Protein AF-A0AA38VWZ4-F1 (afdb_monomer_lite)

Structure (mmCIF, N/CA/C/O backbone):
data_AF-A0AA38VWZ4-F1
#
_entry.id   AF-A0AA38VWZ4-F1
#
loop_
_atom_site.group_PDB
_atom_site.id
_atom_site.type_symbol
_atom_site.label_atom_id
_atom_site.label_alt_id
_atom_site.label_comp_id
_atom_site.label_asym_id
_atom_site.label_entity_id
_atom_site.label_seq_id
_atom_site.pdbx_PDB_ins_code
_atom_site.Cartn_x
_atom_site.Cartn_y
_atom_site.Cartn_z
_atom_site.occupancy
_atom_site.B_iso_or_equiv
_atom_site.auth_seq_id
_atom_site.auth_comp_id
_atom_site.auth_asym_id
_atom_site.auth_atom_id
_atom_site.pdbx_PDB_model_num
ATOM 1 N N . MET A 1 1 ? -31.261 -14.146 57.151 1.00 41.12 1 MET A N 1
ATOM 2 C CA . MET A 1 1 ? -30.616 -15.426 57.526 1.00 41.12 1 MET A CA 1
ATOM 3 C C . MET A 1 1 ? -29.591 -15.887 56.468 1.00 41.12 1 MET A C 1
ATOM 5 O O . MET A 1 1 ? -29.572 -17.056 56.125 1.00 41.12 1 MET A O 1
ATOM 9 N N . ALA A 1 2 ? -28.719 -15.005 55.950 1.00 41.34 2 ALA A N 1
ATOM 10 C CA . ALA A 1 2 ? -27.753 -15.354 54.885 1.00 41.34 2 ALA A CA 1
ATOM 11 C C . ALA A 1 2 ? -26.279 -15.391 55.348 1.00 41.34 2 ALA A C 1
ATOM 13 O O . ALA A 1 2 ? -25.405 -15.815 54.605 1.00 41.34 2 ALA A O 1
ATOM 14 N N . THR A 1 3 ? -25.984 -14.986 56.586 1.00 48.69 3 THR A N 1
ATOM 15 C CA . THR A 1 3 ? -24.608 -14.765 57.061 1.00 48.69 3 THR A CA 1
ATOM 16 C C . THR A 1 3 ? -23.896 -16.017 57.585 1.00 48.69 3 THR A C 1
ATOM 18 O O . THR A 1 3 ? -22.676 -16.008 57.690 1.00 48.69 3 THR A O 1
ATOM 21 N N . ALA A 1 4 ? -24.612 -17.106 57.890 1.00 45.97 4 ALA A N 1
ATOM 22 C CA . ALA A 1 4 ? -24.009 -18.308 58.486 1.00 45.97 4 ALA A CA 1
ATOM 23 C C . ALA A 1 4 ? -23.491 -19.343 57.465 1.00 45.97 4 ALA A C 1
ATOM 25 O O . ALA A 1 4 ? -22.650 -20.161 57.819 1.00 45.97 4 ALA A O 1
ATOM 26 N N . LEU A 1 5 ? -23.966 -19.314 56.212 1.00 49.66 5 LEU A N 1
ATOM 27 C CA . LEU A 1 5 ? -23.454 -20.172 55.125 1.00 49.66 5 LEU A CA 1
ATOM 28 C C . LEU A 1 5 ? -22.306 -19.509 54.347 1.00 49.66 5 LEU A C 1
ATOM 30 O O . LEU A 1 5 ? -21.505 -20.193 53.714 1.00 49.66 5 LEU A O 1
ATOM 34 N N . GLN A 1 6 ? -22.199 -18.181 54.429 1.00 53.59 6 GLN A N 1
ATOM 35 C CA . GLN A 1 6 ? -21.204 -17.383 53.710 1.00 53.59 6 GLN A CA 1
ATOM 36 C C . GLN A 1 6 ? -19.803 -17.449 54.341 1.00 53.59 6 GLN A C 1
ATOM 38 O O . GLN A 1 6 ? -18.827 -17.040 53.726 1.00 53.59 6 GLN A O 1
ATOM 43 N N . THR A 1 7 ? -19.675 -17.993 55.553 1.00 61.09 7 THR A N 1
ATOM 44 C CA . THR A 1 7 ? -18.386 -18.137 56.244 1.00 61.09 7 THR A CA 1
ATOM 45 C C . THR A 1 7 ? -17.532 -19.293 55.726 1.00 61.09 7 THR A C 1
ATOM 47 O O . THR A 1 7 ? -16.345 -19.328 56.038 1.00 61.09 7 THR A O 1
ATOM 50 N N . TYR A 1 8 ? -18.093 -20.243 54.966 1.00 76.00 8 TYR A N 1
ATOM 51 C CA . TYR A 1 8 ? -17.354 -21.448 54.568 1.00 76.00 8 TYR A CA 1
ATOM 52 C C . TYR A 1 8 ? -16.780 -21.401 53.143 1.00 76.00 8 TYR A C 1
ATOM 54 O O . TYR A 1 8 ? -15.722 -21.972 52.876 1.00 76.00 8 TYR A O 1
ATOM 62 N N . TRP A 1 9 ? -17.457 -20.710 52.226 1.00 92.81 9 TRP A N 1
ATOM 63 C CA . TRP A 1 9 ? -17.052 -20.600 50.827 1.00 92.81 9 TRP A CA 1
ATOM 64 C C . TRP A 1 9 ? -16.824 -19.138 50.452 1.00 92.81 9 TRP A C 1
ATOM 66 O O . TRP A 1 9 ? -17.763 -18.396 50.177 1.00 92.81 9 TRP A O 1
ATOM 76 N N . ASP A 1 10 ? -15.554 -18.747 50.449 1.00 93.69 10 ASP A N 1
ATOM 77 C CA . ASP A 1 10 ? -15.092 -17.437 50.006 1.00 93.69 10 ASP A CA 1
ATOM 78 C C . ASP A 1 10 ? -13.887 -17.630 49.069 1.00 93.69 10 ASP A C 1
ATOM 80 O O . ASP A 1 10 ? -12.756 -17.802 49.541 1.00 93.69 10 ASP A O 1
ATOM 84 N N . PRO A 1 11 ? -14.111 -17.667 47.742 1.00 94.94 11 PRO A N 1
ATOM 85 C CA . PRO A 1 11 ? -13.053 -17.900 46.765 1.00 94.94 11 PRO A CA 1
ATOM 86 C C . PRO A 1 11 ? -11.948 -16.840 46.809 1.00 94.94 11 PRO A C 1
ATOM 88 O O . PRO A 1 11 ? -10.798 -17.162 46.512 1.00 94.94 11 PRO A O 1
ATOM 91 N N . GLU A 1 12 ? -12.257 -15.597 47.193 1.00 94.75 12 GLU A N 1
ATOM 92 C CA . GLU A 1 12 ? -11.257 -14.529 47.277 1.00 94.75 12 GLU A CA 1
ATOM 93 C C . GLU A 1 12 ? -10.210 -14.862 48.341 1.00 94.75 12 GLU A C 1
ATOM 95 O O . GLU A 1 12 ? -9.007 -14.910 48.054 1.00 94.75 12 GLU A O 1
ATOM 100 N N . ASN A 1 13 ? -10.685 -15.161 49.551 1.00 93.44 13 ASN A N 1
ATOM 101 C CA . ASN A 1 13 ? -9.836 -15.514 50.681 1.00 93.44 13 ASN A CA 1
ATOM 102 C C . ASN A 1 13 ? -9.185 -16.891 50.499 1.00 93.44 13 ASN A C 1
ATOM 104 O O . ASN A 1 13 ? -7.993 -17.054 50.775 1.00 93.44 13 ASN A O 1
ATOM 108 N N . LEU A 1 14 ? -9.924 -17.876 49.978 1.00 95.12 14 LEU A N 1
ATOM 109 C CA . LEU A 1 14 ? -9.421 -19.235 49.771 1.00 95.12 14 LEU A CA 1
ATOM 110 C C . LEU A 1 14 ? -8.258 -19.265 48.770 1.00 95.12 14 LEU A C 1
ATOM 112 O O . LEU A 1 14 ? -7.248 -19.930 49.009 1.00 95.12 14 LEU A O 1
ATOM 116 N N . PHE A 1 15 ? -8.372 -18.526 47.665 1.00 95.94 15 PHE A N 1
ATOM 117 C CA . PHE A 1 15 ? -7.317 -18.424 46.653 1.00 95.94 15 PHE A CA 1
ATOM 118 C C . PHE A 1 15 ? -6.269 -17.354 46.976 1.00 95.94 15 PHE A C 1
ATOM 120 O O . PHE A 1 15 ? -5.274 -17.242 46.254 1.00 95.94 15 PHE A O 1
ATOM 127 N N . GLN A 1 16 ? -6.460 -16.622 48.080 1.00 94.62 16 GLN A N 1
ATOM 128 C CA . GLN A 1 16 ? -5.616 -15.525 48.546 1.00 94.62 16 GLN A CA 1
ATOM 129 C C . GLN A 1 16 ? -5.468 -14.414 47.498 1.00 94.62 16 GLN A C 1
ATOM 131 O O . GLN A 1 16 ? -4.386 -13.856 47.357 1.00 94.62 16 GLN A O 1
ATOM 136 N N . ILE A 1 17 ? -6.497 -14.140 46.698 1.00 94.38 17 ILE A N 1
ATOM 137 C CA . ILE A 1 17 ? -6.406 -13.234 45.540 1.00 94.38 17 ILE A CA 1
ATOM 138 C C . ILE A 1 17 ? -6.199 -11.782 45.990 1.00 94.38 17 ILE A C 1
ATOM 140 O O . ILE A 1 17 ? -5.367 -11.085 45.404 1.00 94.38 17 ILE A O 1
ATOM 144 N N . GLY A 1 18 ? -6.891 -11.361 47.049 1.00 89.00 18 GLY A N 1
ATOM 145 C CA . GLY A 1 18 ? -6.703 -10.053 47.669 1.00 89.00 18 GLY A CA 1
ATOM 146 C C . GLY A 1 18 ? -5.419 -9.971 48.498 1.00 89.00 18 GLY A C 1
ATOM 147 O O . GLY A 1 18 ? -5.014 -10.934 49.156 1.00 89.00 18 GLY A O 1
ATOM 148 N N . ASP A 1 19 ? -4.768 -8.809 48.467 1.00 80.06 19 ASP A N 1
ATOM 149 C CA . ASP A 1 19 ? -3.806 -8.434 49.501 1.00 80.06 19 ASP A CA 1
ATOM 150 C C . ASP A 1 19 ? -4.558 -8.169 50.817 1.00 80.06 19 ASP A C 1
ATOM 152 O O . ASP A 1 19 ? -5.599 -7.515 50.827 1.00 80.06 19 ASP A O 1
ATOM 156 N N . TYR A 1 20 ? -4.018 -8.639 51.943 1.00 71.94 20 TYR A N 1
ATOM 157 C CA . TYR A 1 20 ? -4.536 -8.296 53.275 1.00 71.94 20 TYR A CA 1
ATOM 158 C C . TYR A 1 20 ? -4.316 -6.807 53.610 1.00 71.94 20 TYR A C 1
ATOM 160 O O . TYR A 1 20 ? -4.786 -6.316 54.637 1.00 71.94 20 TYR A O 1
ATOM 168 N N . GLY A 1 21 ? -3.578 -6.082 52.764 1.00 69.44 21 GLY A N 1
ATOM 169 C CA . GLY A 1 21 ? -3.479 -4.631 52.796 1.00 69.44 21 GLY A CA 1
ATOM 170 C C . GLY A 1 21 ? -4.784 -3.930 52.398 1.00 69.44 21 GLY A C 1
ATOM 171 O O . GLY A 1 21 ? -5.523 -4.371 51.525 1.00 69.44 21 GLY A O 1
ATOM 172 N N . MET A 1 22 ? -5.028 -2.760 52.993 1.00 62.66 22 MET A N 1
ATOM 173 C CA . MET A 1 22 ? -6.211 -1.903 52.775 1.00 62.66 22 MET A CA 1
ATOM 174 C C . MET A 1 22 ? -6.451 -1.451 51.313 1.00 62.66 22 MET A C 1
ATOM 176 O O . MET A 1 22 ? -7.392 -0.707 51.054 1.00 62.66 22 MET A O 1
ATOM 180 N N . SER A 1 23 ? -5.601 -1.827 50.353 1.00 74.44 23 SER A N 1
ATOM 181 C CA . SER A 1 23 ? -5.681 -1.366 48.962 1.00 74.44 23 SER A CA 1
ATOM 182 C C . SER A 1 23 ? -6.700 -2.132 48.111 1.00 74.44 23 SER A C 1
ATOM 184 O O . SER A 1 23 ? -7.102 -1.629 47.060 1.00 74.44 23 SER A O 1
ATOM 186 N N . GLY A 1 24 ? -7.117 -3.336 48.528 1.00 83.88 24 GLY A N 1
ATOM 187 C CA . GLY A 1 24 ? -7.939 -4.223 47.694 1.00 83.88 24 GLY A CA 1
ATOM 188 C C . GLY A 1 24 ? -7.261 -4.586 46.364 1.00 83.88 24 GLY A C 1
ATOM 189 O O . GLY A 1 24 ? -7.942 -4.887 45.381 1.00 83.88 24 GLY A O 1
ATOM 190 N N . ASP A 1 25 ? -5.930 -4.474 46.300 1.00 91.06 25 ASP A N 1
ATOM 191 C CA . ASP A 1 25 ? -5.139 -4.867 45.138 1.00 91.06 25 ASP A CA 1
ATOM 192 C C . ASP A 1 25 ? -5.150 -6.398 45.008 1.00 91.06 25 ASP A C 1
ATOM 194 O O . ASP A 1 25 ? -5.097 -7.126 46.001 1.00 91.06 25 ASP A O 1
ATOM 198 N N . VAL A 1 26 ? -5.168 -6.889 43.767 1.00 95.50 26 VAL A N 1
ATOM 199 C CA . VAL A 1 26 ? -5.030 -8.321 43.492 1.00 95.50 26 VAL A CA 1
ATOM 200 C C . VAL A 1 26 ? -3.553 -8.667 43.394 1.00 95.50 26 VAL A C 1
ATOM 202 O O . VAL A 1 26 ? -2.837 -8.090 42.577 1.00 95.50 26 VAL A O 1
ATOM 205 N N . GLN A 1 27 ? -3.081 -9.633 44.177 1.00 95.44 27 GLN A N 1
ATOM 206 C CA . GLN A 1 27 ? -1.691 -10.078 44.112 1.00 95.44 27 GLN A CA 1
ATOM 207 C C . GLN A 1 27 ? -1.539 -11.293 43.195 1.00 95.44 27 GLN A C 1
ATOM 209 O O . GLN A 1 27 ? -2.259 -12.287 43.321 1.00 95.44 27 GLN A O 1
ATOM 214 N N . CYS A 1 28 ? -0.529 -11.254 42.324 1.00 97.06 28 CYS A N 1
ATOM 215 C CA . CYS A 1 28 ? -0.191 -12.349 41.423 1.00 97.06 28 CYS A CA 1
ATOM 216 C C . CYS A 1 28 ? -0.124 -13.709 42.159 1.00 97.06 28 CYS A C 1
ATOM 218 O O . CYS A 1 28 ? 0.527 -13.864 43.199 1.00 97.06 28 CYS A O 1
ATOM 220 N N . ALA A 1 29 ? -0.807 -14.716 41.611 1.00 97.50 29 ALA A N 1
ATOM 221 C CA . ALA A 1 29 ? -0.869 -16.082 42.140 1.00 97.50 29 ALA A CA 1
ATOM 222 C C . ALA A 1 29 ? 0.389 -16.915 41.810 1.00 97.50 29 ALA A C 1
ATOM 224 O O . ALA A 1 29 ? 0.573 -18.026 42.327 1.00 97.50 29 ALA A O 1
ATOM 225 N N . GLY A 1 30 ? 1.260 -16.369 40.956 1.00 97.38 30 GLY A N 1
ATOM 226 C CA . GLY A 1 30 ? 2.506 -16.984 40.516 1.00 97.38 30 GLY A CA 1
ATOM 227 C C . GLY A 1 30 ? 3.525 -17.110 41.644 1.00 97.38 30 GLY A C 1
ATOM 228 O O . GLY A 1 30 ? 3.522 -16.344 42.616 1.00 97.38 30 GLY A O 1
ATOM 229 N N . ARG A 1 31 ? 4.417 -18.093 41.523 1.00 97.25 31 ARG A N 1
ATOM 230 C CA . ARG A 1 31 ? 5.508 -18.328 42.475 1.00 97.25 31 ARG A CA 1
ATOM 231 C C . ARG A 1 31 ? 6.853 -18.305 41.768 1.00 97.25 31 ARG A C 1
ATOM 233 O O . ARG A 1 31 ? 7.068 -18.990 40.767 1.00 97.25 31 ARG A O 1
ATOM 240 N N . ALA A 1 32 ? 7.786 -17.558 42.345 1.00 94.75 32 ALA A N 1
ATOM 241 C CA . ALA A 1 32 ? 9.147 -17.472 41.851 1.00 94.75 32 ALA A CA 1
ATOM 242 C C . ALA A 1 32 ? 9.927 -18.726 42.271 1.00 94.75 32 ALA A C 1
ATOM 244 O O . ALA A 1 32 ? 10.344 -18.855 43.426 1.00 94.75 32 ALA A O 1
ATOM 245 N N . ARG A 1 33 ? 10.161 -19.642 41.321 1.00 92.88 33 ARG A N 1
ATOM 246 C CA . ARG A 1 33 ? 10.932 -20.880 41.555 1.00 92.88 33 ARG A CA 1
ATOM 247 C C . ARG A 1 33 ? 12.351 -20.596 42.062 1.00 92.88 33 ARG A C 1
ATOM 249 O O . ARG A 1 33 ? 12.867 -21.321 42.901 1.00 92.88 33 ARG A O 1
ATOM 256 N N . THR A 1 34 ? 12.944 -19.491 41.616 1.00 92.94 34 THR A N 1
ATOM 257 C CA . THR A 1 34 ? 14.291 -19.039 42.001 1.00 92.94 34 THR A CA 1
ATOM 258 C C . THR A 1 34 ? 14.374 -18.438 43.406 1.00 92.94 34 THR A C 1
ATOM 260 O O . THR A 1 34 ? 15.471 -18.221 43.908 1.00 92.94 34 THR A O 1
ATOM 263 N N . LYS A 1 35 ? 13.238 -18.158 44.059 1.00 91.25 35 LYS A N 1
ATOM 264 C CA . LYS A 1 35 ? 13.174 -17.549 45.397 1.00 91.25 35 LYS A CA 1
ATOM 265 C C . LYS A 1 35 ? 12.405 -18.437 46.373 1.00 91.25 35 LYS A C 1
ATOM 267 O O . LYS A 1 35 ? 11.450 -17.980 46.992 1.00 91.25 35 LYS A O 1
ATOM 272 N N . ASN A 1 36 ? 12.785 -19.712 46.483 1.00 93.38 36 ASN A N 1
ATOM 273 C CA . ASN A 1 36 ? 12.165 -20.684 47.398 1.00 93.38 36 ASN A CA 1
ATOM 274 C C . ASN A 1 36 ? 10.631 -20.764 47.257 1.00 93.38 36 ASN A C 1
ATOM 276 O O . ASN A 1 36 ? 9.911 -20.815 48.252 1.00 93.38 36 ASN A O 1
ATOM 280 N N . ASN A 1 37 ? 10.115 -20.720 46.022 1.00 93.69 37 ASN A N 1
ATOM 281 C CA . ASN A 1 37 ? 8.675 -20.680 45.737 1.00 93.69 37 ASN A CA 1
ATOM 282 C C . ASN A 1 37 ? 7.926 -19.527 46.436 1.00 93.69 37 ASN A C 1
ATOM 284 O O . ASN A 1 37 ? 6.724 -19.635 46.710 1.00 93.69 37 ASN A O 1
ATOM 288 N N . ALA A 1 38 ? 8.607 -18.411 46.713 1.00 94.38 38 ALA A N 1
ATOM 289 C CA . ALA A 1 38 ? 7.973 -17.208 47.231 1.00 94.38 38 ALA A CA 1
ATOM 290 C C . ALA A 1 38 ? 6.875 -16.728 46.273 1.00 94.38 38 ALA A C 1
ATOM 292 O O . ALA A 1 38 ? 7.021 -16.782 45.047 1.00 94.38 38 ALA A O 1
ATOM 293 N N . ARG A 1 39 ? 5.767 -16.252 46.848 1.00 94.75 39 ARG A N 1
ATOM 294 C CA . ARG A 1 39 ? 4.668 -15.670 46.079 1.00 94.75 39 ARG A CA 1
ATOM 295 C C . ARG A 1 39 ? 5.135 -14.391 45.387 1.00 94.75 39 ARG A C 1
ATOM 297 O O . ARG A 1 39 ? 5.876 -13.595 45.969 1.00 94.75 39 ARG A O 1
ATOM 304 N N . CYS A 1 40 ? 4.716 -14.211 44.141 1.00 95.62 40 CYS A N 1
ATOM 305 C CA . CYS A 1 40 ? 4.978 -12.993 43.399 1.00 95.62 40 CYS A CA 1
ATOM 306 C C . CYS A 1 40 ? 4.336 -11.794 44.114 1.00 95.62 40 CYS A C 1
ATOM 308 O O . CYS A 1 40 ? 3.162 -11.830 44.463 1.00 95.62 40 CYS A O 1
ATOM 310 N N . ARG A 1 41 ? 5.111 -10.724 44.320 1.00 93.88 41 ARG A N 1
ATOM 311 C CA . ARG A 1 41 ? 4.634 -9.479 44.948 1.00 93.88 41 ARG A CA 1
ATOM 312 C C . ARG A 1 41 ? 4.024 -8.490 43.950 1.00 93.88 41 ARG A C 1
ATOM 314 O O . ARG A 1 41 ? 3.811 -7.337 44.298 1.00 93.88 41 ARG A O 1
ATOM 321 N N . TRP A 1 42 ? 3.825 -8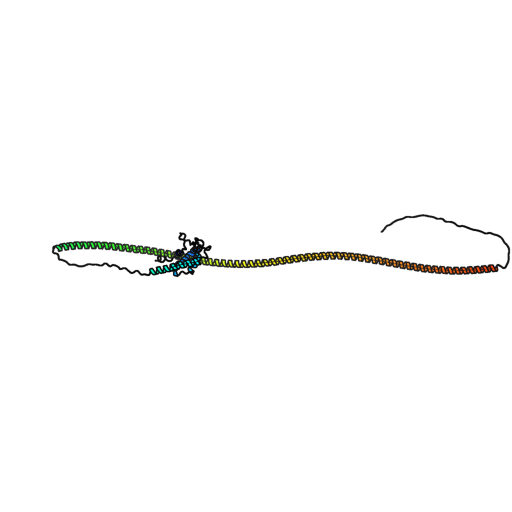.908 42.702 1.00 94.94 42 TRP A N 1
ATOM 322 C CA . TRP A 1 42 ? 3.271 -8.042 41.668 1.00 94.94 42 TRP A CA 1
ATOM 323 C C . TRP A 1 42 ? 1.772 -7.854 41.886 1.00 94.94 42 TRP A C 1
ATOM 325 O O . TRP A 1 42 ? 1.041 -8.845 41.970 1.00 94.94 42 TRP A O 1
ATOM 335 N N . ASN A 1 43 ? 1.331 -6.599 41.943 1.00 95.38 43 ASN A N 1
ATOM 336 C CA . ASN A 1 43 ? -0.080 -6.252 42.072 1.00 95.38 43 ASN A CA 1
ATOM 337 C C . ASN A 1 43 ? -0.684 -6.053 40.680 1.00 95.38 43 ASN A C 1
ATOM 339 O O . ASN A 1 43 ? -0.189 -5.257 39.882 1.00 95.38 43 ASN A O 1
ATOM 343 N N . ILE A 1 44 ? -1.762 -6.776 40.404 1.00 95.25 44 ILE A N 1
ATOM 344 C CA . ILE A 1 44 ? -2.574 -6.659 39.197 1.00 95.25 44 ILE A CA 1
ATOM 345 C C . ILE A 1 44 ? -3.599 -5.551 39.444 1.00 95.25 44 ILE A C 1
ATOM 347 O O . ILE A 1 44 ? -4.314 -5.553 40.449 1.00 95.25 44 ILE A O 1
ATOM 351 N N . ARG A 1 45 ? -3.628 -4.561 38.551 1.00 93.62 45 ARG A N 1
ATOM 352 C CA . ARG A 1 45 ? -4.363 -3.299 38.726 1.00 93.62 45 ARG A CA 1
ATOM 353 C C . ARG A 1 45 ? -5.252 -3.012 37.516 1.00 93.62 45 ARG A C 1
ATOM 355 O O . ARG A 1 45 ? -5.188 -3.694 36.502 1.00 93.62 45 ARG A O 1
ATOM 362 N N . GLY A 1 46 ? -6.085 -1.980 37.621 1.00 91.75 46 GLY A N 1
ATOM 363 C CA . GLY A 1 46 ? -6.883 -1.485 36.496 1.00 91.75 46 GLY A CA 1
ATOM 364 C C . GLY A 1 46 ? -7.982 -2.452 36.046 1.00 91.75 46 GLY A C 1
ATOM 365 O O . GLY A 1 46 ? -8.689 -3.027 36.868 1.00 91.75 46 GLY A O 1
ATOM 366 N N . ILE A 1 47 ? -8.147 -2.601 34.731 1.00 92.81 47 ILE A N 1
ATOM 367 C CA . ILE A 1 47 ? -9.248 -3.367 34.122 1.00 92.81 47 ILE A CA 1
ATOM 368 C C . ILE A 1 47 ? -9.161 -4.858 34.480 1.00 92.81 47 ILE A C 1
ATOM 370 O O . ILE A 1 47 ? -10.179 -5.495 34.743 1.00 92.81 47 ILE A O 1
ATOM 374 N N . GLU A 1 48 ? -7.952 -5.413 34.545 1.00 95.06 48 GLU A N 1
ATOM 375 C CA . GLU A 1 48 ? -7.724 -6.829 34.862 1.00 95.06 48 GLU A CA 1
ATOM 376 C C . GLU A 1 48 ? -8.176 -7.168 36.283 1.00 95.06 48 GLU A C 1
ATOM 378 O O . GLU A 1 48 ? -8.793 -8.208 36.495 1.00 95.06 48 GLU A O 1
ATOM 383 N N . ARG A 1 49 ? -7.956 -6.254 37.239 1.00 95.50 49 ARG A N 1
ATOM 384 C CA . ARG A 1 49 ? -8.456 -6.381 38.615 1.00 95.50 49 ARG A CA 1
ATOM 385 C C . ARG A 1 49 ? -9.976 -6.557 38.637 1.00 95.50 49 ARG A C 1
ATOM 387 O O . ARG A 1 49 ? -10.470 -7.469 39.290 1.00 95.50 49 ARG A O 1
ATOM 394 N N . ASN A 1 50 ? -10.712 -5.723 37.906 1.00 94.69 50 ASN A N 1
ATOM 395 C CA . ASN A 1 50 ? -12.175 -5.804 37.868 1.00 94.69 50 ASN A CA 1
ATOM 396 C C . ASN A 1 50 ? -12.646 -7.133 37.261 1.00 94.69 50 ASN A C 1
ATOM 398 O O . ASN A 1 50 ? -13.525 -7.784 37.817 1.00 94.69 50 ASN A O 1
ATOM 402 N N . GLN A 1 51 ? -11.998 -7.589 36.185 1.00 97.25 51 GLN A N 1
ATOM 403 C CA . GLN A 1 51 ? -12.297 -8.884 35.561 1.00 97.25 51 GLN A CA 1
ATOM 404 C C . GLN A 1 51 ? -12.045 -10.066 36.511 1.00 97.25 51 GLN A C 1
ATOM 406 O O . GLN A 1 51 ? -12.802 -11.037 36.508 1.00 97.25 51 GLN A O 1
ATOM 411 N N . ILE A 1 52 ? -10.995 -9.990 37.335 1.00 97.19 52 ILE A N 1
ATOM 412 C CA . ILE A 1 52 ? -10.707 -10.988 38.373 1.00 97.19 52 ILE A CA 1
ATOM 413 C C . ILE A 1 52 ? -11.831 -11.011 39.411 1.00 97.19 52 ILE A C 1
ATOM 415 O O . ILE A 1 52 ? -12.349 -12.084 39.712 1.00 97.19 52 ILE A O 1
ATOM 419 N N . TYR A 1 53 ? -12.257 -9.850 39.909 1.00 96.44 53 TYR A N 1
ATOM 420 C CA . TYR A 1 53 ? -13.355 -9.765 40.874 1.00 96.44 53 TYR A CA 1
ATOM 421 C C . TYR A 1 53 ? -14.694 -10.251 40.306 1.00 96.44 53 TYR A C 1
ATOM 423 O O . TYR A 1 53 ? -15.434 -10.938 41.005 1.00 96.44 53 TYR A O 1
ATOM 431 N N . GLU A 1 54 ? -14.989 -9.992 39.031 1.00 97.19 54 GLU A N 1
ATOM 432 C CA . GLU A 1 54 ? -16.167 -10.548 38.350 1.00 97.19 54 GLU A CA 1
ATOM 433 C C . GLU A 1 54 ? -16.115 -12.081 38.246 1.00 97.19 54 GLU A C 1
ATOM 435 O O . GLU A 1 54 ? -17.128 -12.763 38.418 1.00 97.19 54 GLU A O 1
ATOM 440 N N . LEU A 1 55 ? -14.938 -12.649 37.968 1.00 97.81 55 LEU A N 1
ATOM 441 C CA . LEU A 1 55 ? -14.726 -14.099 37.954 1.00 97.81 55 LEU A CA 1
ATOM 442 C C . LEU A 1 55 ? -14.902 -14.707 39.351 1.00 97.81 55 LEU A C 1
ATOM 444 O O . LEU A 1 55 ? -15.598 -15.711 39.491 1.00 97.81 55 LEU A O 1
ATOM 448 N N . VAL A 1 56 ? -14.326 -14.081 40.379 1.00 97.12 56 VAL A N 1
ATOM 449 C CA . VAL A 1 56 ? -14.482 -14.487 41.783 1.00 97.12 56 VAL A CA 1
ATOM 450 C C . VAL A 1 56 ? -15.949 -14.423 42.207 1.00 97.12 56 VAL A C 1
ATOM 452 O O . VAL A 1 56 ? -16.463 -15.403 42.736 1.00 97.12 56 VAL A O 1
ATOM 455 N N . ALA A 1 57 ? -16.661 -13.337 41.895 1.00 96.06 57 ALA A N 1
ATOM 456 C CA . ALA A 1 57 ? -18.080 -13.187 42.212 1.00 96.06 57 ALA A CA 1
ATOM 457 C C . ALA A 1 57 ? -18.946 -14.278 41.559 1.00 96.06 57 ALA A C 1
ATOM 459 O O . ALA A 1 57 ? -19.858 -14.800 42.199 1.00 96.06 57 ALA A O 1
ATOM 460 N N . ARG A 1 58 ? -18.639 -14.672 40.313 1.00 96.75 58 ARG A N 1
ATOM 461 C CA . ARG A 1 58 ? -19.302 -15.809 39.651 1.00 96.75 58 ARG A CA 1
ATOM 462 C C . ARG A 1 58 ? -19.009 -17.143 40.335 1.00 96.75 58 ARG A C 1
ATOM 464 O O . ARG A 1 58 ? -19.908 -17.971 40.433 1.00 96.75 58 ARG A O 1
ATOM 471 N N . LEU A 1 59 ? -17.784 -17.362 40.817 1.00 96.50 59 LEU A N 1
ATOM 472 C CA . LEU A 1 59 ? -17.441 -18.569 41.577 1.00 96.50 59 LEU A CA 1
ATOM 473 C C . LEU A 1 59 ? -18.143 -18.616 42.939 1.00 96.50 59 LEU A C 1
ATOM 475 O O . LEU A 1 59 ? -18.565 -19.688 43.360 1.00 96.50 59 LEU A O 1
ATOM 479 N N . SER A 1 60 ? -18.329 -17.473 43.602 1.00 95.44 60 SER A N 1
ATOM 480 C CA . SER A 1 60 ? -19.046 -17.391 44.883 1.00 95.44 60 SER A CA 1
ATOM 481 C C . SER A 1 60 ? -20.531 -17.756 44.776 1.00 95.44 60 SER A C 1
ATOM 483 O O . SER A 1 60 ? -21.160 -18.042 45.790 1.00 95.44 60 SER A O 1
ATOM 485 N N . GLN A 1 61 ? -21.100 -17.747 43.565 1.00 94.56 61 GLN A N 1
ATOM 486 C CA . GLN A 1 61 ? -22.483 -18.164 43.304 1.00 94.56 61 GLN A CA 1
ATOM 487 C C . GLN A 1 61 ? -22.631 -19.679 43.104 1.00 94.56 61 GLN A C 1
ATOM 489 O O . GLN A 1 61 ? -23.754 -20.176 43.131 1.00 94.56 61 GLN A O 1
ATOM 494 N N . LYS A 1 62 ? -21.526 -20.404 42.891 1.00 95.31 62 LYS A N 1
ATOM 495 C CA . LYS A 1 62 ? -21.506 -21.864 42.742 1.00 95.31 62 LYS A CA 1
ATOM 496 C C . LYS A 1 62 ? -21.178 -22.527 44.073 1.00 95.31 62 LYS A C 1
ATOM 498 O O . LYS A 1 62 ? -20.387 -21.987 44.851 1.00 95.31 62 LYS A O 1
ATOM 503 N N . ALA A 1 63 ? -21.733 -23.711 44.315 1.00 93.44 63 ALA A N 1
ATOM 504 C CA . ALA A 1 63 ? -21.282 -24.527 45.435 1.00 93.44 63 ALA A CA 1
ATOM 505 C C . ALA A 1 63 ? -19.853 -25.057 45.159 1.00 93.44 63 ALA A C 1
ATOM 507 O O . ALA A 1 63 ? -19.481 -25.238 43.995 1.00 93.44 63 ALA A O 1
ATOM 508 N N . PRO A 1 64 ? -19.005 -25.284 46.184 1.00 95.75 64 PRO A N 1
ATOM 509 C CA . PRO A 1 64 ? -17.605 -25.661 45.964 1.00 95.75 64 PRO A CA 1
ATOM 510 C C . PRO A 1 64 ? -17.429 -26.964 45.162 1.00 95.75 64 PRO A C 1
ATOM 512 O O . PRO A 1 64 ? -16.432 -27.135 44.472 1.00 95.75 64 PRO A O 1
ATOM 515 N N . ASP A 1 65 ? -18.378 -27.891 45.249 1.00 95.56 65 ASP A N 1
ATOM 516 C CA . ASP A 1 65 ? -18.420 -29.156 44.506 1.00 95.56 65 ASP A CA 1
ATOM 517 C C . ASP A 1 65 ? -18.784 -28.992 43.020 1.00 95.56 65 ASP A C 1
ATOM 519 O O . ASP A 1 65 ? -18.420 -29.834 42.198 1.00 95.56 65 ASP A O 1
ATOM 523 N N . GLU A 1 66 ? -19.434 -27.888 42.651 1.00 96.31 66 GLU A N 1
ATOM 524 C CA . GLU A 1 66 ? -19.784 -27.557 41.265 1.00 96.31 66 GLU A CA 1
ATOM 525 C C . GLU A 1 66 ? -18.644 -26.859 40.507 1.00 96.31 66 GLU A C 1
ATOM 527 O O . GLU A 1 66 ? -18.692 -26.743 39.279 1.00 96.31 66 GLU A O 1
ATOM 532 N N . VAL A 1 67 ? -17.616 -26.373 41.210 1.00 97.25 67 VAL A N 1
ATOM 533 C CA . VAL A 1 67 ? -16.508 -25.620 40.609 1.00 97.25 67 VAL A CA 1
ATOM 534 C C . VAL A 1 67 ? -15.522 -26.562 39.919 1.00 97.25 67 VAL A C 1
ATOM 536 O O . VAL A 1 67 ? -14.821 -27.348 40.558 1.00 97.25 67 VAL A O 1
ATOM 539 N N . GLN A 1 68 ? -15.422 -26.443 38.594 1.00 97.56 68 GLN A N 1
ATOM 540 C CA . GLN A 1 68 ? -14.567 -27.288 37.758 1.00 97.56 68 GLN A CA 1
ATOM 541 C C . GLN A 1 68 ? -13.242 -26.605 37.384 1.00 97.56 68 GLN A C 1
ATOM 543 O O . GLN A 1 68 ? -13.068 -25.392 37.509 1.00 97.56 68 GLN A O 1
ATOM 548 N N . ALA A 1 69 ? -12.294 -27.381 36.841 1.00 97.56 69 ALA A N 1
ATOM 549 C CA . ALA A 1 69 ? -11.014 -26.861 36.334 1.00 97.56 69 ALA A CA 1
ATOM 550 C C . ALA A 1 69 ? -11.201 -25.737 35.298 1.00 97.56 69 ALA A C 1
ATOM 552 O O . ALA A 1 69 ? -10.466 -24.750 35.292 1.00 97.56 69 ALA A O 1
ATOM 553 N N . SER A 1 70 ? -12.208 -25.895 34.434 1.00 97.56 70 SER A N 1
ATOM 554 C CA . SER A 1 70 ? -12.565 -24.945 33.380 1.00 97.56 70 SER A CA 1
ATOM 555 C C . SER A 1 70 ? -13.054 -23.606 33.925 1.00 97.56 70 SER A C 1
ATOM 557 O O . SER A 1 70 ? -12.864 -22.589 33.265 1.00 97.56 70 SER A O 1
ATOM 559 N N . ASP A 1 71 ? -13.645 -23.585 35.123 1.00 97.38 71 ASP A N 1
ATOM 560 C CA . ASP A 1 71 ? -14.067 -22.348 35.785 1.00 97.38 71 ASP A CA 1
ATOM 561 C C . ASP A 1 71 ? -12.872 -21.600 36.398 1.00 97.38 71 ASP A C 1
ATOM 563 O O . ASP A 1 71 ? -12.833 -20.370 36.414 1.00 97.38 71 ASP A O 1
ATOM 567 N N . LEU A 1 72 ? -11.872 -22.345 36.879 1.00 98.25 72 LEU A N 1
ATOM 568 C CA . LEU A 1 72 ? -10.673 -21.800 37.519 1.00 98.25 72 LEU A CA 1
ATOM 569 C C . LEU A 1 72 ? -9.635 -21.293 36.513 1.00 98.25 72 LEU A C 1
ATOM 571 O O . LEU A 1 72 ? -8.847 -20.407 36.842 1.00 98.25 72 LEU A O 1
ATOM 575 N N . TRP A 1 73 ? -9.618 -21.833 35.293 1.00 98.44 73 TRP A N 1
ATOM 576 C CA . TRP A 1 73 ? -8.608 -21.502 34.286 1.00 98.44 73 TRP A CA 1
ATOM 577 C C . TRP A 1 73 ? -8.582 -20.015 33.888 1.00 98.44 73 TRP A C 1
ATOM 579 O O . TRP A 1 73 ? -7.507 -19.411 33.967 1.00 98.44 73 TRP A O 1
ATOM 589 N N . PRO A 1 74 ? -9.715 -19.370 33.535 1.00 98.12 74 PRO A N 1
ATOM 590 C CA . PRO A 1 74 ? -9.721 -17.948 33.195 1.00 98.12 74 PRO A CA 1
ATOM 591 C C . PRO A 1 74 ? -9.301 -17.067 34.375 1.00 98.12 74 PRO A C 1
ATOM 593 O O . PRO A 1 74 ? -8.608 -16.067 34.186 1.00 98.12 74 PRO A O 1
ATOM 596 N N . LEU A 1 75 ? -9.677 -17.457 35.599 1.00 98.25 75 LEU A N 1
ATOM 597 C CA . LEU A 1 75 ? -9.278 -16.757 36.818 1.00 98.25 75 LEU A CA 1
ATOM 598 C C . LEU A 1 75 ? -7.768 -16.861 37.043 1.00 98.25 75 LEU A C 1
ATOM 600 O O . LEU A 1 75 ? -7.112 -15.848 37.261 1.00 98.25 75 LEU A O 1
ATOM 604 N N . ALA A 1 76 ? -7.197 -18.060 36.927 1.00 98.12 76 ALA A N 1
ATOM 605 C CA . ALA A 1 76 ? -5.766 -18.277 37.099 1.00 98.12 76 ALA A CA 1
ATOM 606 C C . ALA A 1 76 ? -4.952 -17.504 36.055 1.00 98.12 76 ALA A C 1
ATOM 608 O O . ALA A 1 76 ? -3.966 -16.864 36.408 1.00 98.12 76 ALA A O 1
ATOM 609 N N . GLN A 1 77 ? -5.395 -17.511 34.795 1.00 98.31 77 GLN A N 1
ATOM 610 C CA . GLN A 1 77 ? -4.756 -16.764 33.714 1.00 98.31 77 GLN A CA 1
ATOM 611 C C . GLN A 1 77 ? -4.712 -15.260 34.003 1.00 98.31 77 GLN A C 1
ATOM 613 O O . GLN A 1 77 ? -3.677 -14.632 33.801 1.00 98.31 77 GLN A O 1
ATOM 618 N N . LYS A 1 78 ? -5.812 -14.690 34.505 1.00 97.94 78 LYS A N 1
ATOM 619 C CA . LYS A 1 78 ? -5.896 -13.266 34.857 1.00 97.94 78 LYS A CA 1
ATOM 620 C C . LYS A 1 78 ? -5.125 -12.928 36.131 1.00 97.94 78 LYS A C 1
ATOM 622 O O . LYS A 1 78 ? -4.581 -11.838 36.225 1.00 97.94 78 LYS A O 1
ATOM 627 N N . CYS A 1 79 ? -5.036 -13.855 37.084 1.00 97.81 79 CYS A N 1
ATOM 628 C CA . CYS A 1 79 ? -4.313 -13.686 38.346 1.00 97.81 79 CYS A CA 1
ATOM 629 C C . CYS A 1 79 ? -2.787 -13.864 38.226 1.00 97.81 79 CYS A C 1
ATOM 631 O O . CYS A 1 79 ? -2.105 -13.930 39.250 1.00 97.81 79 CYS A O 1
ATOM 633 N N . LEU A 1 80 ? -2.222 -13.959 37.020 1.00 97.81 80 LEU A N 1
ATOM 634 C CA . LEU A 1 80 ? -0.784 -14.110 36.791 1.00 97.81 80 LEU A CA 1
ATOM 635 C C . LEU A 1 80 ? -0.225 -12.889 36.062 1.00 97.81 80 LEU A C 1
ATOM 637 O O . LEU A 1 80 ? -0.824 -12.395 35.114 1.00 97.81 80 LEU A O 1
ATOM 641 N N . CYS A 1 81 ? 0.944 -12.400 36.486 1.00 96.69 81 CYS A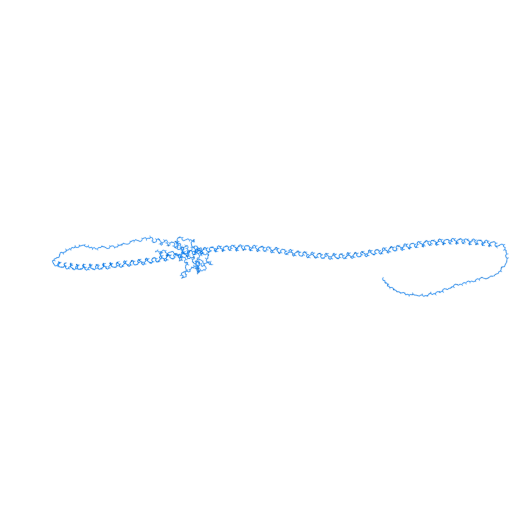 N 1
ATOM 642 C CA . CYS A 1 81 ? 1.608 -11.332 35.747 1.00 96.69 81 CYS A CA 1
ATOM 643 C C . CYS A 1 81 ? 2.128 -11.867 34.407 1.00 96.69 81 CYS A C 1
ATOM 645 O O . CYS A 1 81 ? 2.828 -12.888 34.357 1.00 96.69 81 CYS A O 1
ATOM 647 N N . GLN A 1 82 ? 1.780 -11.153 33.336 1.00 95.88 82 GLN A N 1
ATOM 648 C CA . GLN A 1 82 ? 2.009 -11.578 31.958 1.00 95.88 82 GLN A CA 1
ATOM 649 C C . GLN A 1 82 ? 3.498 -11.810 31.660 1.00 95.88 82 GLN A C 1
ATOM 651 O O . GLN A 1 82 ? 3.849 -12.769 30.971 1.00 95.88 82 GLN A O 1
ATOM 656 N N . ASP A 1 83 ? 4.359 -10.981 32.255 1.00 95.44 83 ASP A N 1
ATOM 657 C CA . ASP A 1 83 ? 5.792 -10.931 31.956 1.00 95.44 83 ASP A CA 1
ATOM 658 C C . ASP A 1 83 ? 6.587 -12.112 32.524 1.00 95.44 83 ASP A C 1
ATOM 660 O O . ASP A 1 83 ? 7.570 -12.542 31.926 1.00 95.44 83 ASP A O 1
ATOM 664 N N . TYR A 1 84 ? 6.187 -12.643 33.686 1.00 96.06 84 TYR A N 1
ATOM 665 C CA . TYR A 1 84 ? 7.024 -13.594 34.434 1.00 96.06 84 TYR A CA 1
ATOM 666 C C . TYR A 1 84 ? 6.344 -14.918 34.773 1.00 96.06 84 TYR A C 1
ATOM 668 O O . TYR A 1 84 ? 7.043 -15.914 34.956 1.00 96.06 84 TYR A O 1
ATOM 676 N N . HIS A 1 85 ? 5.014 -14.958 34.896 1.00 98.00 85 HIS A N 1
ATOM 677 C CA . HIS A 1 85 ? 4.313 -16.149 35.389 1.00 98.00 85 HIS A CA 1
ATOM 678 C C . HIS A 1 85 ? 3.160 -16.607 34.485 1.00 98.00 85 HIS A C 1
ATOM 680 O O . HIS A 1 85 ? 2.379 -17.464 34.891 1.00 98.00 85 HIS A O 1
ATOM 686 N N . SER A 1 86 ? 3.062 -16.103 33.252 1.00 96.81 86 SER A N 1
ATOM 687 C CA . SER A 1 86 ? 2.023 -16.488 32.280 1.00 96.81 86 SER A CA 1
ATOM 688 C C . SER A 1 86 ? 2.026 -17.980 31.914 1.00 96.81 86 SER A C 1
ATOM 690 O O . SER A 1 86 ? 0.999 -18.516 31.511 1.00 96.81 86 SER A O 1
ATOM 692 N N . ASN A 1 87 ? 3.139 -18.689 32.113 1.00 97.50 87 ASN A N 1
ATOM 693 C CA . ASN A 1 87 ? 3.244 -20.136 31.903 1.00 97.50 87 ASN A CA 1
ATOM 694 C C . ASN A 1 87 ? 2.835 -20.988 33.124 1.00 97.50 87 ASN A C 1
ATOM 696 O O . ASN A 1 87 ? 2.827 -22.212 33.028 1.00 97.50 87 ASN A O 1
ATOM 700 N N . GLN A 1 88 ? 2.484 -20.376 34.263 1.00 98.00 88 GLN A N 1
ATOM 701 C CA . GLN A 1 88 ? 2.127 -21.091 35.499 1.00 98.00 88 GLN A CA 1
ATOM 702 C C . GLN A 1 88 ? 0.618 -21.342 35.662 1.00 98.00 88 GLN A C 1
ATOM 704 O O . GLN A 1 88 ? 0.193 -21.801 36.722 1.00 98.00 88 GLN A O 1
ATOM 709 N N . VAL A 1 89 ? -0.205 -21.069 34.640 1.00 98.44 89 VAL A N 1
ATOM 710 C CA . VAL A 1 89 ? -1.678 -21.185 34.726 1.00 98.44 89 VAL A CA 1
ATOM 711 C C . VAL A 1 89 ? -2.103 -22.576 35.198 1.00 98.44 89 VAL A C 1
ATOM 713 O O . VAL A 1 89 ? -2.840 -22.691 36.175 1.00 98.44 89 VAL A O 1
ATOM 716 N N . GLY A 1 90 ? -1.580 -23.636 34.573 1.00 98.12 90 GLY A N 1
ATOM 717 C CA . GLY A 1 90 ? -1.926 -25.015 34.932 1.00 98.12 90 GLY A CA 1
ATOM 718 C C . GLY A 1 90 ? -1.554 -25.385 36.372 1.00 98.12 90 GLY A C 1
ATOM 719 O O . GLY A 1 90 ? -2.347 -26.013 37.068 1.00 98.12 90 GLY A O 1
ATOM 720 N N . GLU A 1 91 ? -0.393 -24.935 36.857 1.00 98.00 91 GLU A N 1
ATOM 721 C CA . GLU A 1 91 ? 0.046 -25.175 38.240 1.00 98.00 91 GLU A CA 1
ATOM 722 C C . GLU A 1 91 ? -0.843 -24.459 39.263 1.00 98.00 91 GLU A C 1
ATOM 724 O O . GLU A 1 91 ? -1.132 -25.000 40.334 1.00 98.00 91 GLU A O 1
ATOM 729 N N . VAL A 1 92 ? -1.274 -23.233 38.947 1.00 98.06 92 VAL A N 1
ATOM 730 C CA . VAL A 1 92 ? -2.196 -22.467 39.793 1.00 98.06 92 VAL A CA 1
ATOM 731 C C . VAL A 1 92 ? -3.561 -23.144 39.835 1.00 98.06 92 VAL A C 1
ATOM 733 O O . VAL A 1 92 ? -4.079 -23.361 40.930 1.00 98.06 92 VAL A O 1
ATOM 736 N N . VAL A 1 93 ? -4.102 -23.551 38.681 1.00 98.38 93 VAL A N 1
ATOM 737 C CA . VAL A 1 93 ? -5.386 -24.266 38.599 1.00 98.38 93 VAL A CA 1
ATOM 738 C C . VAL A 1 93 ? -5.338 -25.558 39.406 1.00 98.38 93 VAL A C 1
ATOM 740 O O . VAL A 1 93 ? -6.202 -25.764 40.252 1.00 98.38 93 VAL A O 1
ATOM 743 N N . GLN A 1 94 ? -4.304 -26.383 39.234 1.00 98.25 94 GLN A N 1
ATOM 744 C CA . GLN A 1 94 ? -4.163 -27.638 39.975 1.00 98.25 94 GLN A CA 1
ATOM 745 C C . GLN A 1 94 ? -4.124 -27.408 41.495 1.00 98.25 94 GLN A C 1
ATOM 747 O O . GLN A 1 94 ? -4.774 -28.120 42.262 1.00 98.25 94 GLN A O 1
ATOM 752 N N . ARG A 1 95 ? -3.387 -26.385 41.948 1.00 97.69 95 ARG A N 1
ATOM 753 C CA . ARG A 1 95 ? -3.324 -26.018 43.370 1.00 97.69 95 ARG A CA 1
ATOM 754 C C . ARG A 1 95 ? -4.680 -25.550 43.893 1.00 97.69 95 ARG A C 1
ATOM 756 O O . ARG A 1 95 ? -5.064 -25.924 44.997 1.00 97.69 95 ARG A O 1
ATOM 763 N N . TRP A 1 96 ? -5.390 -24.725 43.129 1.00 98.12 96 TRP A N 1
ATOM 764 C CA . TRP A 1 96 ? -6.707 -24.227 43.512 1.00 98.12 96 TRP A CA 1
ATOM 765 C C . TRP A 1 96 ? -7.765 -25.327 43.519 1.00 98.12 96 TRP A C 1
ATOM 767 O O . TRP A 1 96 ? -8.546 -25.370 44.461 1.00 98.12 96 TRP A O 1
ATOM 777 N N . GLN A 1 97 ? -7.747 -26.273 42.577 1.00 98.00 97 GLN A N 1
ATOM 778 C CA . GLN A 1 97 ? -8.646 -27.435 42.594 1.00 98.00 97 GLN A CA 1
ATOM 779 C C . GLN A 1 97 ? -8.531 -28.240 43.892 1.00 98.00 97 GLN A C 1
ATOM 781 O O . GLN A 1 97 ? -9.537 -28.667 44.451 1.00 98.00 97 GLN A O 1
ATOM 786 N N . GLU A 1 98 ? -7.317 -28.412 44.412 1.00 97.38 98 GLU A N 1
ATOM 787 C CA . GLU A 1 98 ? -7.101 -29.092 45.689 1.00 97.38 98 GLU A CA 1
ATOM 788 C C . GLU A 1 98 ? -7.686 -28.303 46.877 1.00 97.38 98 GLU A C 1
ATOM 790 O O . GLU A 1 98 ? -8.225 -28.901 47.810 1.00 97.38 98 GLU A O 1
ATOM 795 N N . LEU A 1 99 ? -7.640 -26.965 46.837 1.00 96.75 99 LEU A N 1
ATOM 796 C CA . LEU A 1 99 ? -8.300 -26.112 47.835 1.00 96.75 99 LEU A CA 1
ATOM 797 C C . LEU A 1 99 ? -9.826 -26.205 47.737 1.00 96.75 99 LEU A C 1
ATOM 799 O O . LEU A 1 99 ? -10.487 -26.374 48.759 1.00 96.75 99 LEU A O 1
ATOM 803 N N . VAL A 1 100 ? -10.373 -26.158 46.520 1.00 96.81 100 VAL A N 1
ATOM 804 C CA . VAL A 1 100 ? -11.809 -26.315 46.248 1.00 96.81 100 VAL A CA 1
ATOM 805 C C . VAL A 1 100 ? -12.310 -27.670 46.744 1.00 96.81 100 VAL A C 1
ATOM 807 O O . VAL A 1 100 ? -13.304 -27.732 47.459 1.00 96.81 100 VAL A O 1
ATOM 810 N N . ARG A 1 101 ? -11.579 -28.756 46.471 1.00 96.44 101 ARG A N 1
ATOM 811 C CA . ARG A 1 101 ? -11.920 -30.106 46.938 1.00 96.44 101 ARG A CA 1
ATOM 812 C C . ARG A 1 101 ? -12.011 -30.184 48.465 1.00 96.44 101 ARG A C 1
ATOM 814 O O . ARG A 1 101 ? -12.935 -30.796 48.997 1.00 96.44 101 ARG A O 1
ATOM 821 N N . ARG A 1 102 ? -11.072 -29.558 49.184 1.00 95.31 102 ARG A N 1
ATOM 822 C CA . ARG A 1 102 ? -11.119 -29.473 50.656 1.00 95.31 102 ARG A CA 1
ATOM 823 C C . ARG A 1 102 ? -12.292 -28.621 51.133 1.00 95.31 102 ARG A C 1
ATOM 825 O O . ARG A 1 102 ? -12.960 -28.999 52.093 1.00 95.31 102 ARG A O 1
ATOM 832 N N . ALA A 1 103 ? -12.563 -27.507 50.454 1.00 94.31 103 ALA A N 1
ATOM 833 C CA . ALA A 1 103 ? -13.708 -26.659 50.760 1.00 94.31 103 ALA A CA 1
ATOM 834 C C . ALA A 1 103 ? -15.036 -27.416 50.568 1.00 94.31 103 ALA A C 1
ATOM 836 O O . ALA A 1 103 ? -15.881 -27.379 51.455 1.00 94.31 103 ALA A O 1
ATOM 837 N N . ALA A 1 104 ? -15.187 -28.192 49.492 1.00 94.31 104 ALA A N 1
ATOM 838 C CA . ALA A 1 104 ? -16.367 -29.020 49.230 1.00 94.31 104 ALA A CA 1
ATOM 839 C C . ALA A 1 104 ? -16.609 -30.082 50.316 1.00 94.31 104 ALA A C 1
ATOM 841 O O . ALA A 1 104 ? -17.738 -30.254 50.781 1.00 94.31 104 ALA A O 1
ATOM 842 N N . GLN A 1 105 ? -15.547 -30.757 50.776 1.00 92.94 105 GLN A N 1
ATOM 843 C CA . GLN A 1 105 ? -15.638 -31.736 51.869 1.00 92.94 105 GLN A CA 1
ATOM 844 C C . GLN A 1 105 ? -16.168 -31.097 53.154 1.00 92.94 105 GLN A C 1
ATOM 846 O O . GLN A 1 105 ? -17.067 -31.624 53.808 1.00 92.94 105 GLN A O 1
ATOM 851 N N . ASN A 1 106 ? -15.634 -29.936 53.509 1.00 90.69 106 ASN A N 1
ATOM 852 C CA . ASN A 1 106 ? -16.024 -29.268 54.737 1.00 90.69 106 ASN A CA 1
ATOM 853 C C . ASN A 1 106 ? -17.391 -28.569 54.629 1.00 90.69 106 ASN A C 1
ATOM 855 O O . ASN A 1 106 ? -18.136 -28.571 55.608 1.00 90.69 106 ASN A O 1
ATOM 859 N N . TYR A 1 107 ? -17.753 -28.056 53.449 1.00 88.94 107 TYR A N 1
ATOM 860 C CA . TYR A 1 107 ? -19.094 -27.547 53.154 1.00 88.94 107 TYR A CA 1
ATOM 861 C C . TYR A 1 107 ? -20.146 -28.649 53.352 1.00 88.94 107 TYR A C 1
ATOM 863 O O . TYR A 1 107 ? -21.116 -28.466 54.085 1.00 88.94 107 TYR A O 1
ATOM 871 N N . SER A 1 108 ? -19.885 -29.848 52.819 1.00 87.69 108 SER A N 1
ATOM 872 C CA . SER A 1 108 ? -20.748 -31.028 52.995 1.00 87.69 108 SER A CA 1
ATOM 873 C C . SER A 1 108 ? -20.890 -31.442 54.469 1.00 87.69 108 SER A C 1
ATOM 875 O O . SER A 1 108 ? -21.988 -31.765 54.935 1.00 87.69 108 SER A O 1
ATOM 877 N N . ASN A 1 109 ? -19.794 -31.385 55.236 1.00 86.75 109 ASN A N 1
ATOM 878 C CA . ASN A 1 109 ? -19.798 -31.679 56.673 1.00 86.75 109 ASN A CA 1
ATOM 879 C C . ASN A 1 109 ? -20.614 -30.654 57.480 1.00 86.75 109 ASN A C 1
ATOM 881 O O . ASN A 1 109 ? -21.295 -31.029 58.436 1.00 86.75 109 ASN A O 1
ATOM 885 N N . ALA A 1 110 ? -20.552 -29.370 57.113 1.00 83.69 110 ALA A N 1
ATOM 886 C CA . ALA A 1 110 ? -21.298 -28.303 57.775 1.00 83.69 110 ALA A CA 1
ATOM 887 C C . ALA A 1 110 ? -22.805 -28.400 57.491 1.00 83.69 110 ALA A C 1
ATOM 889 O O . ALA A 1 110 ? -23.602 -28.362 58.431 1.00 83.69 110 ALA A O 1
ATOM 890 N N . SER A 1 111 ? -23.192 -28.630 56.231 1.00 80.31 111 SER A N 1
ATOM 891 C CA . SER A 1 111 ? -24.600 -28.815 55.850 1.00 80.31 111 SER A CA 1
ATOM 892 C C . SER A 1 111 ? -25.225 -30.053 56.501 1.00 80.31 111 SER A C 1
ATOM 894 O O . SER A 1 111 ? -26.393 -30.032 56.880 1.00 80.31 111 SER A O 1
ATOM 896 N N . SER A 1 112 ? -24.442 -31.113 56.729 1.00 78.75 112 SER A N 1
ATOM 897 C CA . SER A 1 112 ? -24.917 -32.318 57.428 1.00 78.75 112 SER A CA 1
ATOM 898 C C . SER A 1 112 ? -25.208 -32.084 58.919 1.00 78.75 112 SER A C 1
ATOM 900 O O . SER A 1 112 ? -26.067 -32.756 59.484 1.00 78.75 112 SER A O 1
ATOM 902 N N . ARG A 1 113 ? -24.535 -31.122 59.571 1.00 70.75 113 ARG A N 1
ATOM 903 C CA . ARG A 1 113 ? -24.732 -30.800 61.001 1.00 70.75 113 ARG A CA 1
ATOM 904 C C . ARG A 1 113 ? -25.931 -29.892 61.277 1.00 70.75 113 ARG A C 1
ATOM 906 O O . ARG A 1 113 ? -26.425 -29.888 62.396 1.00 70.75 113 ARG A O 1
ATOM 913 N N . GLN A 1 114 ? -26.405 -29.131 60.290 1.00 66.12 114 GLN A N 1
ATOM 914 C CA . GLN A 1 114 ? -27.575 -28.257 60.457 1.00 66.12 114 GLN A CA 1
ATOM 915 C C . GLN A 1 114 ? -28.917 -29.004 60.358 1.00 66.12 114 GLN A C 1
ATOM 917 O O . GLN A 1 114 ? -29.942 -28.454 60.746 1.00 66.12 114 GLN A O 1
ATOM 922 N N . ASN A 1 115 ? -28.917 -30.263 59.903 1.00 58.25 115 ASN A N 1
ATOM 923 C CA . ASN A 1 115 ? -30.130 -31.064 59.703 1.00 58.25 115 ASN A CA 1
ATOM 924 C C . ASN A 1 115 ? -30.485 -32.008 60.874 1.00 58.25 115 ASN A C 1
ATOM 926 O O . ASN A 1 115 ? -31.346 -32.871 60.716 1.00 58.25 115 ASN A O 1
ATOM 930 N N . THR A 1 116 ? -29.867 -31.870 62.052 1.00 44.41 116 THR A N 1
ATOM 931 C CA . THR A 1 116 ? -30.299 -32.584 63.272 1.00 44.41 116 THR A CA 1
ATOM 932 C C . THR A 1 116 ? -31.312 -31.747 64.067 1.00 44.41 116 THR A C 1
ATOM 934 O O . THR A 1 116 ? -30.917 -30.713 64.603 1.00 44.41 116 THR A O 1
ATOM 937 N N . PRO A 1 117 ? -32.594 -32.156 64.179 1.00 48.88 117 PRO A N 1
ATOM 938 C CA . PRO A 1 117 ? -33.598 -31.414 64.936 1.00 48.88 117 PRO A CA 1
ATOM 939 C C . PRO A 1 117 ? -33.414 -31.631 66.446 1.00 48.88 117 PRO A C 1
ATOM 941 O O . PRO A 1 117 ? -33.480 -32.756 66.946 1.00 48.88 117 PRO A O 1
ATOM 944 N N . GLU A 1 118 ? -33.170 -30.536 67.166 1.00 41.03 118 GLU A N 1
ATOM 945 C CA . GLU A 1 118 ? -33.118 -30.488 68.627 1.00 41.03 118 GLU A CA 1
ATOM 946 C C . GLU A 1 118 ? -34.516 -30.687 69.228 1.00 41.03 118 GLU A C 1
ATOM 948 O O . GLU A 1 118 ? -35.517 -30.131 68.780 1.00 41.03 118 GLU A O 1
ATOM 953 N N . ARG A 1 119 ? -34.552 -31.549 70.240 1.00 40.38 119 ARG A N 1
ATOM 954 C CA . ARG A 1 119 ? -35.725 -32.120 70.894 1.00 40.38 119 ARG A CA 1
ATOM 955 C C . ARG A 1 119 ? -36.197 -31.180 72.008 1.00 40.38 119 ARG A C 1
ATOM 957 O O . ARG A 1 119 ? -35.404 -30.758 72.844 1.00 40.38 119 ARG A O 1
ATOM 964 N N . GLU A 1 120 ? -37.490 -30.883 71.991 1.00 42.16 120 GLU A N 1
ATOM 965 C CA . GLU A 1 120 ? -38.230 -29.995 72.894 1.00 42.16 120 GLU A CA 1
ATOM 966 C C . GLU A 1 120 ? -38.006 -30.276 74.393 1.00 42.16 120 GLU A C 1
ATOM 968 O O . GLU A 1 120 ? -37.873 -31.426 74.818 1.00 42.16 120 GLU A O 1
ATOM 973 N N . SER A 1 121 ? -38.042 -29.210 75.202 1.00 36.19 121 SER A N 1
ATOM 974 C CA . SER A 1 121 ? -38.193 -29.268 76.663 1.00 36.19 121 SER A CA 1
ATOM 975 C C . SER A 1 121 ? -39.529 -28.652 77.106 1.00 36.19 121 SER A C 1
ATOM 977 O O . SER A 1 121 ? -40.019 -27.735 76.444 1.00 36.19 121 SER A O 1
ATOM 979 N N . PRO A 1 122 ? -40.133 -29.130 78.212 1.00 43.84 122 PRO A N 1
ATOM 980 C CA . PRO A 1 122 ? -41.566 -29.004 78.467 1.00 43.84 122 PRO A CA 1
ATOM 981 C C . PRO A 1 122 ? -41.924 -27.843 79.406 1.00 43.84 122 PRO A C 1
ATOM 983 O O . PRO A 1 122 ? -41.218 -27.541 80.369 1.00 43.84 122 PRO A O 1
ATOM 986 N N . SER A 1 123 ? -43.089 -27.245 79.156 1.00 35.53 123 SER A N 1
ATOM 987 C CA . SER A 1 123 ? -43.749 -26.231 79.980 1.00 35.53 123 SER A CA 1
ATOM 988 C C . SER A 1 123 ? -44.203 -26.789 81.334 1.00 35.53 123 SER A C 1
ATOM 990 O O . SER A 1 123 ? -44.976 -27.745 81.395 1.00 35.53 123 SER A O 1
ATOM 992 N N . SER A 1 124 ? -43.763 -26.143 82.413 1.00 33.25 124 SER A N 1
ATOM 993 C CA . SER A 1 124 ? -44.123 -26.458 83.795 1.00 33.25 124 SER A CA 1
ATOM 994 C C . SER A 1 124 ? -45.369 -25.665 84.215 1.00 33.25 124 SER A C 1
ATOM 996 O O . SER A 1 124 ? -45.318 -24.446 84.375 1.00 33.25 124 SER A O 1
ATOM 998 N N . SER A 1 125 ? -46.502 -26.352 84.363 1.00 35.03 125 SER A N 1
ATOM 999 C CA . SER A 1 125 ? -47.763 -25.818 84.888 1.00 35.03 125 SER A CA 1
ATOM 1000 C C . SER A 1 125 ? -47.855 -26.075 86.396 1.00 35.03 125 SER A C 1
ATOM 1002 O O . SER A 1 125 ? -48.015 -27.219 86.824 1.00 35.03 125 SER A O 1
ATOM 1004 N N . MET A 1 126 ? -47.779 -25.020 87.210 1.00 34.88 126 MET A N 1
ATOM 1005 C CA . MET A 1 126 ? -48.094 -25.085 88.639 1.00 34.88 126 MET A CA 1
ATOM 1006 C C . MET A 1 126 ? -49.597 -24.889 88.858 1.00 34.88 126 MET A C 1
ATOM 1008 O O . MET A 1 126 ? -50.190 -23.906 88.422 1.00 34.88 126 MET A O 1
ATOM 1012 N N . SER A 1 127 ? -50.224 -25.824 89.564 1.00 35.25 127 SER A N 1
ATOM 1013 C CA . SER A 1 127 ? -51.567 -25.687 90.127 1.00 35.25 127 SER A CA 1
ATOM 1014 C C . SER A 1 127 ? -51.613 -26.466 91.431 1.00 35.25 127 SER A C 1
ATOM 1016 O O . SER A 1 127 ? -51.296 -27.653 91.441 1.00 35.25 127 SER A O 1
ATOM 1018 N N . SER A 1 128 ? -51.976 -25.799 92.525 1.00 33.91 128 SER A N 1
ATOM 1019 C CA . SER A 1 128 ? -52.427 -26.372 93.804 1.00 33.91 128 SER A CA 1
ATOM 1020 C C . SER A 1 128 ? -52.806 -25.215 94.750 1.00 33.91 128 SER A C 1
ATOM 1022 O O . SER A 1 128 ? -52.335 -24.098 94.549 1.00 33.91 128 SER A O 1
ATOM 1024 N N . PRO A 1 129 ? -53.536 -25.454 95.851 1.00 41.75 129 PRO A N 1
ATOM 1025 C CA . PRO A 1 129 ? -54.869 -26.057 95.929 1.00 41.75 129 PRO A CA 1
ATOM 1026 C C . PRO A 1 129 ? -55.764 -25.234 96.889 1.00 41.75 129 PRO A C 1
ATOM 1028 O O . PRO A 1 129 ? -55.275 -24.409 97.660 1.00 41.75 129 PRO A O 1
ATOM 1031 N N . GLN A 1 130 ? -57.077 -25.464 96.935 1.00 31.59 130 GLN A N 1
ATOM 1032 C CA . GLN A 1 130 ? -57.873 -24.923 98.044 1.00 31.59 130 GLN A CA 1
ATOM 1033 C C . GLN A 1 130 ? -59.093 -25.778 98.368 1.00 31.59 130 GLN A C 1
ATOM 1035 O O . GLN A 1 130 ? -59.728 -26.299 97.454 1.00 31.59 130 GLN A O 1
ATOM 1040 N N . ARG A 1 131 ? -59.421 -25.767 99.676 1.00 29.95 131 ARG A N 1
ATOM 1041 C CA . ARG A 1 131 ? -60.590 -26.313 100.406 1.00 29.95 131 ARG A CA 1
ATOM 1042 C C . ARG A 1 131 ? -60.426 -27.740 100.959 1.00 29.95 131 ARG A C 1
ATOM 1044 O O . ARG A 1 131 ? -59.922 -28.600 100.263 1.00 29.95 131 ARG A O 1
ATOM 1051 N N . SER A 1 132 ? -60.829 -28.073 102.194 1.00 29.73 132 SER A N 1
ATOM 1052 C CA . SER A 1 132 ? -61.741 -27.405 103.139 1.00 29.73 132 SER A CA 1
ATOM 1053 C C . SER A 1 132 ? -61.741 -28.075 104.532 1.00 29.73 132 SER A C 1
ATOM 1055 O O . SER A 1 132 ? -61.812 -29.291 104.592 1.00 29.73 132 SER A O 1
ATOM 1057 N N . ILE A 1 133 ? -61.803 -27.246 105.589 1.00 38.00 133 ILE A N 1
ATOM 1058 C CA . ILE A 1 133 ? -62.806 -27.242 106.690 1.00 38.00 133 ILE A CA 1
ATOM 1059 C C . ILE A 1 133 ? -62.847 -28.418 107.691 1.00 38.00 133 ILE A C 1
ATOM 1061 O O . ILE A 1 133 ? -63.169 -29.530 107.313 1.00 38.00 133 ILE A O 1
ATOM 1065 N N . GLU A 1 134 ? -62.772 -28.092 108.994 1.00 32.88 134 GLU A N 1
ATOM 1066 C CA . GLU A 1 134 ? -63.805 -28.500 109.968 1.00 32.88 134 GLU A CA 1
ATOM 1067 C C . GLU A 1 134 ? -63.897 -27.532 111.167 1.00 32.88 134 GLU A C 1
ATOM 1069 O O . GLU A 1 134 ? -62.899 -27.094 111.737 1.00 32.88 134 GLU A O 1
ATOM 1074 N N . LEU A 1 135 ? -65.138 -27.121 111.457 1.00 36.69 135 LEU A N 1
ATOM 1075 C CA . LEU A 1 135 ? -65.563 -26.079 112.393 1.00 36.69 135 LEU A CA 1
ATOM 1076 C C . LEU A 1 135 ? -65.864 -26.674 113.777 1.00 36.69 135 LEU A C 1
ATOM 1078 O O . LEU A 1 135 ? -66.777 -27.484 113.913 1.00 36.69 135 LEU A O 1
ATOM 1082 N N . GLY A 1 136 ? -65.182 -26.180 114.812 1.00 36.28 136 GLY A N 1
ATOM 1083 C CA . GLY A 1 136 ? -65.615 -26.283 116.207 1.00 36.28 136 GLY A CA 1
ATOM 1084 C C . GLY A 1 136 ? -66.441 -25.055 116.596 1.00 36.28 136 GLY A C 1
ATOM 1085 O O . GLY A 1 136 ? -65.971 -23.923 116.482 1.00 36.28 136 GLY A O 1
ATOM 1086 N N . GLN A 1 137 ? -67.686 -25.289 117.010 1.00 51.84 137 GLN A N 1
ATOM 1087 C CA . GLN A 1 137 ? -68.671 -24.284 117.420 1.00 51.84 137 GLN A CA 1
ATOM 1088 C C . GLN A 1 137 ? -68.144 -23.360 118.523 1.00 51.84 137 GLN A C 1
ATOM 1090 O O . GLN A 1 137 ? -67.579 -23.863 119.497 1.00 51.84 137 GLN A O 1
ATOM 1095 N N . PRO A 1 138 ? -68.414 -22.044 118.459 1.00 38.72 138 PRO A N 1
ATOM 1096 C CA . PRO A 1 138 ? -68.107 -21.209 119.598 1.00 38.72 138 PRO A CA 1
ATOM 1097 C C . PRO A 1 138 ? -69.340 -20.526 120.211 1.00 38.72 138 PRO A C 1
ATOM 1099 O O . PRO A 1 138 ? -70.192 -19.932 119.552 1.00 38.72 138 PRO A O 1
ATOM 1102 N N . SER A 1 139 ? -69.356 -20.663 121.535 1.00 52.44 139 SER A N 1
ATOM 1103 C CA . SER A 1 139 ? -70.098 -19.948 122.574 1.00 52.44 139 SER A CA 1
ATOM 1104 C C . SER A 1 139 ? -70.273 -18.439 122.318 1.00 52.44 139 SER A C 1
ATOM 1106 O O . SER A 1 139 ? -69.502 -17.829 121.582 1.00 52.44 139 SER A O 1
ATOM 1108 N N . ALA A 1 140 ? -71.264 -17.825 122.976 1.00 48.66 140 ALA A N 1
ATOM 1109 C CA . ALA A 1 140 ? -71.772 -16.457 122.797 1.00 48.66 140 ALA A CA 1
ATOM 1110 C C . ALA A 1 140 ? -70.723 -15.317 122.719 1.00 48.66 140 ALA A C 1
ATOM 1112 O O . ALA A 1 140 ? -71.013 -14.281 122.128 1.00 48.66 140 ALA A O 1
ATOM 1113 N N . ALA A 1 141 ? -69.489 -15.505 123.205 1.00 50.25 141 ALA A N 1
ATOM 1114 C CA . ALA A 1 141 ? -68.377 -14.560 123.009 1.00 50.25 141 ALA A CA 1
ATOM 1115 C C . ALA A 1 141 ? -67.828 -14.522 121.561 1.00 50.25 141 ALA A C 1
ATOM 1117 O O . ALA A 1 141 ? -67.254 -13.526 121.122 1.00 50.25 141 ALA A O 1
ATOM 1118 N N . ALA A 1 142 ? -68.026 -15.583 120.780 1.00 49.69 142 ALA A N 1
ATOM 1119 C CA . ALA A 1 142 ? -67.577 -15.672 119.395 1.00 49.69 142 ALA A CA 1
ATOM 1120 C C . ALA A 1 142 ? -68.597 -15.176 118.371 1.00 49.69 142 ALA A C 1
ATOM 1122 O O . ALA A 1 142 ? -68.227 -14.981 117.215 1.00 49.69 142 ALA A O 1
ATOM 1123 N N . ALA A 1 143 ? -69.844 -14.919 118.770 1.00 54.62 143 ALA A N 1
ATOM 1124 C CA . ALA A 1 143 ? -70.791 -14.179 117.941 1.00 54.62 143 ALA A CA 1
ATOM 1125 C C . ALA A 1 143 ? -70.357 -12.706 117.809 1.00 54.62 143 ALA A C 1
ATOM 1127 O O . ALA A 1 143 ? -70.355 -12.171 116.701 1.00 54.62 143 ALA A O 1
ATOM 1128 N N . GLU A 1 144 ? -69.877 -12.095 118.900 1.00 56.41 144 GLU A N 1
ATOM 1129 C CA . GLU A 1 144 ? -69.325 -10.732 118.908 1.00 56.41 144 GLU A CA 1
ATOM 1130 C C . GLU A 1 144 ? -67.995 -10.660 118.133 1.00 56.41 144 GLU A C 1
ATOM 1132 O O . GLU A 1 144 ? -67.802 -9.783 117.290 1.00 56.41 144 GLU A O 1
ATOM 1137 N N . LEU A 1 145 ? -67.105 -11.646 118.330 1.00 58.50 145 LEU A N 1
ATOM 1138 C CA . LEU A 1 145 ? -65.837 -11.738 117.598 1.00 58.50 145 LEU A CA 1
ATOM 1139 C C . LEU A 1 145 ? -66.054 -12.040 116.105 1.00 58.50 145 LEU A C 1
ATOM 1141 O O . LEU A 1 145 ? -65.393 -11.449 115.261 1.00 58.50 145 LEU A O 1
ATOM 1145 N N . SER A 1 146 ? -67.020 -12.896 115.755 1.00 65.69 146 SER A N 1
ATOM 1146 C CA . SER A 1 146 ? -67.410 -13.154 114.360 1.00 65.69 146 SER A CA 1
ATOM 1147 C C . SER A 1 146 ? -68.065 -11.940 113.714 1.00 65.69 146 SER A C 1
ATOM 1149 O O . SER A 1 146 ? -67.896 -11.750 112.515 1.00 65.69 146 SER A O 1
ATOM 1151 N N . ARG A 1 147 ? -68.794 -11.109 114.471 1.00 67.81 147 ARG A N 1
ATOM 1152 C CA . ARG A 1 147 ? -69.356 -9.849 113.970 1.00 67.81 147 ARG A CA 1
ATOM 1153 C C . ARG A 1 147 ? -68.244 -8.858 113.643 1.00 67.81 147 ARG A C 1
ATOM 1155 O O . ARG A 1 147 ? -68.177 -8.409 112.507 1.00 67.81 147 ARG A O 1
ATOM 1162 N N . LEU A 1 148 ? -67.309 -8.632 114.567 1.00 72.44 148 LEU A N 1
ATOM 1163 C CA . LEU A 1 148 ? -66.124 -7.793 114.340 1.00 72.44 148 LEU A CA 1
ATOM 1164 C C . LEU A 1 148 ? -65.226 -8.328 113.215 1.00 72.44 148 LEU A C 1
ATOM 1166 O O . LEU A 1 148 ? -64.734 -7.554 112.397 1.00 72.44 148 LEU A O 1
ATOM 1170 N N . VAL A 1 149 ? -65.031 -9.647 113.128 1.00 75.25 149 VAL A N 1
ATOM 1171 C CA . VAL A 1 149 ? -64.283 -10.281 112.033 1.00 75.25 149 VAL A CA 1
ATOM 1172 C C . VAL A 1 149 ? -65.026 -10.126 110.710 1.00 75.25 149 VAL A C 1
ATOM 1174 O O . VAL A 1 149 ? -64.382 -9.807 109.717 1.00 75.25 149 VAL A O 1
ATOM 1177 N N . ARG A 1 150 ? -66.356 -10.284 110.660 1.00 74.94 150 ARG A N 1
ATOM 1178 C CA . ARG A 1 150 ? -67.166 -10.050 109.447 1.00 74.94 150 ARG A CA 1
ATOM 1179 C C . ARG A 1 150 ? -67.158 -8.590 109.019 1.00 74.94 150 ARG A C 1
ATOM 1181 O O . ARG A 1 150 ? -67.052 -8.322 107.836 1.00 74.94 150 ARG A O 1
ATOM 1188 N N . GLU A 1 151 ? -67.220 -7.657 109.955 1.00 75.50 151 GLU A N 1
ATOM 1189 C CA . GLU A 1 151 ? -67.239 -6.220 109.671 1.00 75.50 151 GLU A CA 1
ATOM 1190 C C . GLU A 1 151 ? -65.857 -5.734 109.205 1.00 75.50 151 GLU A C 1
ATOM 1192 O O . GLU A 1 151 ? -65.735 -5.042 108.194 1.00 75.50 151 GLU A O 1
ATOM 1197 N N . LYS A 1 152 ? -64.784 -6.205 109.853 1.00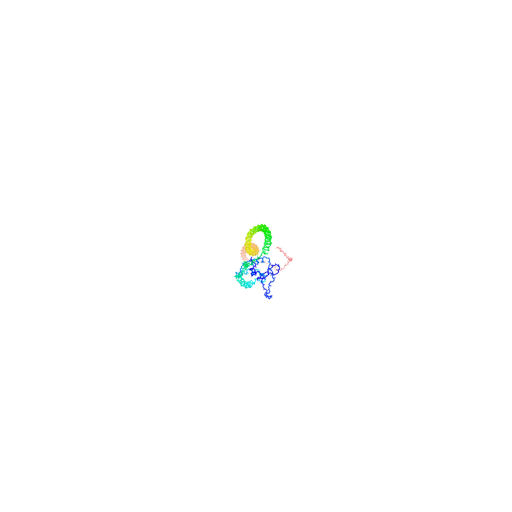 79.69 152 LYS A N 1
ATOM 1198 C CA . LYS A 1 152 ? -63.401 -5.930 109.443 1.00 79.69 152 LYS A CA 1
ATOM 1199 C C . LYS A 1 152 ? -63.023 -6.640 108.143 1.00 79.69 152 LYS A C 1
ATOM 1201 O O . LYS A 1 152 ? -62.305 -6.061 107.336 1.00 79.69 152 LYS A O 1
ATOM 1206 N N . SER A 1 153 ? -63.512 -7.859 107.911 1.00 80.44 153 SER A N 1
ATOM 1207 C CA . SER A 1 153 ? -63.316 -8.566 106.637 1.00 80.44 153 SER A CA 1
ATOM 1208 C C . SER A 1 153 ? -64.148 -7.958 105.512 1.00 80.44 153 SER A C 1
ATOM 1210 O O . SER A 1 153 ? -63.612 -7.806 104.425 1.00 80.44 153 SER A O 1
ATOM 1212 N N . ALA A 1 154 ? -65.382 -7.514 105.758 1.00 80.44 154 ALA A N 1
ATOM 1213 C CA . ALA A 1 154 ? -66.175 -6.761 104.786 1.00 80.44 154 ALA A CA 1
ATOM 1214 C C . ALA A 1 154 ? -65.503 -5.427 104.430 1.00 80.44 154 ALA A C 1
ATOM 1216 O O . ALA A 1 154 ? -65.396 -5.096 103.254 1.00 80.44 154 ALA A O 1
ATOM 1217 N N . SER A 1 155 ? -64.962 -4.707 105.419 1.00 85.25 155 SER A N 1
ATOM 1218 C CA . SER A 1 155 ? -64.161 -3.496 105.192 1.00 85.25 155 SER A CA 1
ATOM 1219 C C . SER A 1 155 ? -62.885 -3.779 104.387 1.00 85.25 155 SER A C 1
ATOM 1221 O O . SER A 1 155 ? -62.565 -3.030 103.465 1.00 85.25 155 SER A O 1
ATOM 1223 N N . LEU A 1 156 ? -62.174 -4.878 104.672 1.00 86.50 156 LEU A N 1
ATOM 1224 C CA . LEU A 1 156 ? -60.997 -5.288 103.898 1.00 86.50 156 LEU A CA 1
ATOM 1225 C C . LEU A 1 156 ? -61.358 -5.690 102.466 1.00 86.50 156 LEU A C 1
ATOM 1227 O O . LEU A 1 156 ? -60.646 -5.327 101.539 1.00 86.50 156 LEU A O 1
ATOM 1231 N N . VAL A 1 157 ? -62.454 -6.427 102.283 1.00 86.25 157 VAL A N 1
ATOM 1232 C CA . VAL A 1 157 ? -62.955 -6.838 100.966 1.00 86.25 157 VAL A CA 1
ATOM 1233 C C . VAL A 1 157 ? -63.368 -5.616 100.159 1.00 86.25 157 VAL A C 1
ATOM 1235 O O . VAL A 1 157 ? -63.000 -5.531 98.994 1.00 86.25 157 VAL A O 1
ATOM 1238 N N . GLN A 1 158 ? -64.044 -4.648 100.776 1.00 87.50 158 GLN A N 1
ATOM 1239 C CA . GLN A 1 158 ? -64.409 -3.390 100.132 1.00 87.50 158 GLN A CA 1
ATOM 1240 C C . GLN A 1 158 ? -63.167 -2.591 99.718 1.00 87.50 158 GLN A C 1
ATOM 1242 O O . GLN A 1 158 ? -63.054 -2.184 98.566 1.00 87.50 158 GLN A O 1
ATOM 1247 N N . LYS A 1 159 ? -62.187 -2.442 100.616 1.00 89.94 159 LYS A N 1
ATOM 1248 C CA . LYS A 1 159 ? -60.926 -1.752 100.314 1.00 89.94 159 LYS A CA 1
ATOM 1249 C C . LYS A 1 159 ? -60.124 -2.463 99.220 1.00 89.94 159 LYS A C 1
ATOM 1251 O O . LYS A 1 159 ? -59.560 -1.810 98.345 1.00 89.94 159 LYS A O 1
ATOM 1256 N N . ASN A 1 160 ? -60.078 -3.794 99.251 1.00 90.44 160 ASN A N 1
ATOM 1257 C CA . ASN A 1 160 ? -59.430 -4.591 98.214 1.00 90.44 160 ASN A CA 1
ATOM 1258 C C . ASN A 1 160 ? -60.166 -4.442 96.882 1.00 90.44 160 ASN A C 1
ATOM 1260 O O . ASN A 1 160 ? -59.518 -4.231 95.871 1.00 90.44 160 ASN A O 1
ATOM 1264 N N . PHE A 1 161 ? -61.499 -4.472 96.880 1.00 92.50 161 PHE A N 1
ATOM 1265 C CA . PHE A 1 161 ? -62.308 -4.265 95.682 1.00 92.50 161 PHE A CA 1
ATOM 1266 C C . PHE A 1 161 ? -62.082 -2.880 95.066 1.00 92.50 161 PHE A C 1
ATOM 1268 O O . PHE A 1 161 ? -61.876 -2.779 93.860 1.00 92.50 161 PHE A O 1
ATOM 1275 N N . GLU A 1 162 ? -62.048 -1.825 95.883 1.00 92.00 162 GLU A N 1
ATOM 1276 C CA . GLU A 1 162 ? -61.727 -0.461 95.444 1.00 92.00 162 GLU A CA 1
ATOM 1277 C C . GLU A 1 162 ? -60.303 -0.365 94.880 1.00 92.00 162 GLU A C 1
ATOM 1279 O O . GLU A 1 162 ? -60.097 0.223 93.818 1.00 92.00 162 GLU A O 1
ATOM 1284 N N . THR A 1 163 ? -59.330 -1.006 95.536 1.00 92.62 163 THR A N 1
ATOM 1285 C CA . THR A 1 163 ? -57.936 -1.057 95.064 1.00 92.62 163 THR A CA 1
ATOM 1286 C C . THR A 1 163 ? -57.841 -1.789 93.724 1.00 92.62 163 THR A C 1
ATOM 1288 O O . THR A 1 163 ? -57.263 -1.263 92.777 1.00 92.62 163 THR A O 1
ATOM 1291 N N . THR A 1 164 ? -58.478 -2.955 93.596 1.00 91.12 164 THR A N 1
ATOM 1292 C CA . THR A 1 164 ? -58.497 -3.740 92.356 1.00 91.12 164 THR A CA 1
ATOM 1293 C C . THR A 1 164 ? -59.244 -3.017 91.235 1.00 91.12 164 THR A C 1
ATOM 1295 O O . THR A 1 164 ? -58.798 -3.057 90.092 1.00 91.12 164 THR A O 1
ATOM 1298 N N . GLN A 1 165 ? -60.343 -2.307 91.523 1.00 93.81 165 GLN A N 1
ATOM 1299 C CA . GLN A 1 165 ? -60.995 -1.449 90.526 1.00 93.81 165 GLN A CA 1
ATOM 1300 C C . GLN A 1 165 ? -60.066 -0.330 90.053 1.00 93.81 165 GLN A C 1
ATOM 1302 O O . GLN A 1 165 ? -59.996 -0.056 88.854 1.00 93.81 165 GLN A O 1
ATOM 1307 N N . GLN A 1 166 ? -59.342 0.307 90.974 1.00 94.94 166 GLN A N 1
ATOM 1308 C CA . GLN A 1 166 ? -58.404 1.372 90.636 1.00 94.94 166 GLN A CA 1
ATOM 1309 C C . GLN A 1 166 ? -57.232 0.850 89.790 1.00 94.94 166 GLN A C 1
ATOM 1311 O O . GLN A 1 166 ? -56.840 1.498 88.820 1.00 94.94 166 GLN A O 1
ATOM 1316 N N . GLU A 1 167 ? -56.687 -0.320 90.120 1.00 94.69 167 GLU A N 1
ATOM 1317 C CA . GLU A 1 167 ? -55.647 -0.997 89.336 1.00 94.69 167 GLU A CA 1
ATOM 1318 C C . GLU A 1 167 ? -56.153 -1.408 87.951 1.00 94.69 167 GLU A C 1
ATOM 1320 O O . GLU A 1 167 ? -55.488 -1.138 86.951 1.00 94.69 167 GLU A O 1
ATOM 1325 N N . LEU A 1 168 ? -57.358 -1.978 87.863 1.00 95.38 168 LEU A N 1
ATOM 1326 C CA . LEU A 1 168 ? -57.982 -2.341 86.592 1.00 95.38 168 LEU A CA 1
ATOM 1327 C C . LEU A 1 168 ? -58.199 -1.113 85.701 1.00 95.38 168 LEU A C 1
ATOM 1329 O O . LEU A 1 168 ? -57.993 -1.187 84.489 1.00 95.38 168 LEU A O 1
ATOM 1333 N N . TRP A 1 169 ? -58.597 0.017 86.291 1.00 95.44 169 TRP A N 1
ATOM 1334 C CA . TRP A 1 169 ? -58.762 1.276 85.570 1.00 95.44 169 TRP A CA 1
ATOM 1335 C C . TRP A 1 169 ? -57.426 1.806 85.037 1.00 95.44 169 TRP A C 1
ATOM 1337 O O . TRP A 1 169 ? -57.346 2.180 83.865 1.00 95.44 169 TRP A O 1
ATOM 1347 N N . LYS A 1 170 ? -56.364 1.780 85.856 1.00 96.56 170 LYS A N 1
ATOM 1348 C CA . LYS A 1 170 ? -55.003 2.145 85.423 1.00 96.56 170 LYS A CA 1
ATOM 1349 C C . LYS A 1 170 ? -54.524 1.248 84.284 1.00 96.56 170 LYS A C 1
ATOM 1351 O O . LYS A 1 170 ? -54.106 1.761 83.253 1.00 96.56 170 LYS A O 1
ATOM 1356 N N . SER A 1 171 ? -54.688 -0.066 84.425 1.00 95.38 171 SER A N 1
ATOM 1357 C CA . SER A 1 171 ? -54.316 -1.036 83.394 1.00 95.38 171 SER A CA 1
ATOM 1358 C C . SER A 1 171 ? -55.098 -0.823 82.091 1.00 95.38 171 SER A C 1
ATOM 1360 O O . SER A 1 171 ? -54.510 -0.815 81.014 1.00 95.38 171 SER A O 1
ATOM 1362 N N . HIS A 1 172 ? -56.405 -0.542 82.154 1.00 95.50 172 HIS A N 1
ATOM 1363 C CA . HIS A 1 172 ? -57.185 -0.181 80.963 1.00 95.50 172 HIS A CA 1
ATOM 1364 C C . HIS A 1 172 ? -56.668 1.089 80.285 1.00 95.50 172 HIS A C 1
ATOM 1366 O O . HIS A 1 172 ? -56.647 1.167 79.055 1.00 95.50 172 HIS A O 1
ATOM 1372 N N . GLN A 1 173 ? -56.276 2.093 81.070 1.00 96.50 173 GLN A N 1
ATOM 1373 C CA . GLN A 1 173 ? -55.699 3.318 80.533 1.00 96.50 173 GLN A CA 1
ATOM 1374 C C . GLN A 1 173 ? -54.346 3.052 79.864 1.00 96.50 173 GLN A C 1
ATOM 1376 O O . GLN A 1 173 ? -54.121 3.532 78.757 1.00 96.50 173 GLN A O 1
ATOM 1381 N N . GLU A 1 174 ? -53.489 2.238 80.478 1.00 96.56 174 GLU A N 1
ATOM 1382 C CA . GLU A 1 174 ? -52.220 1.794 79.891 1.00 96.56 174 GLU A CA 1
ATOM 1383 C C . GLU A 1 174 ? -52.444 1.028 78.582 1.00 96.56 174 GLU A C 1
ATOM 1385 O O . GLU A 1 174 ? -51.812 1.341 77.577 1.00 96.56 174 GLU A O 1
ATOM 1390 N N . CYS A 1 175 ? -53.402 0.095 78.536 1.00 95.81 175 CYS A N 1
ATOM 1391 C CA . CYS A 1 175 ? -53.756 -0.614 77.305 1.00 95.81 175 CYS A CA 1
ATOM 1392 C C . CYS A 1 175 ? -54.264 0.329 76.206 1.00 95.81 175 CYS A C 1
ATOM 1394 O O . CYS A 1 175 ? -53.961 0.111 75.033 1.00 95.81 175 CYS A O 1
ATOM 1396 N N . ARG A 1 176 ? -55.029 1.372 76.559 1.00 96.75 176 ARG A N 1
ATOM 1397 C CA . ARG A 1 176 ? -55.450 2.401 75.595 1.00 96.75 176 ARG A CA 1
ATOM 1398 C C . ARG A 1 176 ? -54.252 3.168 75.043 1.00 96.75 176 ARG A C 1
ATOM 1400 O O . ARG A 1 176 ? -54.119 3.247 73.826 1.00 96.75 176 ARG A O 1
ATOM 1407 N N . ASN A 1 177 ? -53.364 3.641 75.915 1.00 96.94 177 ASN A N 1
ATOM 1408 C CA . ASN A 1 177 ? -52.169 4.384 75.515 1.00 96.94 177 ASN A CA 1
ATOM 1409 C C . ASN A 1 177 ? -51.252 3.533 74.616 1.00 96.94 177 ASN A C 1
ATOM 1411 O O . ASN A 1 177 ? -50.850 3.983 73.547 1.00 96.94 177 ASN A O 1
ATOM 1415 N N . LEU A 1 178 ? -50.988 2.276 74.993 1.00 96.88 178 LEU A N 1
ATOM 1416 C CA . LEU A 1 178 ? -50.175 1.351 74.193 1.00 96.88 178 LEU A CA 1
ATOM 1417 C C . LEU A 1 178 ? -50.803 1.067 72.826 1.00 96.88 178 LEU A C 1
ATOM 1419 O O . LEU A 1 178 ? -50.100 0.946 71.827 1.00 96.88 178 LEU A O 1
ATOM 1423 N N . LYS A 1 179 ? -52.134 0.968 72.753 1.00 97.44 179 LYS A N 1
ATOM 1424 C CA . LYS A 1 179 ? -52.835 0.773 71.480 1.00 97.44 179 LYS A CA 1
ATOM 1425 C C . LYS A 1 179 ? -52.665 1.976 70.549 1.00 97.44 179 LYS A C 1
ATOM 1427 O O . LYS A 1 179 ? -52.465 1.787 69.351 1.00 97.44 179 LYS A O 1
ATOM 1432 N N . GLU A 1 180 ? -52.747 3.192 71.083 1.00 97.00 180 GLU A N 1
ATOM 1433 C CA . GLU A 1 180 ? -52.503 4.422 70.321 1.00 97.00 180 GLU A CA 1
ATOM 1434 C C . GLU A 1 180 ? -51.044 4.516 69.856 1.00 97.00 180 GLU A C 1
ATOM 1436 O O . GLU A 1 180 ? -50.791 4.844 68.695 1.00 97.00 180 GLU A O 1
ATOM 1441 N N . GLU A 1 181 ? -50.092 4.147 70.716 1.00 97.62 181 GLU A N 1
ATOM 1442 C CA . GLU A 1 181 ? -48.666 4.097 70.384 1.00 97.62 181 GLU A CA 1
ATOM 1443 C C . GLU A 1 181 ? -48.370 3.082 69.269 1.00 97.62 181 GLU A C 1
ATOM 1445 O O . GLU A 1 181 ? -47.702 3.420 68.292 1.00 97.62 181 GLU A O 1
ATOM 1450 N N . ILE A 1 182 ? -48.937 1.872 69.346 1.00 97.19 182 ILE A N 1
ATOM 1451 C CA . ILE A 1 182 ? -48.813 0.849 68.295 1.00 97.19 182 ILE A CA 1
ATOM 1452 C C . ILE A 1 182 ? -49.352 1.370 66.960 1.00 97.19 182 ILE A C 1
ATOM 1454 O O . ILE A 1 182 ? -48.711 1.181 65.926 1.00 97.19 182 ILE A O 1
ATOM 1458 N N . GLU A 1 183 ? -50.509 2.035 66.954 1.00 97.31 183 GLU A N 1
ATOM 1459 C CA . GLU A 1 183 ? -51.085 2.564 65.714 1.00 97.31 183 GLU A CA 1
ATOM 1460 C C . GLU A 1 183 ? -50.251 3.729 65.150 1.00 97.31 183 GLU A C 1
ATOM 1462 O O . GLU A 1 183 ? -50.109 3.855 63.931 1.00 97.31 183 GLU A O 1
ATOM 1467 N N . SER A 1 184 ? -49.645 4.550 66.015 1.00 97.81 184 SER A N 1
ATOM 1468 C CA . SER A 1 184 ? -48.696 5.592 65.609 1.00 97.81 184 SER A CA 1
ATOM 1469 C C . SER A 1 184 ? -47.438 4.993 64.972 1.00 97.81 184 SER A C 1
ATOM 1471 O O . SER A 1 184 ? -47.091 5.349 63.843 1.00 97.81 184 SER A O 1
ATOM 1473 N N . LEU A 1 185 ? -46.801 4.024 65.637 1.00 97.56 185 LEU A N 1
ATOM 1474 C CA . LEU A 1 185 ? -45.616 3.324 65.128 1.00 97.56 185 LEU A CA 1
ATOM 1475 C C . LEU A 1 185 ? -45.912 2.574 63.824 1.00 97.56 185 LEU A C 1
ATOM 1477 O 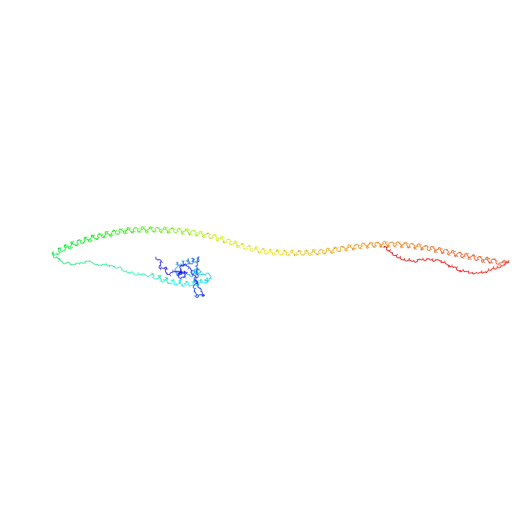O . LEU A 1 185 ? -45.097 2.558 62.900 1.00 97.56 185 LEU A O 1
ATOM 1481 N N . LYS A 1 186 ? -47.105 1.990 63.696 1.00 98.12 186 LYS A N 1
ATOM 1482 C CA . LYS A 1 186 ? -47.555 1.342 62.461 1.00 98.12 186 LYS A CA 1
ATOM 1483 C C . LYS A 1 186 ? -47.666 2.332 61.298 1.00 98.12 186 LYS A C 1
ATOM 1485 O O . LYS A 1 186 ? -47.243 2.024 60.188 1.00 98.12 186 LYS A O 1
ATOM 1490 N N . LYS A 1 187 ? -48.198 3.536 61.532 1.00 97.69 187 LYS A N 1
ATOM 1491 C CA . LYS A 1 187 ? -48.252 4.589 60.502 1.00 97.69 187 LYS A CA 1
ATOM 1492 C C . LYS A 1 187 ? -46.859 5.079 60.113 1.00 97.69 187 LYS A C 1
ATOM 1494 O O . LYS A 1 187 ? -46.605 5.305 58.933 1.00 97.69 187 LYS A O 1
ATOM 1499 N N . GLU A 1 188 ? -45.962 5.228 61.083 1.00 97.62 188 GLU A N 1
ATOM 1500 C CA . GLU A 1 188 ? -44.586 5.664 60.834 1.00 97.62 188 GLU A CA 1
ATOM 1501 C C . GLU A 1 188 ? -43.790 4.625 60.032 1.00 97.62 188 GLU A C 1
ATOM 1503 O O . GLU A 1 188 ? -43.168 4.962 59.024 1.00 97.62 188 GLU A O 1
ATOM 1508 N N . THR A 1 189 ? -43.887 3.348 60.405 1.00 96.56 189 THR A N 1
ATOM 1509 C CA . THR A 1 189 ? -43.263 2.239 59.665 1.00 96.56 189 THR A CA 1
ATOM 1510 C C . THR A 1 189 ? -43.844 2.073 58.261 1.00 96.56 189 THR A C 1
ATOM 1512 O O . THR A 1 189 ? -43.081 1.846 57.319 1.00 96.56 189 THR A O 1
ATOM 1515 N N . GLN A 1 190 ? -45.157 2.256 58.075 1.00 97.50 190 GLN A N 1
ATOM 1516 C CA . GLN A 1 190 ? -45.770 2.263 56.744 1.00 97.50 190 GLN A CA 1
ATOM 1517 C C . GLN A 1 190 ? -45.218 3.405 55.884 1.00 97.50 190 GLN A C 1
ATOM 1519 O O . GLN A 1 190 ? -44.761 3.169 54.770 1.00 97.50 190 GLN A O 1
ATOM 1524 N N . LYS A 1 191 ? -45.170 4.629 56.426 1.00 97.75 191 LYS A N 1
ATOM 1525 C CA . LYS A 1 191 ? -44.617 5.795 55.724 1.00 97.75 191 LYS A CA 1
ATOM 1526 C C . LYS A 1 191 ? -43.149 5.588 55.335 1.00 97.75 191 LYS A C 1
ATOM 1528 O O . LYS A 1 191 ? -42.752 5.964 54.233 1.00 97.75 191 LYS A O 1
ATOM 1533 N N . ALA A 1 192 ? -42.346 4.989 56.215 1.00 97.31 192 ALA A N 1
ATOM 1534 C CA . ALA A 1 192 ? -40.959 4.644 55.913 1.00 97.31 192 ALA A CA 1
ATOM 1535 C C . ALA A 1 192 ? -40.867 3.589 54.798 1.00 97.31 192 ALA A C 1
ATOM 1537 O O . ALA A 1 192 ? -40.072 3.741 53.873 1.00 97.31 192 ALA A O 1
ATOM 1538 N N . THR A 1 193 ? -41.715 2.558 54.847 1.00 97.44 193 THR A N 1
ATOM 1539 C CA . THR A 1 193 ? -41.779 1.500 53.827 1.00 97.44 193 THR A CA 1
ATOM 1540 C C . THR A 1 193 ? -42.137 2.068 52.456 1.00 97.44 193 THR A C 1
ATOM 1542 O O . THR A 1 193 ? -41.442 1.784 51.482 1.00 97.44 193 THR A O 1
ATOM 1545 N N . ASP A 1 194 ? -43.152 2.930 52.381 1.00 97.12 194 ASP A N 1
ATOM 1546 C CA . ASP A 1 194 ? -43.556 3.596 51.139 1.00 97.12 194 ASP A CA 1
ATOM 1547 C C . ASP A 1 194 ? -42.433 4.498 50.596 1.00 97.12 194 ASP A C 1
ATOM 1549 O O . ASP A 1 194 ? -42.158 4.504 49.395 1.00 97.12 194 ASP A O 1
ATOM 1553 N N . GLY A 1 195 ? -41.719 5.201 51.485 1.00 98.19 195 GLY A N 1
ATOM 1554 C CA . GLY A 1 195 ? -40.548 6.004 51.128 1.00 98.19 195 GLY A CA 1
ATOM 1555 C C . GLY A 1 195 ? -39.405 5.173 50.535 1.00 98.19 195 GLY A C 1
ATOM 1556 O O . GLY A 1 195 ? -38.840 5.547 49.506 1.00 98.19 195 GLY A O 1
ATOM 1557 N N . TYR A 1 196 ? -39.085 4.023 51.134 1.00 97.75 196 TYR A N 1
ATOM 1558 C CA . TYR A 1 196 ? -38.069 3.114 50.597 1.00 97.75 196 TYR A CA 1
ATOM 1559 C C . TYR A 1 196 ? -38.503 2.463 49.280 1.00 97.75 196 TYR A C 1
ATOM 1561 O O . TYR A 1 196 ? -37.680 2.318 48.376 1.00 97.75 196 TYR A O 1
ATOM 1569 N N . LEU A 1 197 ? -39.782 2.106 49.129 1.00 98.00 197 LEU A N 1
ATOM 1570 C CA . LEU A 1 197 ? -40.315 1.573 47.873 1.00 98.00 197 LEU A CA 1
ATOM 1571 C C . LEU A 1 197 ? -40.198 2.588 46.730 1.00 98.00 197 LEU A C 1
ATOM 1573 O O . LEU A 1 197 ? -39.780 2.212 45.634 1.00 98.00 197 LEU A O 1
ATOM 1577 N N . ALA A 1 198 ? -40.491 3.866 46.992 1.00 97.19 198 ALA A N 1
ATOM 1578 C CA . ALA A 1 198 ? -40.297 4.939 46.020 1.00 97.19 198 ALA A CA 1
ATOM 1579 C C . ALA A 1 198 ? -38.817 5.080 45.621 1.00 97.19 198 ALA A C 1
ATOM 1581 O O . ALA A 1 198 ? -38.499 5.041 44.435 1.00 97.19 198 ALA A O 1
ATOM 1582 N N . GLN A 1 199 ? -37.898 5.117 46.595 1.00 98.12 199 GLN A N 1
ATOM 1583 C CA . GLN A 1 199 ? -36.456 5.181 46.312 1.00 98.12 199 GLN A CA 1
ATOM 1584 C C . GLN A 1 199 ? -35.960 3.991 45.480 1.00 98.12 199 GLN A C 1
ATOM 1586 O O . GLN A 1 199 ? -35.163 4.161 44.560 1.00 98.12 199 GLN A O 1
ATOM 1591 N N . VAL A 1 200 ? -36.427 2.775 45.776 1.00 98.00 200 VAL A N 1
ATOM 1592 C CA . VAL A 1 200 ? -36.069 1.580 44.996 1.00 98.00 200 VAL A CA 1
ATOM 1593 C C . VAL A 1 200 ? -36.629 1.662 43.576 1.00 98.00 200 VAL A C 1
ATOM 1595 O O . VAL A 1 200 ? -35.937 1.268 42.637 1.00 98.00 200 VAL A O 1
ATOM 1598 N N . SER A 1 201 ? -37.846 2.183 43.400 1.00 97.94 201 SER A N 1
ATOM 1599 C CA . SER A 1 201 ? -38.433 2.419 42.077 1.00 97.94 201 SER A CA 1
ATOM 1600 C C . SER A 1 201 ? -37.597 3.408 41.258 1.00 97.94 201 SER A C 1
ATOM 1602 O O . SER A 1 201 ? -37.266 3.119 40.108 1.00 97.94 201 SER A O 1
ATOM 1604 N N . ASP A 1 202 ? -37.179 4.521 41.862 1.00 98.06 202 ASP A N 1
ATOM 1605 C CA . ASP A 1 202 ? -36.352 5.538 41.203 1.00 98.06 202 ASP A CA 1
ATOM 1606 C C . ASP A 1 202 ? -34.968 4.993 40.827 1.00 98.06 202 ASP A C 1
ATOM 1608 O O . ASP A 1 202 ? -34.490 5.191 39.708 1.00 98.06 202 ASP A O 1
ATOM 1612 N N . MET A 1 203 ? -34.330 4.237 41.729 1.00 98.00 203 MET A N 1
ATOM 1613 C CA . MET A 1 203 ? -33.051 3.586 41.435 1.00 98.00 203 MET A CA 1
ATOM 1614 C C . MET A 1 203 ? -33.166 2.572 40.295 1.00 98.00 203 MET A C 1
ATOM 1616 O O . MET A 1 203 ? -32.265 2.500 39.461 1.00 98.00 203 MET A O 1
ATOM 1620 N N . ARG A 1 204 ? -34.261 1.803 40.223 1.00 98.19 204 ARG A N 1
ATOM 1621 C CA . ARG A 1 204 ? -34.501 0.880 39.101 1.00 98.19 204 ARG A CA 1
ATOM 1622 C C . ARG A 1 204 ? -34.626 1.634 37.782 1.00 98.19 204 ARG A C 1
ATOM 1624 O O . ARG A 1 204 ? -33.937 1.278 36.833 1.00 98.19 204 ARG A O 1
ATOM 1631 N N . ALA A 1 205 ? -35.402 2.717 37.751 1.00 97.88 205 ALA A N 1
ATOM 1632 C CA . ALA A 1 205 ? -35.537 3.548 36.556 1.00 97.88 205 ALA A CA 1
ATOM 1633 C C . ALA A 1 205 ? -34.186 4.127 36.092 1.00 97.88 205 ALA A C 1
ATOM 1635 O O . ALA A 1 205 ? -33.894 4.149 34.896 1.00 97.88 205 ALA A O 1
ATOM 1636 N N . LEU A 1 206 ? -33.327 4.544 37.029 1.00 98.50 206 LEU A N 1
ATOM 1637 C CA . LEU A 1 206 ? -31.971 5.005 36.717 1.00 98.50 206 LEU A CA 1
ATOM 1638 C C . LEU A 1 206 ? -31.084 3.888 36.154 1.00 98.50 206 LEU A C 1
ATOM 1640 O O . LEU A 1 206 ? -30.346 4.123 35.195 1.00 98.50 206 LEU A O 1
ATOM 1644 N N . VAL A 1 207 ? -31.146 2.683 36.726 1.00 98.06 207 VAL A N 1
ATOM 1645 C CA . VAL A 1 207 ? -30.406 1.517 36.220 1.00 98.06 207 VAL A CA 1
ATOM 1646 C C . VAL A 1 207 ? -30.861 1.163 34.805 1.00 98.06 207 VAL A C 1
ATOM 1648 O O . VAL A 1 207 ? -30.015 0.954 33.936 1.00 98.06 207 VAL A O 1
ATOM 1651 N N . ASP A 1 208 ? -32.165 1.171 34.539 1.00 97.88 208 ASP A N 1
ATOM 1652 C CA . ASP A 1 208 ? -32.715 0.890 33.211 1.00 97.88 208 ASP A CA 1
ATOM 1653 C C . ASP A 1 208 ? -32.282 1.945 32.184 1.00 97.88 208 ASP A C 1
ATOM 1655 O O . ASP A 1 208 ? -31.839 1.601 31.086 1.00 97.88 208 ASP A O 1
ATOM 1659 N N . ALA A 1 209 ? -32.312 3.230 32.554 1.00 98.12 209 ALA A N 1
ATOM 1660 C CA . ALA A 1 209 ? -31.813 4.309 31.704 1.00 98.12 209 ALA A CA 1
ATOM 1661 C C . ALA A 1 209 ? -30.325 4.121 31.357 1.00 98.12 209 ALA A C 1
ATOM 1663 O O . ALA A 1 209 ? -29.945 4.199 30.188 1.00 98.12 209 ALA A O 1
ATOM 1664 N N . ARG A 1 210 ? -29.483 3.792 32.347 1.00 97.81 210 ARG A N 1
ATOM 1665 C CA . ARG A 1 210 ? -28.049 3.540 32.121 1.00 97.81 210 ARG A CA 1
ATOM 1666 C C . ARG A 1 210 ? -27.788 2.283 31.304 1.00 97.81 210 ARG A C 1
ATOM 1668 O O . ARG A 1 210 ? -26.887 2.285 30.470 1.00 97.81 210 ARG A O 1
ATOM 1675 N N . ASN A 1 211 ? -28.580 1.232 31.485 1.00 97.81 211 ASN A N 1
ATOM 1676 C CA . ASN A 1 211 ? -28.481 0.027 30.666 1.00 97.81 211 ASN A CA 1
ATOM 1677 C C . ASN A 1 211 ? -28.812 0.313 29.194 1.00 97.81 211 ASN A C 1
ATOM 1679 O O . ASN A 1 211 ? -28.119 -0.194 28.311 1.00 97.81 211 ASN A O 1
ATOM 1683 N N . ASN A 1 212 ? -29.802 1.167 28.927 1.00 97.56 212 ASN A N 1
ATOM 1684 C CA . ASN A 1 212 ? -30.142 1.595 27.569 1.00 97.56 212 ASN A CA 1
ATOM 1685 C C . ASN A 1 212 ? -29.032 2.450 26.936 1.00 97.56 212 ASN A C 1
ATOM 1687 O O . ASN A 1 212 ? -28.669 2.226 25.783 1.00 97.56 212 ASN A O 1
ATOM 1691 N N . GLU A 1 213 ? -28.439 3.381 27.689 1.00 98.44 213 GLU A N 1
ATOM 1692 C CA . GLU A 1 213 ? -27.275 4.153 27.228 1.00 98.44 213 GLU A CA 1
ATOM 1693 C C . GLU A 1 213 ? -26.071 3.248 26.919 1.00 98.44 213 GLU A C 1
ATOM 1695 O O . GLU A 1 213 ? -25.417 3.411 25.888 1.00 98.44 213 GLU A O 1
ATOM 1700 N N . LEU A 1 214 ? -25.794 2.256 27.774 1.00 97.75 214 LEU A N 1
ATOM 1701 C CA . LEU A 1 214 ? -24.730 1.274 27.546 1.00 97.75 214 LEU A CA 1
ATOM 1702 C C . LEU A 1 214 ? -24.996 0.406 26.313 1.00 97.75 214 LEU A C 1
ATOM 1704 O O . LEU A 1 214 ? -24.055 0.074 25.593 1.00 97.75 214 LEU A O 1
ATOM 1708 N N . ALA A 1 215 ? -26.251 0.033 26.058 1.00 98.06 215 ALA A N 1
ATOM 1709 C CA . ALA A 1 215 ? -26.627 -0.690 24.848 1.00 98.06 215 ALA A CA 1
ATOM 1710 C C . ALA A 1 215 ? -26.362 0.159 23.593 1.00 98.06 215 ALA A C 1
ATOM 1712 O O . ALA A 1 215 ? -25.665 -0.298 22.689 1.00 98.06 215 ALA A O 1
ATOM 1713 N N . ALA A 1 216 ? -26.802 1.421 23.589 1.00 98.06 216 ALA A N 1
ATOM 1714 C CA . ALA A 1 216 ? -26.556 2.343 22.481 1.00 98.06 216 ALA A CA 1
ATOM 1715 C C . ALA A 1 216 ? -25.053 2.575 22.233 1.00 98.06 216 ALA A C 1
ATOM 1717 O O . ALA A 1 216 ? -24.594 2.544 21.091 1.00 98.06 216 ALA A O 1
ATOM 1718 N N . ALA A 1 217 ? -24.261 2.742 23.297 1.00 97.62 217 ALA A N 1
ATOM 1719 C CA . ALA A 1 217 ? -22.811 2.894 23.188 1.00 97.62 217 ALA A CA 1
ATOM 1720 C C . ALA A 1 217 ? -22.131 1.639 22.609 1.00 97.62 217 ALA A C 1
ATOM 1722 O O . ALA A 1 217 ? -21.204 1.757 21.806 1.00 97.62 217 ALA A O 1
ATOM 1723 N N . ARG A 1 218 ? -22.594 0.433 22.971 1.00 98.44 218 ARG A N 1
ATOM 1724 C CA . ARG A 1 218 ? -22.088 -0.827 22.395 1.00 98.44 218 ARG A CA 1
ATOM 1725 C C . ARG A 1 218 ? -22.376 -0.929 20.899 1.00 98.44 218 ARG A C 1
ATOM 1727 O O . ARG A 1 218 ? -21.486 -1.331 20.151 1.00 98.44 218 ARG A O 1
ATOM 1734 N N . ASP A 1 219 ? -23.570 -0.543 20.460 1.00 98.00 219 ASP A N 1
ATOM 1735 C CA . ASP A 1 219 ? -23.925 -0.546 19.036 1.00 98.00 219 ASP A CA 1
ATOM 1736 C C . ASP A 1 219 ? -23.090 0.467 18.238 1.00 98.00 219 ASP A C 1
ATOM 1738 O O . ASP A 1 219 ? -22.648 0.189 17.116 1.00 98.00 219 ASP A O 1
ATOM 1742 N N . GLU A 1 220 ? -22.792 1.623 18.835 1.00 98.50 220 GLU A N 1
ATOM 1743 C CA . GLU A 1 220 ? -21.917 2.621 18.224 1.00 98.50 220 GLU A CA 1
ATOM 1744 C C . GLU A 1 220 ? -20.466 2.123 18.111 1.00 98.50 220 GLU A C 1
ATOM 1746 O O . GLU A 1 220 ? -19.838 2.292 17.063 1.00 98.50 220 GLU A O 1
ATOM 1751 N N . ILE A 1 221 ? -19.937 1.465 19.151 1.00 98.06 221 ILE A N 1
ATOM 1752 C CA . ILE A 1 221 ? -18.611 0.824 19.117 1.00 98.06 221 ILE A CA 1
ATOM 1753 C C . ILE A 1 221 ? -18.566 -0.233 18.014 1.00 98.06 221 ILE A C 1
ATOM 1755 O O . ILE A 1 221 ? -17.683 -0.178 17.167 1.00 98.06 221 ILE A O 1
ATOM 1759 N N . LYS A 1 222 ? -19.567 -1.115 17.940 1.00 98.44 222 LYS A N 1
ATOM 1760 C CA . LYS A 1 222 ? -19.656 -2.144 16.895 1.00 98.44 222 LYS A CA 1
ATOM 1761 C C . LYS A 1 222 ? -19.649 -1.544 15.486 1.00 98.44 222 LYS A C 1
ATOM 1763 O O . LYS A 1 222 ? -19.019 -2.081 14.577 1.00 98.44 222 LYS A O 1
ATOM 1768 N N . THR A 1 223 ? -20.329 -0.414 15.302 1.00 98.50 223 THR A N 1
ATOM 1769 C CA . THR A 1 223 ? -20.340 0.314 14.026 1.00 98.50 223 THR A CA 1
ATOM 1770 C C . THR A 1 223 ? -18.963 0.900 13.699 1.00 98.50 223 THR A C 1
ATOM 1772 O O . THR A 1 223 ? -18.511 0.826 12.555 1.00 98.50 223 THR A O 1
ATOM 1775 N N . ARG A 1 224 ? -18.270 1.473 14.692 1.00 98.38 224 ARG A N 1
ATOM 1776 C CA . ARG A 1 224 ? -16.903 1.989 14.524 1.00 98.38 224 ARG A CA 1
ATOM 1777 C C . ARG A 1 224 ? -15.904 0.872 14.229 1.00 98.38 224 ARG A C 1
ATOM 1779 O O . ARG A 1 224 ? -15.088 1.052 13.331 1.00 98.38 224 ARG A O 1
ATOM 1786 N N . ASP A 1 225 ? -16.015 -0.271 14.897 1.00 98.19 225 ASP A N 1
ATOM 1787 C CA . ASP A 1 225 ? -15.172 -1.446 14.656 1.00 98.19 225 ASP A CA 1
ATOM 1788 C C . ASP A 1 225 ? -15.332 -1.961 13.221 1.00 98.19 225 ASP A C 1
ATOM 1790 O O . ASP A 1 225 ? -14.336 -2.229 12.551 1.00 98.19 225 ASP A O 1
ATOM 1794 N N . GLY A 1 226 ? -16.566 -1.997 12.700 1.00 98.25 226 GLY A N 1
ATOM 1795 C CA . GLY A 1 226 ? -16.819 -2.317 11.291 1.00 98.25 226 GLY A CA 1
ATOM 1796 C C . GLY A 1 226 ? -16.099 -1.363 10.332 1.00 98.25 226 GLY A C 1
ATOM 1797 O O . GLY A 1 226 ? -15.404 -1.803 9.422 1.00 98.25 226 GLY A O 1
ATOM 1798 N N . ARG A 1 227 ? -16.170 -0.048 10.584 1.00 98.56 227 ARG A N 1
ATOM 1799 C CA . ARG A 1 227 ? -15.461 0.957 9.768 1.00 98.56 227 ARG A CA 1
ATOM 1800 C C . ARG A 1 227 ? -13.939 0.827 9.856 1.00 98.56 227 ARG A C 1
ATOM 1802 O O . ARG A 1 227 ? -13.257 1.048 8.860 1.00 98.56 227 ARG A O 1
ATOM 1809 N N . ILE A 1 228 ? -13.406 0.508 11.036 1.00 98.31 228 ILE A N 1
ATOM 1810 C CA . ILE A 1 228 ? -11.969 0.272 11.232 1.00 98.31 228 ILE A CA 1
ATOM 1811 C C . ILE A 1 228 ? -11.531 -0.953 10.428 1.00 98.31 228 ILE A C 1
ATOM 1813 O O . ILE A 1 228 ? -10.509 -0.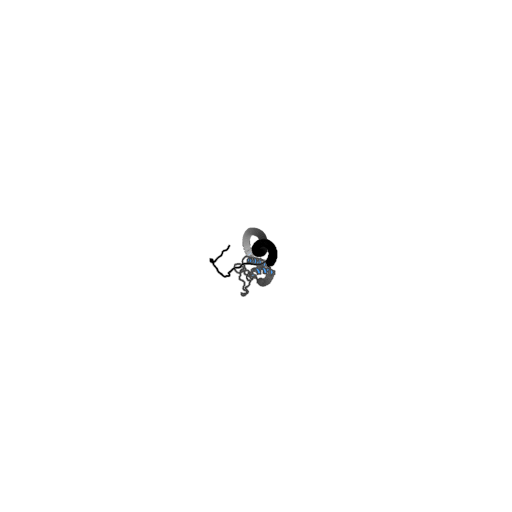884 9.749 1.00 98.31 228 ILE A O 1
ATOM 1817 N N . GLN A 1 229 ? -12.317 -2.033 10.448 1.00 98.25 229 GLN A N 1
ATOM 1818 C CA . GLN A 1 229 ? -12.037 -3.230 9.661 1.00 98.25 229 GLN A CA 1
ATOM 1819 C C . GLN A 1 229 ? -12.060 -2.934 8.154 1.00 98.25 229 GLN A C 1
ATOM 1821 O O . GLN A 1 229 ? -11.117 -3.288 7.452 1.00 98.25 229 GLN A O 1
ATOM 1826 N N . ASP A 1 230 ? -13.063 -2.197 7.668 1.00 98.38 230 ASP A N 1
ATOM 1827 C CA . ASP A 1 230 ? -13.139 -1.791 6.259 1.00 98.38 230 ASP A CA 1
ATOM 1828 C C . ASP A 1 230 ? -11.929 -0.942 5.834 1.00 98.38 230 ASP A C 1
ATOM 1830 O O . ASP A 1 230 ? -11.399 -1.100 4.731 1.00 98.38 230 ASP A O 1
ATOM 1834 N N . MET A 1 231 ? -11.471 -0.030 6.700 1.00 98.50 231 MET A N 1
ATOM 1835 C CA . MET A 1 231 ? -10.265 0.765 6.452 1.00 98.50 231 MET A CA 1
ATOM 1836 C C . MET A 1 231 ? -8.997 -0.095 6.473 1.00 98.50 231 MET A C 1
ATOM 1838 O O . MET A 1 231 ? -8.119 0.109 5.636 1.00 98.50 231 MET A O 1
ATOM 1842 N N . ALA A 1 232 ? -8.896 -1.065 7.384 1.00 98.06 232 ALA A N 1
ATOM 1843 C CA . ALA A 1 232 ? -7.776 -2.002 7.433 1.00 98.06 232 ALA A CA 1
ATOM 1844 C C . ALA A 1 232 ? -7.696 -2.845 6.148 1.00 98.06 232 ALA A C 1
ATOM 1846 O O . ALA A 1 232 ? -6.620 -2.972 5.558 1.00 98.06 232 ALA A O 1
ATOM 1847 N N . ASP A 1 233 ? -8.836 -3.328 5.651 1.00 98.19 233 ASP A N 1
ATOM 1848 C CA . ASP A 1 233 ? -8.921 -4.073 4.394 1.00 98.19 233 ASP A CA 1
ATOM 1849 C C . ASP A 1 233 ? -8.552 -3.202 3.180 1.00 98.19 233 ASP A C 1
ATOM 1851 O O . ASP A 1 233 ? -7.918 -3.682 2.237 1.00 98.19 233 ASP A O 1
ATOM 1855 N N . GLN A 1 234 ? -8.920 -1.915 3.181 1.00 98.50 234 GLN A N 1
ATOM 1856 C CA . GLN A 1 234 ? -8.507 -0.961 2.141 1.00 98.50 234 GLN A CA 1
ATOM 1857 C C . GLN A 1 234 ? -6.999 -0.699 2.166 1.00 98.50 234 GLN A C 1
ATOM 1859 O O . GLN A 1 234 ? -6.370 -0.694 1.108 1.00 98.50 234 GLN A O 1
ATOM 1864 N N . ILE A 1 235 ? -6.409 -0.523 3.352 1.00 98.31 235 ILE A N 1
ATOM 1865 C CA . ILE A 1 235 ? -4.958 -0.355 3.514 1.00 98.31 235 ILE A CA 1
ATOM 1866 C C . ILE A 1 235 ? -4.222 -1.607 3.029 1.00 98.31 235 ILE A C 1
ATOM 1868 O O . ILE A 1 235 ? -3.234 -1.489 2.308 1.00 98.31 235 ILE A O 1
ATOM 1872 N N . SER A 1 236 ? -4.722 -2.801 3.360 1.00 98.19 236 SER A N 1
ATOM 1873 C CA . SER A 1 236 ? -4.139 -4.063 2.895 1.00 98.19 236 SER A CA 1
ATOM 1874 C C . SER A 1 236 ? -4.164 -4.171 1.366 1.00 98.19 236 SER A C 1
ATOM 1876 O O . SER A 1 236 ? -3.134 -4.451 0.752 1.00 98.19 236 SER A O 1
ATOM 1878 N N . ARG A 1 237 ? -5.294 -3.838 0.723 1.00 98.31 237 ARG A N 1
ATOM 1879 C CA . ARG A 1 237 ? -5.385 -3.779 -0.747 1.00 98.31 237 ARG A CA 1
ATOM 1880 C C . ARG A 1 237 ? -4.417 -2.754 -1.337 1.00 98.31 237 ARG A C 1
ATOM 1882 O O . ARG A 1 237 ? -3.689 -3.085 -2.269 1.00 98.31 237 ARG A O 1
ATOM 1889 N N . ALA A 1 238 ? -4.354 -1.547 -0.776 1.00 97.81 238 ALA A N 1
ATOM 1890 C CA . ALA A 1 238 ? -3.435 -0.507 -1.234 1.00 97.81 238 ALA A CA 1
ATOM 1891 C C . ALA A 1 238 ? -1.964 -0.956 -1.147 1.00 97.81 238 ALA A C 1
ATOM 1893 O O . ALA A 1 238 ? -1.203 -0.737 -2.089 1.00 97.81 238 ALA A O 1
ATOM 1894 N N . ALA A 1 239 ? -1.581 -1.646 -0.068 1.00 97.94 239 ALA A N 1
ATOM 1895 C CA . ALA A 1 239 ? -0.241 -2.206 0.091 1.00 97.94 239 ALA A CA 1
ATOM 1896 C C . ALA A 1 239 ? 0.085 -3.229 -1.010 1.00 97.94 239 ALA A C 1
ATOM 1898 O O . ALA A 1 239 ? 1.124 -3.112 -1.654 1.00 97.94 239 ALA A O 1
ATOM 1899 N N . THR A 1 240 ? -0.833 -4.158 -1.309 1.00 97.69 240 THR A N 1
ATOM 1900 C CA . THR A 1 240 ? -0.627 -5.130 -2.402 1.00 97.69 240 THR A CA 1
ATOM 1901 C C . THR A 1 240 ? -0.522 -4.463 -3.776 1.00 97.69 240 THR A C 1
ATOM 1903 O O . THR A 1 240 ? 0.306 -4.855 -4.593 1.00 97.69 240 THR A O 1
ATOM 1906 N N . THR A 1 241 ? -1.308 -3.410 -4.037 1.00 97.94 241 THR A N 1
ATOM 1907 C CA . THR A 1 241 ? -1.198 -2.664 -5.301 1.00 97.94 241 THR A CA 1
ATOM 1908 C C . THR A 1 241 ? 0.107 -1.877 -5.399 1.00 97.94 241 THR A C 1
ATOM 1910 O O . THR A 1 241 ? 0.658 -1.755 -6.487 1.00 97.94 241 THR A O 1
ATOM 1913 N N . ALA A 1 242 ? 0.624 -1.360 -4.280 1.00 97.94 242 ALA A N 1
ATOM 1914 C CA . ALA A 1 242 ? 1.908 -0.669 -4.253 1.00 97.94 242 ALA A CA 1
ATOM 1915 C C . ALA A 1 242 ? 3.062 -1.633 -4.563 1.00 97.94 242 ALA A C 1
ATOM 1917 O O . ALA A 1 242 ? 3.912 -1.301 -5.383 1.00 97.94 242 ALA A O 1
ATOM 1918 N N . GLU A 1 243 ? 3.039 -2.844 -3.999 1.00 97.94 243 GLU A N 1
ATOM 1919 C CA . GLU A 1 243 ? 4.022 -3.898 -4.288 1.00 97.94 243 GLU A CA 1
ATOM 1920 C C . GLU A 1 243 ? 4.032 -4.277 -5.782 1.00 97.94 243 GLU A C 1
ATOM 1922 O O . GLU A 1 243 ? 5.088 -4.311 -6.412 1.00 97.94 243 GLU A O 1
ATOM 1927 N N . GLN A 1 244 ? 2.855 -4.438 -6.397 1.00 98.12 244 GLN A N 1
ATOM 1928 C CA . GLN A 1 244 ? 2.733 -4.681 -7.843 1.00 98.12 244 GLN A CA 1
ATOM 1929 C C . GLN A 1 244 ? 3.266 -3.510 -8.689 1.00 98.12 244 GLN A C 1
ATOM 1931 O O . GLN A 1 244 ? 3.898 -3.708 -9.730 1.00 98.12 244 GLN A O 1
ATOM 1936 N N . ILE A 1 245 ? 3.031 -2.265 -8.261 1.00 98.12 245 ILE A N 1
ATOM 1937 C CA . ILE A 1 245 ? 3.584 -1.085 -8.939 1.00 98.12 245 ILE A CA 1
ATOM 1938 C C . ILE A 1 245 ? 5.115 -1.069 -8.827 1.00 98.12 245 ILE A C 1
ATOM 1940 O O . ILE A 1 245 ? 5.792 -0.759 -9.804 1.00 98.12 245 ILE A O 1
ATOM 1944 N N . GLU A 1 246 ? 5.684 -1.421 -7.676 1.00 98.31 246 GLU A N 1
ATOM 1945 C CA . GLU A 1 246 ? 7.139 -1.494 -7.506 1.00 98.31 246 GLU A CA 1
ATOM 1946 C C . GLU A 1 246 ? 7.777 -2.553 -8.416 1.00 98.31 246 GLU A C 1
ATOM 1948 O O . GLU A 1 246 ? 8.798 -2.269 -9.051 1.00 98.31 246 GLU A O 1
ATOM 1953 N N . GLU A 1 247 ? 7.148 -3.724 -8.551 1.00 98.25 247 GLU A N 1
ATOM 1954 C CA . GLU A 1 247 ? 7.580 -4.785 -9.469 1.00 98.25 247 GLU A CA 1
ATOM 1955 C C . GLU A 1 247 ? 7.556 -4.308 -10.930 1.00 98.25 247 GLU A C 1
ATOM 1957 O O . GLU A 1 247 ? 8.576 -4.357 -11.622 1.00 98.25 247 GLU A O 1
ATOM 1962 N N . THR A 1 248 ? 6.440 -3.733 -11.383 1.00 98.19 248 THR A N 1
ATOM 1963 C CA . THR A 1 248 ? 6.332 -3.209 -12.759 1.00 98.19 248 THR A CA 1
ATOM 1964 C C . THR A 1 248 ? 7.323 -2.072 -13.034 1.00 98.19 248 THR A C 1
ATOM 1966 O O . THR A 1 248 ? 7.921 -2.001 -14.110 1.00 98.19 248 THR A O 1
ATOM 1969 N N . VAL A 1 249 ? 7.580 -1.191 -12.061 1.00 98.44 249 VAL A N 1
ATOM 1970 C CA . VAL A 1 249 ? 8.611 -0.148 -12.178 1.00 98.44 249 VAL A CA 1
ATOM 1971 C C . VAL A 1 249 ? 10.010 -0.761 -12.287 1.00 98.44 249 VAL A C 1
ATOM 1973 O O . VAL A 1 249 ? 10.840 -0.245 -13.045 1.00 98.44 249 VAL A O 1
ATOM 1976 N N . ALA A 1 250 ? 10.299 -1.847 -11.566 1.00 98.25 250 ALA A N 1
ATOM 1977 C CA . ALA A 1 250 ? 11.565 -2.564 -11.688 1.00 98.25 250 ALA A CA 1
ATOM 1978 C C . ALA A 1 250 ? 11.738 -3.174 -13.091 1.00 98.25 250 ALA A C 1
ATOM 1980 O O . ALA A 1 250 ? 12.799 -3.004 -13.701 1.00 98.25 250 ALA A O 1
ATOM 1981 N N . GLU A 1 251 ? 10.692 -3.783 -13.652 1.00 98.44 251 GLU A N 1
ATOM 1982 C CA . GLU A 1 251 ? 10.699 -4.299 -15.028 1.00 98.44 251 GLU A CA 1
ATOM 1983 C C . GLU A 1 251 ? 10.941 -3.190 -16.062 1.00 98.44 251 GLU A C 1
ATOM 1985 O O . GLU A 1 251 ? 11.815 -3.315 -16.928 1.00 98.44 251 GLU A O 1
ATOM 1990 N N . PHE A 1 252 ? 10.243 -2.055 -15.944 1.00 98.25 252 PHE A N 1
ATOM 1991 C CA . PHE A 1 252 ? 10.448 -0.915 -16.841 1.00 98.25 252 PHE A CA 1
ATOM 1992 C C . PHE A 1 252 ? 11.865 -0.340 -16.756 1.00 98.25 252 PHE A C 1
ATOM 1994 O O . PHE A 1 252 ? 12.420 0.078 -17.777 1.00 98.25 252 PHE A O 1
ATOM 2001 N N . ARG A 1 253 ? 12.489 -0.338 -15.570 1.00 98.56 253 ARG A N 1
ATOM 2002 C CA . ARG A 1 253 ? 13.897 0.069 -15.420 1.00 98.56 253 ARG A CA 1
ATOM 2003 C C . ARG A 1 253 ? 14.829 -0.857 -16.201 1.00 98.56 253 ARG A C 1
ATOM 2005 O O . ARG A 1 253 ? 15.678 -0.355 -16.935 1.00 98.56 253 ARG A O 1
ATOM 2012 N N . LEU A 1 254 ? 14.634 -2.175 -16.121 1.00 98.38 254 LEU A N 1
ATOM 2013 C CA . LEU A 1 254 ? 15.431 -3.144 -16.883 1.00 98.38 254 LEU A CA 1
ATOM 2014 C C . LEU A 1 254 ? 15.251 -2.979 -18.400 1.00 98.38 254 LEU A C 1
ATOM 2016 O O . LEU A 1 254 ? 16.233 -3.022 -19.147 1.00 98.38 254 LEU A O 1
ATOM 2020 N N . LEU A 1 255 ? 14.017 -2.751 -18.860 1.00 98.44 255 LEU A N 1
ATOM 2021 C CA . LEU A 1 255 ? 13.725 -2.490 -20.274 1.00 98.44 255 LEU A CA 1
ATOM 2022 C C . LEU A 1 255 ? 14.403 -1.210 -20.770 1.00 98.44 255 LEU A C 1
ATOM 2024 O O . LEU A 1 255 ? 15.037 -1.213 -21.827 1.00 98.44 255 LEU A O 1
ATOM 2028 N N . ARG A 1 256 ? 14.328 -0.128 -19.991 1.00 98.56 256 ARG A N 1
ATOM 2029 C CA . ARG A 1 256 ? 15.006 1.135 -20.305 1.00 98.56 256 ARG A CA 1
ATOM 2030 C C . ARG A 1 256 ? 16.519 0.944 -20.402 1.00 98.56 256 ARG A C 1
ATOM 2032 O O . ARG A 1 256 ? 17.131 1.434 -21.348 1.00 98.56 256 ARG A O 1
ATOM 2039 N N . ASP A 1 257 ? 17.125 0.230 -19.459 1.00 98.44 257 ASP A N 1
ATOM 2040 C CA . ASP A 1 257 ? 18.574 0.019 -19.441 1.00 98.44 257 ASP A CA 1
ATOM 2041 C C . ASP A 1 257 ? 19.037 -0.837 -20.637 1.00 98.44 257 ASP A C 1
ATOM 2043 O O . ASP A 1 257 ? 20.101 -0.581 -21.206 1.00 98.44 257 ASP A O 1
ATOM 2047 N N . ARG A 1 258 ? 18.219 -1.804 -21.083 1.00 98.44 258 ARG A N 1
ATOM 2048 C CA . ARG A 1 258 ? 18.449 -2.545 -22.336 1.00 98.44 258 ARG A CA 1
ATOM 2049 C C . ARG A 1 258 ? 18.400 -1.621 -23.553 1.00 98.44 258 ARG A C 1
ATOM 2051 O O . ARG A 1 258 ? 19.344 -1.618 -24.339 1.00 98.44 258 ARG A O 1
ATOM 2058 N N . ALA A 1 259 ? 17.357 -0.801 -23.672 1.00 98.00 259 ALA A N 1
ATOM 2059 C CA . ALA A 1 259 ? 17.200 0.129 -24.790 1.00 98.00 259 ALA A CA 1
ATOM 2060 C C . ALA A 1 259 ? 18.347 1.156 -24.863 1.00 98.00 259 ALA A C 1
ATOM 2062 O O . ALA A 1 259 ? 18.816 1.502 -25.947 1.00 98.00 259 ALA A O 1
ATOM 2063 N N . VAL A 1 260 ? 18.845 1.620 -23.712 1.00 98.44 260 VAL A N 1
ATOM 2064 C CA . VAL A 1 260 ? 20.020 2.503 -23.641 1.00 98.44 260 VAL A CA 1
ATOM 2065 C C . VAL A 1 260 ? 21.268 1.804 -24.184 1.00 98.44 260 VAL A C 1
ATOM 2067 O O . VAL A 1 260 ? 21.953 2.382 -25.027 1.00 98.44 260 VAL A O 1
ATOM 2070 N N . LYS A 1 261 ? 21.534 0.557 -23.770 1.00 98.38 261 LYS A N 1
ATOM 2071 C CA . LYS A 1 261 ? 22.673 -0.228 -24.276 1.00 98.38 261 LYS A CA 1
ATOM 2072 C C . LYS A 1 261 ? 22.590 -0.460 -25.786 1.00 98.38 261 LYS A C 1
ATOM 2074 O O . LYS A 1 261 ? 23.589 -0.289 -26.478 1.00 98.38 261 LYS A O 1
ATOM 2079 N N . GLU A 1 262 ? 21.412 -0.805 -26.304 1.00 98.38 262 GLU A N 1
ATOM 2080 C CA . GLU A 1 262 ? 21.189 -0.999 -27.745 1.00 98.38 262 GLU A CA 1
ATOM 2081 C C . GLU A 1 262 ? 21.410 0.292 -28.538 1.00 98.38 262 GLU A C 1
ATOM 2083 O O . GLU A 1 262 ? 22.091 0.288 -29.563 1.00 98.38 262 GLU A O 1
ATOM 2088 N N . ARG A 1 263 ? 20.900 1.422 -28.039 1.00 98.44 263 ARG A N 1
ATOM 2089 C CA . ARG A 1 263 ? 21.125 2.736 -28.650 1.00 98.44 263 ARG A CA 1
ATOM 2090 C C . ARG A 1 263 ? 22.610 3.096 -28.683 1.00 98.44 263 ARG A C 1
ATOM 2092 O O . ARG A 1 263 ? 23.083 3.623 -29.688 1.00 98.44 263 ARG A O 1
ATOM 2099 N N . ASP A 1 264 ? 23.338 2.854 -27.599 1.00 98.56 264 ASP A N 1
ATOM 2100 C CA . ASP A 1 264 ? 24.759 3.200 -27.513 1.00 98.56 264 ASP A CA 1
ATOM 2101 C C . ASP A 1 264 ? 25.609 2.293 -28.422 1.00 98.56 264 ASP A C 1
ATOM 2103 O O . ASP A 1 264 ? 26.505 2.785 -29.113 1.00 98.56 264 ASP A O 1
ATOM 2107 N N . LEU A 1 265 ? 25.252 1.007 -28.536 1.00 98.44 265 LEU A N 1
ATOM 2108 C CA . LEU A 1 265 ? 25.821 0.101 -29.536 1.00 98.44 265 LEU A CA 1
ATOM 2109 C C . LEU A 1 265 ? 25.558 0.607 -30.961 1.00 98.44 265 LEU A C 1
ATOM 2111 O O . LEU A 1 265 ? 26.487 0.709 -31.762 1.00 98.44 265 LEU A O 1
ATOM 2115 N N . MET A 1 266 ? 24.313 0.980 -31.266 1.00 98.19 266 MET A N 1
ATOM 2116 C CA . MET A 1 266 ? 23.939 1.492 -32.585 1.00 98.19 266 MET A CA 1
ATOM 2117 C C . MET A 1 266 ? 24.710 2.771 -32.936 1.00 98.19 266 MET A C 1
ATOM 2119 O O . MET A 1 266 ? 25.212 2.903 -34.050 1.00 98.19 266 MET A O 1
ATOM 2123 N N . LYS A 1 267 ? 24.887 3.690 -31.978 1.00 98.50 267 LYS A N 1
ATOM 2124 C CA . LYS A 1 267 ? 25.716 4.894 -32.159 1.00 98.50 267 LYS A CA 1
ATOM 2125 C C . LYS A 1 267 ? 27.170 4.557 -32.492 1.00 98.50 267 LYS A C 1
ATOM 2127 O O . LYS A 1 267 ? 27.743 5.195 -33.370 1.00 98.50 267 LYS A O 1
ATOM 2132 N N . SER A 1 268 ? 27.757 3.562 -31.824 1.00 98.31 268 SER A N 1
ATOM 2133 C CA . SER A 1 268 ? 29.122 3.110 -32.116 1.00 98.31 268 SER A CA 1
ATOM 2134 C C . SER A 1 268 ? 29.242 2.534 -33.529 1.00 98.31 268 SER A C 1
ATOM 2136 O O . SER A 1 268 ? 30.203 2.840 -34.231 1.00 98.31 268 SER A O 1
ATOM 2138 N N . ILE A 1 269 ? 28.262 1.734 -33.965 1.00 98.31 269 ILE A N 1
ATOM 2139 C CA . ILE A 1 269 ? 28.234 1.158 -35.319 1.00 98.31 269 ILE A CA 1
ATOM 2140 C C . ILE A 1 269 ? 28.138 2.266 -36.370 1.00 98.31 269 ILE A C 1
ATOM 2142 O O . ILE A 1 269 ? 28.893 2.250 -37.340 1.00 98.31 269 ILE A O 1
ATOM 2146 N N . VAL A 1 270 ? 27.249 3.243 -36.170 1.00 98.31 270 VAL A N 1
ATOM 2147 C CA . VAL A 1 270 ? 27.115 4.394 -37.076 1.00 98.31 270 VAL A CA 1
ATOM 2148 C C . VAL A 1 270 ? 28.432 5.165 -37.160 1.00 98.31 270 VAL A C 1
ATOM 2150 O O . VAL A 1 270 ? 28.933 5.377 -38.259 1.00 98.31 270 VAL A O 1
ATOM 2153 N N . ALA A 1 271 ? 29.056 5.488 -36.023 1.00 98.06 271 ALA A N 1
ATOM 2154 C CA . ALA A 1 271 ? 30.337 6.194 -36.004 1.00 98.06 271 ALA A CA 1
ATOM 2155 C C . ALA A 1 271 ? 31.456 5.421 -36.729 1.00 98.06 271 ALA A C 1
ATOM 2157 O O . ALA A 1 271 ? 32.254 6.018 -37.454 1.00 98.06 271 ALA A O 1
ATOM 2158 N N . GLN A 1 272 ? 31.504 4.093 -36.571 1.00 98.12 272 GLN A N 1
ATOM 2159 C CA . GLN A 1 272 ? 32.442 3.243 -37.304 1.00 98.12 272 GLN A CA 1
ATOM 2160 C C . GLN A 1 272 ? 32.184 3.306 -38.815 1.00 98.12 272 GLN A C 1
ATOM 2162 O O . GLN A 1 272 ? 33.121 3.509 -39.589 1.00 98.12 272 GLN A O 1
ATOM 2167 N N . LYS A 1 273 ? 30.925 3.157 -39.245 1.00 97.81 273 LYS A N 1
ATOM 2168 C CA . LYS A 1 273 ? 30.556 3.188 -40.666 1.00 97.81 273 LYS A CA 1
ATOM 2169 C C . LYS A 1 273 ? 30.800 4.547 -41.308 1.00 97.81 273 LYS A C 1
ATOM 2171 O O . LYS A 1 273 ? 31.298 4.588 -42.429 1.00 97.81 273 LYS A O 1
ATOM 2176 N N . ASP A 1 274 ? 30.570 5.637 -40.588 1.00 98.06 274 ASP A N 1
ATOM 2177 C CA . ASP A 1 274 ? 30.934 6.978 -41.045 1.00 98.06 274 ASP A CA 1
ATOM 2178 C C . ASP A 1 274 ? 32.452 7.120 -41.244 1.00 98.06 274 ASP A C 1
ATOM 2180 O O . ASP A 1 274 ? 32.902 7.757 -42.199 1.00 98.06 274 ASP A O 1
ATOM 2184 N N . GLY A 1 275 ? 33.264 6.506 -40.376 1.00 98.00 275 GLY A N 1
ATOM 2185 C CA . GLY A 1 275 ? 34.720 6.445 -40.538 1.00 98.00 275 GLY A CA 1
ATOM 2186 C C . GLY A 1 275 ? 35.157 5.631 -41.764 1.00 98.00 275 GLY A C 1
ATOM 2187 O O . GLY A 1 275 ? 36.002 6.080 -42.546 1.00 98.00 275 GLY A O 1
ATOM 2188 N N . GLU A 1 276 ? 34.553 4.459 -41.974 1.00 97.94 276 GLU A N 1
ATOM 2189 C CA . GLU A 1 276 ? 34.780 3.621 -43.161 1.00 97.94 276 GLU A CA 1
ATOM 2190 C C . GLU A 1 276 ? 34.393 4.364 -44.452 1.00 97.94 276 GLU A C 1
ATOM 2192 O O . GLU A 1 276 ? 35.159 4.365 -45.414 1.00 97.94 276 GLU A O 1
ATOM 2197 N N . LEU A 1 277 ? 33.259 5.072 -44.464 1.00 97.81 277 LEU A N 1
ATOM 2198 C CA . LEU A 1 277 ? 32.824 5.876 -45.609 1.00 97.81 277 LEU A CA 1
ATOM 2199 C C . LEU A 1 277 ? 33.776 7.038 -45.903 1.00 97.81 277 LEU A C 1
ATOM 2201 O O . LEU A 1 277 ? 34.128 7.246 -47.061 1.00 97.81 277 LEU A O 1
ATOM 2205 N N . LYS A 1 278 ? 34.237 7.768 -44.879 1.00 97.94 278 LYS A N 1
ATOM 2206 C CA . LYS A 1 278 ? 35.205 8.864 -45.058 1.00 97.94 278 LYS A CA 1
ATOM 2207 C C . LYS A 1 278 ? 36.524 8.368 -45.637 1.00 97.94 278 LYS A C 1
ATOM 2209 O O . LYS A 1 278 ? 37.014 8.933 -46.608 1.00 97.94 278 LYS A O 1
ATOM 2214 N N . SER A 1 279 ? 37.076 7.293 -45.074 1.00 97.31 279 SER A N 1
ATOM 2215 C CA . SER A 1 279 ? 38.323 6.706 -45.579 1.00 97.31 279 SER A CA 1
ATOM 2216 C C . SER A 1 279 ? 38.166 6.148 -47.000 1.00 97.31 279 SER A C 1
ATOM 2218 O O . SER A 1 279 ? 39.040 6.355 -47.843 1.00 97.31 279 SER A O 1
ATOM 2220 N N . GLY A 1 280 ? 37.029 5.510 -47.298 1.00 97.69 280 GLY A N 1
ATOM 2221 C CA . GLY A 1 280 ? 36.668 5.079 -48.647 1.00 97.69 280 GLY A CA 1
ATOM 2222 C C . GLY A 1 280 ? 36.565 6.246 -49.634 1.00 97.69 280 GLY A C 1
ATOM 2223 O O . GLY A 1 280 ? 37.105 6.151 -50.735 1.00 97.69 280 GLY A O 1
ATOM 2224 N N . GLY A 1 281 ? 35.940 7.351 -49.219 1.00 97.75 281 GLY A N 1
ATOM 2225 C CA . GLY A 1 281 ? 35.817 8.589 -49.990 1.00 97.75 281 GLY A CA 1
ATOM 2226 C C . GLY A 1 281 ? 37.173 9.199 -50.337 1.00 97.75 281 GLY A C 1
ATOM 2227 O O . GLY A 1 281 ? 37.465 9.379 -51.514 1.00 97.75 281 GLY A O 1
ATOM 2228 N N . SER A 1 282 ? 38.053 9.399 -49.349 1.00 96.88 282 SER A N 1
ATOM 2229 C CA . SER A 1 282 ? 39.408 9.922 -49.592 1.00 96.88 282 SER A CA 1
ATOM 2230 C C . SER A 1 282 ? 40.231 9.027 -50.527 1.00 96.88 282 SER A C 1
ATOM 2232 O O . SER A 1 282 ? 41.009 9.522 -51.341 1.00 96.88 282 SER A O 1
ATOM 2234 N N . ARG A 1 283 ? 40.055 7.698 -50.459 1.00 97.94 283 ARG A N 1
ATOM 2235 C CA . ARG A 1 283 ? 40.706 6.777 -51.404 1.00 97.94 283 ARG A CA 1
ATOM 2236 C C . ARG A 1 283 ? 40.173 6.953 -52.826 1.00 97.94 283 ARG A C 1
ATOM 2238 O O . ARG A 1 283 ? 40.952 6.889 -53.772 1.00 97.94 283 ARG A O 1
ATOM 2245 N N . LEU A 1 284 ? 38.864 7.143 -52.977 1.00 97.62 284 LEU A N 1
ATOM 2246 C CA . LEU A 1 284 ? 38.227 7.345 -54.277 1.00 97.62 284 LEU A CA 1
ATOM 2247 C C . LEU A 1 284 ? 38.669 8.675 -54.899 1.00 97.62 284 LEU A C 1
ATOM 2249 O O . LEU A 1 284 ? 39.051 8.683 -56.063 1.00 97.62 284 LEU A O 1
ATOM 2253 N N . GLU A 1 285 ? 38.732 9.751 -54.112 1.00 97.56 285 GLU A N 1
ATOM 2254 C CA . GLU A 1 285 ? 39.280 11.049 -54.536 1.00 97.56 285 GLU A CA 1
ATOM 2255 C C . GLU A 1 285 ? 40.739 10.934 -55.002 1.00 97.56 285 GLU A C 1
ATOM 2257 O O . GLU A 1 285 ? 41.090 11.433 -56.069 1.00 97.56 285 GLU A O 1
ATOM 2262 N N . SER A 1 286 ? 41.587 10.218 -54.252 1.00 97.56 286 SER A N 1
ATOM 2263 C CA . SER A 1 286 ? 42.979 9.974 -54.657 1.00 97.56 286 SER A CA 1
ATOM 2264 C C . SER A 1 286 ? 43.067 9.215 -55.982 1.00 97.56 286 SER A C 1
ATOM 2266 O O . SER A 1 286 ? 43.844 9.593 -56.855 1.00 97.56 286 SER A O 1
ATOM 2268 N N . LEU A 1 287 ? 42.268 8.155 -56.149 1.00 97.19 287 LEU A N 1
ATOM 2269 C CA . LEU A 1 287 ? 42.230 7.380 -57.391 1.00 97.19 287 LEU A CA 1
ATOM 2270 C C . LEU A 1 287 ? 41.698 8.203 -58.564 1.00 97.19 287 LEU A C 1
ATOM 2272 O O . LEU A 1 287 ? 42.163 8.031 -59.688 1.00 97.19 287 LEU A O 1
ATOM 2276 N N . GLN A 1 288 ? 40.736 9.090 -58.316 1.00 97.62 288 GLN A N 1
ATOM 2277 C CA . GLN A 1 288 ? 40.235 10.009 -59.327 1.00 97.62 288 GLN A CA 1
ATOM 2278 C C . GLN A 1 288 ? 41.339 10.973 -59.772 1.00 97.62 288 GLN A C 1
ATOM 2280 O O . GLN A 1 288 ? 41.563 11.109 -60.971 1.00 97.62 288 GLN A O 1
ATOM 2285 N N . HIS A 1 289 ? 42.082 11.561 -58.832 1.00 97.31 289 HIS A N 1
ATOM 2286 C CA . HIS A 1 289 ? 43.210 12.434 -59.154 1.00 97.31 289 HIS A CA 1
ATOM 2287 C C . HIS A 1 289 ? 44.309 11.700 -59.942 1.00 97.31 289 HIS A C 1
ATOM 2289 O O . HIS A 1 289 ? 44.841 12.227 -60.920 1.00 97.31 289 HIS A O 1
ATOM 2295 N N . ASP A 1 290 ? 44.617 10.455 -59.566 1.00 97.25 290 ASP A N 1
ATOM 2296 C CA . ASP A 1 290 ? 45.554 9.610 -60.310 1.00 97.25 290 ASP A CA 1
ATOM 2297 C C . ASP A 1 290 ? 45.060 9.307 -61.729 1.00 97.25 290 ASP A C 1
ATOM 2299 O O . ASP A 1 290 ? 45.848 9.349 -62.675 1.00 97.25 290 ASP A O 1
ATOM 2303 N N . ASN A 1 291 ? 43.766 9.030 -61.897 1.00 96.94 291 ASN A N 1
ATOM 2304 C CA . ASN A 1 291 ? 43.168 8.782 -63.205 1.00 96.94 291 ASN A CA 1
ATOM 2305 C C . ASN A 1 291 ? 43.209 10.037 -64.090 1.00 96.94 291 ASN A C 1
ATOM 2307 O O . ASN A 1 291 ? 43.619 9.953 -65.244 1.00 96.94 291 ASN A O 1
ATOM 2311 N N . GLU A 1 292 ? 42.869 11.204 -63.537 1.00 97.31 292 GLU A N 1
ATOM 2312 C CA . GLU A 1 292 ? 42.962 12.499 -64.222 1.00 97.31 292 GLU A CA 1
ATOM 2313 C C . GLU A 1 292 ? 44.402 12.800 -64.662 1.00 97.31 292 GLU A C 1
ATOM 2315 O O . GLU A 1 292 ? 44.632 13.207 -65.803 1.00 97.31 292 GLU A O 1
ATOM 2320 N N . ARG A 1 293 ? 45.388 12.528 -63.798 1.00 98.00 293 ARG A N 1
ATOM 2321 C CA . ARG A 1 293 ? 46.813 12.652 -64.132 1.00 98.00 293 ARG A CA 1
ATOM 2322 C C . ARG A 1 293 ? 47.215 11.719 -65.274 1.00 98.00 293 ARG A C 1
ATOM 2324 O O . ARG A 1 293 ? 47.803 12.183 -66.247 1.00 98.00 293 ARG A O 1
ATOM 2331 N N . LEU A 1 294 ? 46.878 10.431 -65.185 1.00 97.31 294 LEU A N 1
ATOM 2332 C CA . LEU A 1 294 ? 47.171 9.455 -66.242 1.00 97.31 294 LEU A CA 1
ATOM 2333 C C . LEU A 1 294 ? 46.479 9.819 -67.560 1.00 97.31 294 LEU A C 1
ATOM 2335 O O . LEU A 1 294 ? 47.045 9.633 -68.634 1.00 97.31 294 LEU A O 1
ATOM 2339 N N . HIS A 1 295 ? 45.264 10.363 -67.502 1.00 97.19 295 HIS A N 1
ATOM 2340 C CA . HIS A 1 295 ? 44.573 10.862 -68.683 1.00 97.19 295 HIS A CA 1
ATOM 2341 C C . HIS A 1 295 ? 45.322 12.048 -69.306 1.00 97.19 295 HIS A C 1
ATOM 2343 O O . HIS A 1 295 ? 45.476 12.092 -70.526 1.00 97.19 295 HIS A O 1
ATOM 2349 N N . ALA A 1 296 ? 45.803 13.002 -68.505 1.00 97.06 296 ALA A N 1
ATOM 2350 C CA . ALA A 1 296 ? 46.602 14.120 -69.005 1.00 97.06 296 ALA A CA 1
ATOM 2351 C C . ALA A 1 296 ? 47.917 13.643 -69.650 1.00 97.06 296 ALA A C 1
ATOM 2353 O O . ALA A 1 296 ? 48.264 14.097 -70.739 1.00 97.06 296 ALA A O 1
ATOM 2354 N N . GLU A 1 297 ? 48.604 12.680 -69.027 1.00 97.19 297 GLU A N 1
ATOM 2355 C CA . GLU A 1 297 ? 49.799 12.038 -69.591 1.00 97.19 297 GLU A CA 1
ATOM 2356 C C . GLU A 1 297 ? 49.493 11.320 -70.912 1.00 97.19 297 GLU A C 1
ATOM 2358 O O . GLU A 1 297 ? 50.234 11.476 -71.881 1.00 97.19 297 GLU A O 1
ATOM 2363 N N . ASN A 1 298 ? 48.378 10.587 -70.995 1.00 97.12 298 ASN A N 1
ATOM 2364 C CA . ASN A 1 298 ? 47.949 9.944 -72.237 1.00 97.12 298 ASN A CA 1
ATOM 2365 C C . ASN A 1 298 ? 47.685 10.969 -73.349 1.00 97.12 298 ASN A C 1
ATOM 2367 O O . ASN A 1 298 ? 48.108 10.753 -74.480 1.00 97.12 298 ASN A O 1
ATOM 2371 N N . VAL A 1 299 ? 47.026 12.092 -73.045 1.00 97.56 299 VAL A N 1
ATOM 2372 C CA . VAL A 1 299 ? 46.791 13.173 -74.020 1.00 97.56 299 VAL A CA 1
ATOM 2373 C C . VAL A 1 299 ? 48.111 13.772 -74.518 1.00 97.56 299 VAL A C 1
ATOM 2375 O O . VAL A 1 299 ? 48.277 13.959 -75.723 1.00 97.56 299 VAL A O 1
ATOM 2378 N N . ASP A 1 300 ? 49.072 14.026 -73.624 1.00 97.12 300 ASP A N 1
ATOM 2379 C CA . ASP A 1 300 ? 50.411 14.500 -73.999 1.00 97.12 300 ASP A CA 1
ATOM 2380 C C . ASP A 1 300 ? 51.144 13.484 -74.890 1.00 97.12 300 ASP A C 1
ATOM 2382 O O . ASP A 1 300 ? 51.680 13.852 -75.938 1.00 97.12 300 ASP A O 1
ATOM 2386 N N . LEU A 1 301 ? 51.106 12.193 -74.543 1.00 96.88 301 LEU A N 1
ATOM 2387 C CA . LEU A 1 301 ? 51.682 11.127 -75.365 1.00 96.88 301 LEU A CA 1
ATOM 2388 C C . LEU A 1 301 ? 51.039 11.047 -76.753 1.00 96.88 301 LEU A C 1
ATOM 2390 O O . LEU A 1 301 ? 51.771 10.942 -77.735 1.00 96.88 301 LEU A O 1
ATOM 2394 N N . TYR A 1 302 ? 49.712 11.151 -76.861 1.00 97.12 302 TYR A N 1
ATOM 2395 C CA . TYR A 1 302 ? 49.041 11.194 -78.162 1.00 97.12 302 TYR A CA 1
ATOM 2396 C C . TYR A 1 302 ? 49.483 12.409 -78.984 1.00 97.12 302 TYR A C 1
ATOM 2398 O O . TYR A 1 302 ? 49.842 12.250 -80.147 1.00 97.12 302 TYR A O 1
ATOM 2406 N N . SER A 1 303 ? 49.588 13.593 -78.373 1.00 96.62 303 SER A N 1
ATOM 2407 C CA . SER A 1 303 ? 50.086 14.786 -79.073 1.00 96.62 303 SER A CA 1
ATOM 2408 C C . SER A 1 303 ? 51.532 14.629 -79.570 1.00 96.62 303 SER A C 1
ATOM 2410 O O . SER A 1 303 ? 51.878 15.080 -80.663 1.00 96.62 303 SER A O 1
ATOM 2412 N N . LYS A 1 304 ? 52.384 13.935 -78.801 1.00 96.88 304 LYS A N 1
ATOM 2413 C CA . LYS A 1 304 ? 53.758 13.597 -79.199 1.00 96.88 304 LYS A CA 1
ATOM 2414 C C . LYS A 1 304 ? 53.788 12.590 -80.341 1.00 96.88 304 LYS A C 1
ATOM 2416 O O . LYS A 1 304 ? 54.634 12.722 -81.221 1.00 96.88 304 LYS A O 1
ATOM 2421 N N . ILE A 1 305 ? 52.897 11.600 -80.329 1.00 95.94 305 ILE A N 1
ATOM 2422 C CA . ILE A 1 305 ? 52.749 10.640 -81.428 1.00 95.94 305 ILE A CA 1
ATOM 2423 C C . ILE A 1 305 ? 52.355 11.381 -82.708 1.00 95.94 305 ILE A C 1
ATOM 2425 O O . ILE A 1 305 ? 53.030 11.201 -83.717 1.00 95.94 305 ILE A O 1
ATOM 2429 N N . ASP A 1 306 ? 51.367 12.275 -82.653 1.00 96.19 306 ASP A N 1
ATOM 2430 C CA . ASP A 1 306 ? 50.949 13.078 -83.810 1.00 96.19 306 ASP A CA 1
ATOM 2431 C C . ASP A 1 306 ? 52.097 13.962 -84.337 1.00 96.19 306 ASP A C 1
ATOM 2433 O O . ASP A 1 306 ? 52.360 14.029 -85.542 1.00 96.19 306 ASP A O 1
ATOM 2437 N N . ALA A 1 307 ? 52.858 14.604 -83.442 1.00 95.50 307 ALA A N 1
ATOM 2438 C CA . ALA A 1 307 ? 54.037 15.387 -83.817 1.00 95.50 307 ALA A CA 1
ATOM 2439 C C . ALA A 1 307 ? 55.140 14.524 -84.461 1.00 95.50 307 ALA A C 1
ATOM 2441 O O . ALA A 1 307 ? 55.771 14.924 -85.437 1.00 95.50 307 ALA A O 1
ATOM 2442 N N . LEU A 1 308 ? 55.385 13.319 -83.942 1.00 95.25 308 LEU A N 1
ATOM 2443 C CA . LEU A 1 308 ? 56.329 12.382 -84.551 1.00 95.25 308 LEU A CA 1
ATOM 2444 C C . LEU A 1 308 ? 55.834 11.874 -85.907 1.00 95.25 308 LEU A C 1
ATOM 2446 O O . LEU A 1 308 ? 56.644 11.728 -86.820 1.00 95.25 308 LEU A O 1
ATOM 2450 N N . GLN A 1 309 ? 54.532 11.649 -86.060 1.00 96.88 309 GLN A N 1
ATOM 2451 C CA . GLN A 1 309 ? 53.933 11.223 -87.318 1.00 96.88 309 GLN A CA 1
ATOM 2452 C C . GLN A 1 309 ? 54.071 12.307 -88.395 1.00 96.88 309 GLN A C 1
ATOM 2454 O O . GLN A 1 309 ? 54.569 12.026 -89.481 1.00 96.88 309 GLN A O 1
ATOM 2459 N N . THR A 1 310 ? 53.744 13.561 -88.078 1.00 95.12 310 THR A N 1
ATOM 2460 C CA . THR A 1 310 ? 53.950 14.698 -89.000 1.00 95.12 310 THR A CA 1
ATOM 2461 C C . THR A 1 310 ? 55.423 14.904 -89.373 1.00 95.12 310 THR A C 1
ATOM 2463 O O . THR A 1 310 ? 55.743 15.159 -90.538 1.00 95.12 310 THR A O 1
ATOM 2466 N N . ASN A 1 311 ? 56.347 14.733 -88.420 1.00 95.69 311 ASN A N 1
ATOM 2467 C CA . ASN A 1 311 ? 57.785 14.750 -88.703 1.00 95.69 311 ASN A CA 1
ATOM 2468 C C . ASN A 1 311 ? 58.198 13.605 -89.640 1.00 95.69 311 ASN A C 1
ATOM 2470 O O . ASN A 1 311 ? 58.988 13.822 -90.558 1.00 95.69 311 ASN A O 1
ATOM 2474 N N . PHE A 1 312 ? 57.665 12.398 -89.431 1.00 95.56 312 PHE A N 1
ATOM 2475 C CA . PHE A 1 312 ? 57.923 11.243 -90.289 1.00 95.56 312 PHE A CA 1
ATOM 2476 C C . PHE A 1 312 ? 57.409 11.470 -91.717 1.00 95.56 312 PHE A C 1
ATOM 2478 O O . PHE A 1 312 ? 58.161 11.267 -92.667 1.00 95.56 312 PHE A O 1
ATOM 2485 N N . GLU A 1 313 ? 56.179 11.962 -91.877 1.00 95.75 313 GLU A N 1
ATOM 2486 C CA . GLU A 1 313 ? 55.595 12.316 -93.180 1.00 95.75 313 GLU A CA 1
ATOM 2487 C C . GLU A 1 313 ? 56.423 13.395 -93.900 1.00 95.75 313 GLU A C 1
ATOM 2489 O O . GLU A 1 313 ? 56.673 13.308 -95.106 1.00 95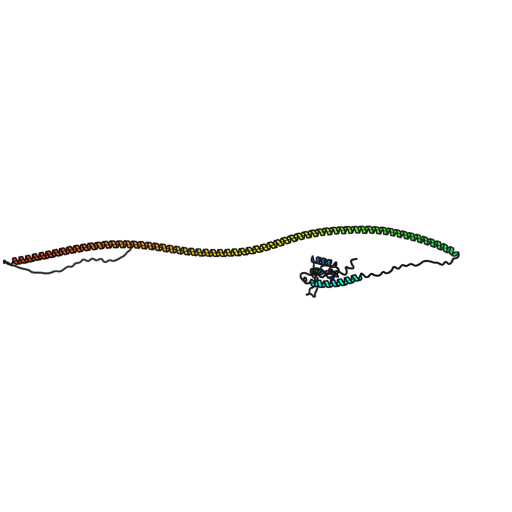.75 313 GLU A O 1
ATOM 2494 N N . THR A 1 314 ? 56.915 14.389 -93.154 1.00 94.56 314 THR A N 1
ATOM 2495 C CA . THR A 1 314 ? 57.810 15.428 -93.687 1.00 94.56 314 THR A CA 1
ATOM 2496 C C . THR A 1 314 ? 59.128 14.825 -94.171 1.00 94.56 314 THR A C 1
ATOM 2498 O O . THR A 1 314 ? 59.532 15.069 -95.309 1.00 94.56 314 THR A O 1
ATOM 2501 N N . ALA A 1 315 ? 59.768 13.988 -93.352 1.00 93.25 315 ALA A N 1
ATOM 2502 C CA . ALA A 1 315 ? 61.009 13.307 -93.711 1.00 93.25 315 ALA A CA 1
ATOM 2503 C C . ALA A 1 315 ? 60.824 12.357 -94.908 1.00 93.25 315 ALA A C 1
ATOM 2505 O O . ALA A 1 315 ? 61.708 12.242 -95.757 1.00 93.25 315 ALA A O 1
ATOM 2506 N N . GLU A 1 316 ? 59.673 11.693 -95.025 1.00 94.31 316 GLU A N 1
ATOM 2507 C CA . GLU A 1 316 ? 59.348 10.854 -96.177 1.00 94.31 316 GLU A CA 1
ATOM 2508 C C . GLU A 1 316 ? 59.151 11.680 -97.456 1.00 94.31 316 GLU A C 1
ATOM 2510 O O . GLU A 1 316 ? 59.667 11.302 -98.513 1.00 94.31 316 GLU A O 1
ATOM 2515 N N . SER A 1 317 ? 58.486 12.834 -97.362 1.00 93.38 317 SER A N 1
ATOM 2516 C CA . SER A 1 317 ? 58.365 13.795 -98.465 1.00 93.38 317 SER A CA 1
ATOM 2517 C C . SER A 1 317 ? 59.736 14.311 -98.917 1.00 93.38 317 SER A C 1
ATOM 2519 O O . SER A 1 317 ? 60.035 14.317 -100.114 1.00 93.38 317 SER A O 1
ATOM 2521 N N . GLU A 1 318 ? 60.615 14.672 -97.978 1.00 94.12 318 GLU A N 1
ATOM 2522 C CA . GLU A 1 318 ? 62.002 15.060 -98.265 1.00 94.12 318 GLU A CA 1
ATOM 2523 C C . GLU A 1 318 ? 62.795 13.924 -98.915 1.00 94.12 318 GLU A C 1
ATOM 2525 O O . GLU A 1 318 ? 63.439 14.134 -99.943 1.00 94.12 318 GLU A O 1
ATOM 2530 N N . ARG A 1 319 ? 62.697 12.699 -98.386 1.00 93.56 319 ARG A N 1
ATOM 2531 C CA . ARG A 1 319 ? 63.308 11.509 -98.990 1.00 93.56 319 ARG A CA 1
ATOM 2532 C C . ARG A 1 319 ? 62.813 11.298 -100.419 1.00 93.56 319 ARG A C 1
ATOM 2534 O O . ARG A 1 319 ? 63.623 11.005 -101.297 1.00 93.56 319 ARG A O 1
ATOM 2541 N N . SER A 1 320 ? 61.514 11.453 -100.675 1.00 93.31 320 SER A N 1
ATOM 2542 C CA . SER A 1 320 ? 60.939 11.336 -102.019 1.00 93.31 320 SER A CA 1
ATOM 2543 C C . SER A 1 320 ? 61.488 12.408 -102.964 1.00 93.31 320 SER A C 1
ATOM 2545 O O . SER A 1 320 ? 61.834 12.087 -104.101 1.00 93.31 320 SER A O 1
ATOM 2547 N N . LYS A 1 321 ? 61.620 13.661 -102.502 1.00 93.56 321 LYS A N 1
ATOM 2548 C CA . LYS A 1 321 ? 62.246 14.751 -103.273 1.00 93.56 321 LYS A CA 1
ATOM 2549 C C . LYS A 1 321 ? 63.701 14.436 -103.601 1.00 93.56 321 LYS A C 1
ATOM 2551 O O . LYS A 1 321 ? 64.060 14.446 -104.771 1.00 93.56 321 LYS A O 1
ATOM 2556 N N . LEU A 1 322 ? 64.505 14.066 -102.603 1.00 92.31 322 LEU A N 1
ATOM 2557 C CA . LEU A 1 322 ? 65.911 13.696 -102.796 1.00 92.31 322 LEU A CA 1
ATOM 2558 C C . LEU A 1 322 ? 66.066 12.483 -103.719 1.00 92.31 322 LEU A C 1
ATOM 2560 O O . LEU A 1 322 ? 66.985 12.435 -104.527 1.00 92.31 322 LEU A O 1
ATOM 2564 N N . THR A 1 323 ? 65.158 11.509 -103.646 1.00 92.69 323 THR A N 1
ATOM 2565 C CA . THR A 1 323 ? 65.157 10.347 -104.551 1.00 92.69 323 THR A CA 1
ATOM 2566 C C . THR A 1 323 ? 64.853 10.768 -105.991 1.00 92.69 323 THR A C 1
ATOM 2568 O O . THR A 1 323 ? 65.513 10.298 -106.917 1.00 92.69 323 THR A O 1
ATOM 2571 N N . ALA A 1 324 ? 63.900 11.682 -106.196 1.00 90.31 324 ALA A N 1
ATOM 2572 C CA . ALA A 1 324 ? 63.611 12.253 -107.510 1.00 90.31 324 ALA A CA 1
ATOM 2573 C C . ALA A 1 324 ? 64.780 13.107 -108.038 1.00 90.31 324 ALA A C 1
ATOM 2575 O O . ALA A 1 324 ? 65.140 13.008 -109.212 1.00 90.31 324 ALA A O 1
ATOM 2576 N N . GLU A 1 325 ? 65.428 13.898 -107.180 1.00 91.31 325 GLU A N 1
ATOM 2577 C CA . GLU A 1 325 ? 66.645 14.647 -107.516 1.00 91.31 325 GLU A CA 1
ATOM 2578 C C . GLU A 1 325 ? 67.796 13.707 -107.896 1.00 91.31 325 GLU A C 1
ATOM 2580 O O . GLU A 1 325 ? 68.423 13.891 -108.935 1.00 91.31 325 GLU A O 1
ATOM 2585 N N . LEU A 1 326 ? 68.030 12.635 -107.136 1.00 89.88 326 LEU A N 1
ATOM 2586 C CA . LEU A 1 326 ? 69.022 11.617 -107.489 1.00 89.88 326 LEU A CA 1
ATOM 2587 C C . LEU A 1 326 ? 68.687 10.927 -108.816 1.00 89.88 326 LEU A C 1
ATOM 2589 O O . LEU A 1 326 ? 69.588 10.698 -109.619 1.00 89.88 326 LEU A O 1
ATOM 2593 N N . ALA A 1 327 ? 67.412 10.633 -109.087 1.00 89.38 327 ALA A N 1
ATOM 2594 C CA . ALA A 1 327 ? 66.985 10.063 -110.363 1.00 89.38 327 ALA A CA 1
ATOM 2595 C C . ALA A 1 327 ? 67.221 11.030 -111.536 1.00 89.38 327 ALA A C 1
ATOM 2597 O O . ALA A 1 327 ? 67.723 10.617 -112.581 1.00 89.38 327 ALA A O 1
ATOM 2598 N N . THR A 1 328 ? 66.924 12.324 -111.368 1.00 90.06 328 THR A N 1
ATOM 2599 C CA . THR A 1 328 ? 67.205 13.338 -112.401 1.00 90.06 328 THR A CA 1
ATOM 2600 C C . THR A 1 328 ? 68.706 13.534 -112.612 1.00 90.06 328 THR A C 1
ATOM 2602 O O . THR A 1 328 ? 69.144 13.591 -113.760 1.00 90.06 328 THR A O 1
ATOM 2605 N N . MET A 1 329 ? 69.514 13.548 -111.545 1.00 89.44 329 MET A N 1
ATOM 2606 C CA . MET A 1 329 ? 70.977 13.564 -111.645 1.00 89.44 329 MET A CA 1
ATOM 2607 C C . MET A 1 329 ? 71.520 12.310 -112.335 1.00 89.44 329 MET A C 1
ATOM 2609 O O . MET A 1 329 ? 72.416 12.425 -113.167 1.00 89.44 329 MET A O 1
ATOM 2613 N N . ALA A 1 330 ? 70.974 11.126 -112.048 1.00 87.62 330 ALA A N 1
ATOM 2614 C CA . ALA A 1 330 ? 71.358 9.886 -112.720 1.00 87.62 330 ALA A CA 1
ATOM 2615 C C . ALA A 1 330 ? 71.050 9.939 -114.226 1.00 87.62 330 ALA A C 1
ATOM 2617 O O . ALA A 1 330 ? 71.909 9.593 -115.036 1.00 87.62 330 ALA A O 1
ATOM 2618 N N . VAL A 1 331 ? 69.874 10.446 -114.619 1.00 88.75 331 VAL A N 1
ATOM 2619 C CA . VAL A 1 331 ? 69.525 10.667 -116.034 1.00 88.75 331 VAL A CA 1
ATOM 2620 C C . VAL A 1 331 ? 70.459 11.690 -116.683 1.00 88.75 331 VAL A C 1
ATOM 2622 O O . VAL A 1 331 ? 70.959 11.443 -117.779 1.00 88.75 331 VAL A O 1
ATOM 2625 N N . ALA A 1 332 ? 70.736 12.817 -116.022 1.00 86.25 332 ALA A N 1
ATOM 2626 C CA . ALA A 1 332 ? 71.659 13.833 -116.528 1.00 86.25 332 ALA A CA 1
ATOM 2627 C C . ALA A 1 332 ? 73.086 13.283 -116.693 1.00 86.25 332 ALA A C 1
ATOM 2629 O O . ALA A 1 332 ? 73.764 13.592 -117.675 1.00 86.25 332 ALA A O 1
ATOM 2630 N N . LEU A 1 333 ? 73.531 12.428 -115.769 1.00 87.94 333 LEU A N 1
ATOM 2631 C CA . LEU A 1 333 ? 74.817 11.745 -115.851 1.00 87.94 333 LEU A CA 1
ATOM 2632 C C . LEU A 1 333 ? 74.862 10.784 -117.044 1.00 87.94 333 LEU A C 1
ATOM 2634 O O . LEU A 1 333 ? 75.836 10.809 -117.791 1.00 87.94 333 LEU A O 1
ATOM 2638 N N . GLU A 1 334 ? 73.822 9.975 -117.265 1.00 84.06 334 GLU A N 1
ATOM 2639 C CA . GLU A 1 334 ? 73.745 9.085 -118.434 1.00 84.06 334 GLU A CA 1
ATOM 2640 C C . GLU A 1 334 ? 73.675 9.866 -119.754 1.00 84.06 334 GLU A C 1
ATOM 2642 O O . GLU A 1 334 ? 74.339 9.503 -120.723 1.00 84.06 334 GLU A O 1
ATOM 2647 N N . GLN A 1 335 ? 72.968 10.998 -119.792 1.00 83.25 335 GLN A N 1
ATOM 2648 C CA . GLN A 1 335 ? 72.990 11.905 -120.944 1.00 83.25 335 GLN A CA 1
ATOM 2649 C C . GLN A 1 335 ? 74.386 12.492 -121.190 1.00 83.25 335 GLN A C 1
ATOM 2651 O O . GLN A 1 335 ? 74.821 12.570 -122.341 1.00 83.25 335 GLN A O 1
ATOM 2656 N N . SER A 1 336 ? 75.110 12.882 -120.134 1.00 80.94 336 SER A N 1
ATOM 2657 C CA . SER A 1 336 ? 76.498 13.341 -120.249 1.00 80.94 336 SER A CA 1
ATOM 2658 C C . SER A 1 336 ? 77.405 12.228 -120.753 1.00 80.94 336 SER A C 1
ATOM 2660 O O . SER A 1 336 ? 78.161 12.464 -121.685 1.00 80.94 336 SER A O 1
ATOM 2662 N N . LYS A 1 337 ? 77.290 11.004 -120.221 1.00 83.81 337 LYS A N 1
ATOM 2663 C CA . LYS A 1 337 ? 78.050 9.843 -120.707 1.00 83.81 337 LYS A CA 1
ATOM 2664 C C . LYS A 1 337 ? 77.759 9.548 -122.173 1.00 83.81 337 LYS A C 1
ATOM 2666 O O . LYS A 1 337 ? 78.693 9.329 -122.932 1.00 83.81 337 LYS A O 1
ATOM 2671 N N . ALA A 1 338 ? 76.494 9.581 -122.592 1.00 80.44 338 ALA A N 1
ATOM 2672 C CA . ALA A 1 338 ? 76.117 9.396 -123.990 1.00 80.44 338 ALA A CA 1
ATOM 2673 C C . ALA A 1 338 ? 76.709 10.499 -124.883 1.00 80.44 338 ALA A C 1
ATOM 2675 O O . ALA A 1 338 ? 77.200 10.224 -125.978 1.00 80.44 338 ALA A O 1
ATOM 2676 N N . LYS A 1 339 ? 76.719 11.749 -124.405 1.00 80.19 339 LYS A N 1
ATOM 2677 C CA . LYS A 1 339 ? 77.359 12.874 -125.095 1.00 80.19 339 LYS A CA 1
ATOM 2678 C C . LYS A 1 339 ? 78.876 12.698 -125.174 1.00 80.19 339 LYS A C 1
ATOM 2680 O O . LYS A 1 339 ? 79.434 12.871 -126.254 1.00 80.19 339 LYS A O 1
ATOM 2685 N N . ASP A 1 340 ? 79.520 12.314 -124.077 1.00 80.12 340 ASP A N 1
ATOM 2686 C CA . ASP A 1 340 ? 80.954 12.040 -124.003 1.00 80.12 340 ASP A CA 1
ATOM 2687 C C . ASP A 1 340 ? 81.326 10.883 -124.935 1.00 80.12 340 ASP A C 1
ATOM 2689 O O . ASP A 1 340 ? 82.266 11.000 -125.718 1.00 80.12 340 ASP A O 1
ATOM 2693 N N . GLN A 1 341 ? 80.536 9.811 -124.958 1.00 79.25 341 GLN A N 1
ATOM 2694 C CA . GLN A 1 341 ? 80.699 8.689 -125.880 1.00 79.25 341 GLN A CA 1
ATOM 2695 C C . GLN A 1 341 ? 80.523 9.122 -127.340 1.00 79.25 341 GLN A C 1
ATOM 2697 O O . GLN A 1 341 ? 81.370 8.807 -128.172 1.00 79.25 341 GLN A O 1
ATOM 2702 N N . GLY A 1 342 ? 79.524 9.954 -127.644 1.00 77.06 342 GLY A N 1
ATOM 2703 C CA . GLY A 1 342 ? 79.373 10.568 -128.966 1.00 77.06 342 GLY A CA 1
ATOM 2704 C C . GLY A 1 342 ? 80.549 11.479 -129.348 1.00 77.06 342 GLY A C 1
ATOM 2705 O O . GLY A 1 342 ? 80.968 11.510 -130.506 1.00 77.06 342 GLY A O 1
ATOM 2706 N N . THR A 1 343 ? 81.146 12.207 -128.398 1.00 76.06 343 THR A N 1
ATOM 2707 C CA . THR A 1 343 ? 82.386 12.965 -128.654 1.00 76.06 343 THR A CA 1
ATOM 2708 C C . THR A 1 343 ? 83.601 12.059 -128.814 1.00 76.06 343 THR A C 1
ATOM 2710 O O . THR A 1 343 ? 84.495 12.384 -129.592 1.00 76.06 343 THR A O 1
ATOM 2713 N N . LEU A 1 344 ? 83.634 10.912 -128.136 1.00 76.38 344 LEU A N 1
ATOM 2714 C CA . LEU A 1 344 ? 84.675 9.901 -128.282 1.00 76.38 344 LEU A CA 1
ATOM 2715 C C . LEU A 1 344 ? 84.620 9.276 -129.680 1.00 76.38 344 LEU A C 1
ATOM 2717 O O . LEU A 1 344 ? 85.651 9.156 -130.337 1.00 76.38 344 LEU A O 1
ATOM 2721 N N . GLU A 1 345 ? 83.421 8.958 -130.170 1.00 76.69 345 GLU A N 1
ATOM 2722 C CA . GLU A 1 345 ? 83.183 8.482 -131.534 1.00 76.69 345 GLU A CA 1
ATOM 2723 C C . GLU A 1 345 ? 83.593 9.534 -132.568 1.00 76.69 345 GLU A C 1
ATOM 2725 O O . GLU A 1 345 ? 84.345 9.217 -133.491 1.00 76.69 345 GLU A O 1
ATOM 2730 N N . LYS A 1 346 ? 83.214 10.805 -132.375 1.00 77.88 346 LYS A N 1
ATOM 2731 C CA . LYS A 1 346 ? 83.691 11.918 -133.216 1.00 77.88 346 LYS A CA 1
ATOM 2732 C C . LYS A 1 346 ? 85.210 12.061 -133.187 1.00 77.88 346 LYS A C 1
ATOM 2734 O O . LYS A 1 346 ? 85.814 12.246 -134.234 1.00 77.88 346 LYS A O 1
ATOM 2739 N N . ASN A 1 347 ? 85.845 11.931 -132.023 1.00 73.19 347 ASN A N 1
ATOM 2740 C CA . ASN A 1 347 ? 87.304 11.928 -131.909 1.00 73.19 347 ASN A CA 1
ATOM 2741 C C . ASN A 1 347 ? 87.931 10.707 -132.593 1.00 73.19 347 ASN A C 1
ATOM 2743 O O . ASN A 1 347 ? 89.028 10.813 -133.132 1.00 73.19 347 ASN A O 1
ATOM 2747 N N . SER A 1 348 ? 87.258 9.554 -132.598 1.00 78.69 348 SER A N 1
ATOM 2748 C CA . SER A 1 348 ? 87.710 8.367 -133.330 1.00 78.69 348 SER A CA 1
ATOM 2749 C C . SER A 1 348 ? 87.629 8.573 -134.848 1.00 78.69 348 SER A C 1
ATOM 2751 O O . SER A 1 348 ? 88.555 8.197 -135.565 1.00 78.69 348 SER A O 1
ATOM 2753 N N . LEU A 1 349 ? 86.571 9.239 -135.324 1.00 77.50 349 LEU A N 1
ATOM 2754 C CA . LEU A 1 349 ? 86.386 9.649 -136.716 1.00 77.50 349 LEU A CA 1
ATOM 2755 C C . LEU A 1 349 ? 87.427 10.686 -137.126 1.00 77.50 349 LEU A C 1
ATOM 2757 O O . LEU A 1 349 ? 88.106 10.482 -138.120 1.00 77.50 349 LEU A O 1
ATOM 2761 N N . LEU A 1 350 ? 87.635 11.725 -136.318 1.00 75.62 350 LEU A N 1
ATOM 2762 C CA . LEU A 1 350 ? 88.694 12.713 -136.528 1.00 75.62 350 LEU A CA 1
ATOM 2763 C C . LEU A 1 350 ? 90.079 12.069 -136.499 1.00 75.62 350 LEU A C 1
ATOM 2765 O O . LEU A 1 350 ? 90.935 12.433 -137.291 1.00 75.62 350 LEU A O 1
ATOM 2769 N N . LYS A 1 351 ? 90.325 11.082 -135.630 1.00 75.75 351 LYS A N 1
ATOM 2770 C CA . LYS A 1 351 ? 91.572 10.305 -135.664 1.00 75.75 351 LYS A CA 1
ATOM 2771 C C . LYS A 1 351 ? 91.728 9.538 -136.971 1.00 75.75 351 LYS A C 1
ATOM 2773 O O . LYS A 1 351 ? 92.831 9.523 -137.503 1.00 75.75 351 LYS A O 1
ATOM 2778 N N . LYS A 1 352 ? 90.661 8.914 -137.481 1.00 76.12 352 LYS A N 1
ATOM 2779 C CA . LYS A 1 352 ? 90.673 8.269 -138.802 1.00 76.12 352 LYS A CA 1
ATOM 2780 C C . LYS A 1 352 ? 90.904 9.278 -139.917 1.00 76.12 352 LYS A C 1
ATOM 2782 O O . LYS A 1 352 ? 91.696 9.002 -140.794 1.00 76.12 352 LYS A O 1
ATOM 2787 N N . GLU A 1 353 ? 90.283 10.445 -139.853 1.00 77.75 353 GLU A N 1
ATOM 2788 C CA . GLU A 1 353 ? 90.437 11.507 -140.845 1.00 77.75 353 GLU A CA 1
ATOM 2789 C C . GLU A 1 353 ? 91.853 12.097 -140.821 1.00 77.75 353 GLU A C 1
ATOM 2791 O O . GLU A 1 353 ? 92.470 12.276 -141.862 1.00 77.75 353 GLU A O 1
ATOM 2796 N N . ILE A 1 354 ? 92.433 12.302 -139.635 1.00 74.50 354 ILE A N 1
ATOM 2797 C CA . ILE A 1 354 ? 93.849 12.653 -139.467 1.00 74.50 354 ILE A CA 1
ATOM 2798 C C . ILE A 1 354 ? 94.750 11.538 -140.005 1.00 74.50 354 ILE A C 1
ATOM 2800 O O . ILE A 1 354 ? 95.797 11.834 -140.576 1.00 74.50 354 ILE A O 1
ATOM 2804 N N . GLN A 1 355 ? 94.374 10.271 -139.819 1.00 76.19 355 GLN A N 1
ATOM 2805 C CA . GLN A 1 355 ? 95.128 9.142 -140.352 1.00 76.19 355 GLN A CA 1
ATOM 2806 C C . GLN A 1 355 ? 95.049 9.091 -141.884 1.00 76.19 355 GLN A C 1
ATOM 2808 O O . GLN A 1 355 ? 96.090 8.999 -142.515 1.00 76.19 355 GLN A O 1
ATOM 2813 N N . ASP A 1 356 ? 93.873 9.279 -142.478 1.00 75.06 356 ASP A N 1
ATOM 2814 C CA . ASP A 1 356 ? 93.678 9.406 -143.929 1.00 75.06 356 ASP A CA 1
ATOM 2815 C C . ASP A 1 356 ? 94.451 10.603 -144.495 1.00 75.06 356 ASP A C 1
ATOM 2817 O O . ASP A 1 356 ? 95.076 10.518 -145.552 1.00 75.06 356 ASP A O 1
ATOM 2821 N N . LEU A 1 357 ? 94.445 11.737 -143.788 1.00 75.25 357 LEU A N 1
ATOM 2822 C CA . LEU A 1 357 ? 95.223 12.917 -144.157 1.00 75.25 357 LEU A CA 1
ATOM 2823 C C . LEU A 1 357 ? 96.729 12.663 -144.041 1.00 75.25 357 LEU A C 1
ATOM 2825 O O . LEU A 1 357 ? 97.483 13.153 -144.879 1.00 75.25 357 LEU A O 1
ATOM 2829 N N . ARG A 1 358 ? 97.179 11.881 -143.052 1.00 72.12 358 ARG A N 1
ATOM 2830 C CA . ARG A 1 358 ? 98.569 11.411 -142.966 1.00 72.12 358 ARG A CA 1
ATOM 2831 C C . ARG A 1 358 ? 98.917 10.471 -144.104 1.00 72.12 358 ARG A C 1
ATOM 2833 O O . ARG A 1 358 ? 99.964 10.652 -144.707 1.00 72.12 358 ARG A O 1
ATOM 2840 N N . ASP A 1 359 ? 98.055 9.518 -144.424 1.00 73.38 359 ASP A N 1
ATOM 2841 C CA . ASP A 1 359 ? 98.290 8.556 -145.497 1.00 73.38 359 ASP A CA 1
ATOM 2842 C C . ASP A 1 359 ? 98.323 9.272 -146.857 1.00 73.38 359 ASP A C 1
ATOM 2844 O O . ASP A 1 359 ? 99.172 8.975 -147.696 1.00 73.38 359 ASP A O 1
ATOM 2848 N N . ARG A 1 360 ? 97.496 10.312 -147.041 1.00 72.38 360 ARG A N 1
ATOM 2849 C CA . ARG A 1 360 ? 97.571 11.252 -148.172 1.00 72.38 360 ARG A CA 1
ATOM 2850 C C . ARG A 1 360 ? 98.856 12.072 -148.186 1.00 72.38 360 ARG A C 1
ATOM 2852 O O . ARG A 1 360 ? 99.425 12.252 -149.256 1.00 72.38 360 ARG A O 1
ATOM 2859 N N . LEU A 1 361 ? 99.322 12.559 -147.037 1.00 65.06 361 LEU A N 1
ATOM 2860 C CA . LEU A 1 361 ? 100.612 13.246 -146.922 1.00 65.06 361 LEU A CA 1
ATOM 2861 C C . LEU A 1 361 ? 101.770 12.320 -147.297 1.00 65.06 361 LEU A C 1
ATOM 2863 O O . LEU A 1 361 ? 102.624 12.727 -148.070 1.00 65.06 361 LEU A O 1
ATOM 2867 N N . VAL A 1 362 ? 101.747 11.064 -146.850 1.00 66.75 362 VAL A N 1
ATOM 2868 C CA . VAL A 1 362 ? 102.729 10.041 -147.233 1.00 66.75 362 VAL A CA 1
ATOM 2869 C C . VAL A 1 362 ? 102.637 9.726 -148.729 1.00 66.75 362 VAL A C 1
ATOM 2871 O O . VAL A 1 362 ? 103.662 9.526 -149.373 1.00 66.75 362 VAL A O 1
ATOM 2874 N N . HIS A 1 363 ? 101.436 9.713 -149.316 1.00 60.06 363 HIS A N 1
ATOM 2875 C CA . HIS A 1 363 ? 101.261 9.552 -150.762 1.00 60.06 363 HIS A CA 1
ATOM 2876 C C . HIS A 1 363 ? 101.831 10.747 -151.540 1.00 60.06 363 HIS A C 1
ATOM 2878 O O . HIS A 1 363 ? 102.571 10.550 -152.496 1.00 60.06 363 HIS A O 1
ATOM 2884 N N . MET A 1 364 ? 101.595 11.977 -151.071 1.00 60.38 364 MET A N 1
ATOM 2885 C CA . MET A 1 364 ? 102.161 13.191 -151.672 1.00 60.38 364 MET A CA 1
ATOM 2886 C C . MET A 1 364 ? 103.679 13.310 -151.473 1.00 60.38 364 MET A C 1
ATOM 2888 O O . MET A 1 364 ? 104.370 13.757 -152.382 1.00 60.38 364 MET A O 1
ATOM 2892 N N . GLU A 1 365 ? 104.231 12.877 -150.337 1.00 57.44 365 GLU A N 1
ATOM 2893 C CA . GLU A 1 365 ? 105.685 12.785 -150.126 1.00 57.44 365 GLU A CA 1
ATOM 2894 C C . GLU A 1 365 ? 106.319 11.720 -151.033 1.00 57.44 365 GLU A C 1
ATOM 2896 O O . GLU A 1 365 ? 107.454 11.882 -151.483 1.00 57.44 365 GLU A O 1
ATOM 2901 N N . LYS A 1 366 ? 105.574 10.659 -151.367 1.00 53.91 366 LYS A N 1
ATOM 2902 C CA . LYS A 1 366 ? 106.000 9.617 -152.309 1.00 53.91 366 LYS A CA 1
ATOM 2903 C C . LYS A 1 366 ? 105.915 10.076 -153.771 1.00 53.91 366 LYS A C 1
ATOM 2905 O O . LYS A 1 366 ? 106.803 9.737 -154.551 1.00 53.91 366 LYS A O 1
ATOM 2910 N N . ASP A 1 367 ? 104.932 10.910 -154.110 1.00 49.00 367 ASP A N 1
ATOM 2911 C CA . ASP A 1 367 ? 104.781 11.524 -155.438 1.00 49.00 367 ASP A CA 1
ATOM 2912 C C . ASP A 1 367 ? 105.756 12.697 -155.667 1.00 49.00 367 ASP A C 1
ATOM 2914 O O . ASP A 1 367 ? 106.151 12.974 -156.800 1.00 49.00 367 ASP A O 1
ATOM 2918 N N . ALA A 1 368 ? 106.238 13.342 -154.601 1.00 48.59 368 ALA A N 1
ATOM 2919 C CA . ALA A 1 368 ? 107.228 14.419 -154.674 1.00 48.59 368 ALA A CA 1
ATOM 2920 C C . ALA A 1 368 ? 108.691 13.937 -154.835 1.00 48.59 368 ALA A C 1
ATOM 2922 O O . ALA A 1 368 ? 109.592 14.760 -154.992 1.00 48.59 368 ALA A O 1
ATOM 2923 N N . SER A 1 369 ? 108.962 12.624 -154.836 1.00 43.62 369 SER A N 1
ATOM 2924 C CA . SER A 1 369 ? 110.326 12.062 -154.788 1.00 43.62 369 SER A CA 1
ATOM 2925 C C . SER A 1 369 ? 110.969 11.723 -156.156 1.00 43.62 369 SER A C 1
ATOM 2927 O O . SER A 1 369 ? 112.050 11.131 -156.170 1.00 43.62 369 SER A O 1
ATOM 2929 N N . MET A 1 370 ? 110.376 12.077 -157.310 1.00 40.34 370 MET A N 1
ATOM 2930 C CA . MET A 1 370 ? 110.916 11.705 -158.641 1.00 40.34 370 MET A CA 1
ATOM 2931 C C . MET A 1 370 ? 111.463 12.836 -159.540 1.00 40.34 370 MET A C 1
ATOM 2933 O O . MET A 1 370 ? 111.958 12.503 -160.613 1.00 40.34 370 MET A O 1
ATOM 2937 N N . HIS A 1 371 ? 111.485 14.122 -159.149 1.00 41.53 371 HIS A N 1
ATOM 2938 C CA . HIS A 1 371 ? 112.160 15.215 -159.899 1.00 41.53 371 HIS A CA 1
ATOM 2939 C C . HIS A 1 371 ? 112.982 16.140 -158.965 1.00 41.53 371 HIS A C 1
ATOM 2941 O O . HIS A 1 371 ? 112.589 16.420 -157.841 1.00 41.53 371 HIS A O 1
ATOM 2947 N N . GLN A 1 372 ? 114.156 16.588 -159.426 1.00 31.83 372 GLN A N 1
ATOM 2948 C CA . GLN A 1 372 ? 115.400 16.705 -158.645 1.00 31.83 372 GLN A CA 1
ATOM 2949 C C . GLN A 1 372 ? 116.010 18.143 -158.581 1.00 31.83 372 GLN A C 1
ATOM 2951 O O . GLN A 1 372 ? 116.247 18.730 -159.629 1.00 31.83 372 GLN A O 1
ATOM 2956 N N . THR A 1 373 ? 116.355 18.615 -157.353 1.00 30.81 373 THR A N 1
ATOM 2957 C CA . THR A 1 373 ? 117.445 19.553 -156.868 1.00 30.81 373 THR A CA 1
ATOM 2958 C C . THR A 1 373 ? 117.559 21.017 -157.391 1.00 30.81 373 THR A C 1
ATOM 2960 O O . THR A 1 373 ? 117.309 21.249 -158.562 1.00 30.81 373 THR A O 1
ATOM 2963 N N . VAL A 1 374 ? 117.940 22.081 -156.629 1.00 34.59 374 VAL A N 1
ATOM 2964 C CA . VAL A 1 374 ? 119.201 22.381 -155.862 1.00 34.59 374 VAL A CA 1
ATOM 2965 C C . VAL A 1 374 ? 119.049 23.583 -154.849 1.00 34.59 374 VAL A C 1
ATOM 2967 O O . VAL A 1 374 ? 118.227 24.461 -155.090 1.00 34.59 374 VAL A O 1
ATOM 2970 N N . HIS A 1 375 ? 119.942 23.650 -153.821 1.00 34.00 375 HIS A N 1
ATOM 2971 C CA . HIS A 1 375 ? 120.331 24.705 -152.810 1.00 34.00 375 HIS A CA 1
ATOM 2972 C C . HIS A 1 375 ? 119.606 24.681 -151.434 1.00 34.00 375 HIS A C 1
ATOM 2974 O O . HIS A 1 375 ? 118.407 24.897 -151.390 1.00 34.00 375 HIS A O 1
ATOM 2980 N N . VAL A 1 376 ? 120.169 24.315 -150.255 1.00 34.41 376 VAL A N 1
ATOM 2981 C CA . VAL A 1 376 ? 121.404 24.601 -149.448 1.00 34.41 376 VAL A CA 1
ATOM 2982 C C . VAL A 1 376 ? 121.375 25.923 -148.641 1.00 34.41 376 VAL A C 1
ATOM 2984 O O . VAL A 1 376 ? 121.613 26.968 -149.233 1.00 34.41 376 VAL A O 1
ATOM 2987 N N . ALA A 1 377 ? 121.185 25.857 -147.300 1.00 29.16 377 ALA A N 1
ATOM 2988 C CA . ALA A 1 377 ? 122.127 26.315 -146.235 1.00 29.16 377 ALA A CA 1
ATOM 2989 C C . ALA A 1 377 ? 121.494 26.618 -144.832 1.00 29.16 377 ALA A C 1
ATOM 2991 O O . ALA A 1 377 ? 120.638 27.483 -144.712 1.00 29.16 377 ALA A O 1
ATOM 2992 N N . ALA A 1 378 ? 122.064 25.971 -143.793 1.00 29.39 378 ALA A N 1
ATOM 2993 C CA . ALA A 1 378 ? 122.442 26.451 -142.434 1.00 29.39 378 ALA A CA 1
ATOM 2994 C C . ALA A 1 378 ? 121.437 26.716 -141.255 1.00 29.39 378 ALA A C 1
ATOM 2996 O O . ALA A 1 378 ? 120.770 27.739 -141.242 1.00 29.39 378 ALA A O 1
ATOM 2997 N N . PHE A 1 379 ? 121.537 25.853 -140.204 1.00 29.25 379 PHE A N 1
ATOM 2998 C CA . PHE A 1 379 ? 121.738 26.094 -138.727 1.00 29.25 379 PHE A CA 1
ATOM 2999 C C . PHE A 1 379 ? 120.783 26.993 -137.879 1.00 29.25 379 PHE A C 1
ATOM 3001 O O . PHE A 1 379 ? 120.127 27.857 -138.448 1.00 29.25 379 PHE A O 1
ATOM 3008 N N . PRO A 1 380 ? 120.809 26.982 -136.508 1.00 51.75 380 PRO A N 1
ATOM 3009 C CA . PRO A 1 380 ? 121.092 25.969 -135.443 1.00 51.75 380 PRO A CA 1
ATOM 3010 C C . PRO A 1 380 ? 119.839 25.651 -134.563 1.00 51.75 380 PRO A C 1
ATOM 3012 O O . PRO A 1 380 ? 118.867 26.395 -134.565 1.00 51.75 380 PRO A O 1
ATOM 3015 N N . GLU A 1 381 ? 119.714 24.511 -133.870 1.00 28.38 381 GLU A N 1
ATOM 3016 C CA . GLU A 1 381 ? 120.269 24.148 -132.539 1.00 28.38 381 GLU A CA 1
ATOM 3017 C C . GLU A 1 381 ? 119.853 25.008 -131.309 1.00 28.38 381 GLU A C 1
ATOM 3019 O O . GLU A 1 381 ? 120.315 26.130 -131.136 1.00 28.38 381 GLU A O 1
ATOM 3024 N N . SER A 1 382 ? 119.159 24.337 -130.360 1.00 33.53 382 SER A N 1
ATOM 3025 C CA . SER A 1 382 ? 119.318 24.445 -128.884 1.00 33.53 382 SER A CA 1
ATOM 3026 C C . SER A 1 382 ? 118.766 25.687 -128.126 1.00 33.53 382 SER A C 1
ATOM 3028 O O . SER A 1 382 ? 118.527 26.729 -128.717 1.00 33.53 382 SER A O 1
ATOM 3030 N N . PRO A 1 383 ? 118.679 25.680 -126.772 1.00 52.50 383 PRO A N 1
ATOM 3031 C CA . PRO A 1 383 ? 118.135 24.655 -125.867 1.00 52.50 383 PRO A CA 1
ATOM 3032 C C . PRO A 1 383 ? 117.372 25.234 -124.635 1.00 52.50 383 PRO A C 1
ATOM 3034 O O . PRO A 1 383 ? 117.386 26.421 -124.348 1.00 52.50 383 PRO A O 1
ATOM 3037 N N . MET A 1 384 ? 116.840 24.319 -123.814 1.00 32.91 384 MET A N 1
ATOM 3038 C CA . MET A 1 384 ? 116.824 24.356 -122.337 1.00 32.91 384 MET A CA 1
ATOM 3039 C C . MET A 1 384 ? 116.114 25.478 -121.537 1.00 32.91 384 MET A C 1
ATOM 3041 O O . MET A 1 384 ? 116.516 26.634 -121.516 1.00 32.91 384 MET A O 1
ATOM 3045 N N . LYS A 1 385 ? 115.318 24.960 -120.579 1.00 39.56 385 LYS A N 1
ATOM 3046 C CA . LYS A 1 385 ? 115.261 25.321 -119.141 1.00 39.56 385 LYS A CA 1
ATOM 3047 C C . LYS A 1 385 ? 114.386 26.519 -118.720 1.00 39.56 385 LYS A C 1
ATOM 3049 O O . LYS A 1 385 ? 114.704 27.665 -118.988 1.00 39.56 385 LYS A O 1
ATOM 3054 N N . GLN A 1 386 ? 113.396 26.242 -117.861 1.00 35.91 386 GLN A N 1
ATOM 3055 C CA . GLN A 1 386 ? 113.346 26.485 -116.392 1.00 35.91 386 GLN A CA 1
ATOM 3056 C C . GLN A 1 386 ? 111.864 26.519 -115.952 1.00 35.91 386 GLN A C 1
ATOM 3058 O O . GLN A 1 386 ? 111.028 27.044 -116.669 1.00 35.91 386 GLN A O 1
ATOM 3063 N N . LEU A 1 387 ? 111.404 25.803 -114.919 1.00 39.47 387 LEU A N 1
ATOM 3064 C CA . LEU A 1 387 ? 111.625 25.957 -113.469 1.00 39.47 387 LEU A CA 1
ATOM 3065 C C . LEU A 1 387 ? 111.243 27.331 -112.874 1.00 39.47 387 LEU A C 1
ATOM 3067 O O . LEU A 1 387 ? 111.779 28.356 -113.275 1.00 39.47 387 LEU A O 1
ATOM 3071 N N . LYS A 1 388 ? 110.470 27.249 -111.769 1.00 39.12 388 LYS A N 1
ATOM 3072 C CA . LYS A 1 388 ? 110.086 28.274 -110.758 1.00 39.12 388 LYS A CA 1
ATOM 3073 C C . LYS A 1 388 ? 108.884 29.149 -111.158 1.00 39.12 388 LYS A C 1
ATOM 3075 O O . LYS A 1 388 ? 108.755 29.517 -112.308 1.00 39.12 388 LYS A O 1
ATOM 3080 N N . LYS A 1 389 ? 107.962 29.549 -110.270 1.00 38.88 389 LYS A N 1
ATOM 3081 C CA . LYS A 1 389 ? 107.999 29.844 -108.814 1.00 38.88 389 LYS A CA 1
ATOM 3082 C C . LYS A 1 389 ? 106.523 29.991 -108.359 1.00 38.88 389 LYS A C 1
ATOM 3084 O O . LYS A 1 389 ? 105.748 30.579 -109.094 1.00 38.88 389 LYS A O 1
ATOM 3089 N N . VAL A 1 390 ? 106.018 29.361 -107.296 1.00 41.88 390 VAL A N 1
ATOM 3090 C CA . VAL A 1 390 ? 105.995 29.795 -105.875 1.00 41.88 390 VAL A CA 1
ATOM 3091 C C . VAL A 1 390 ? 105.730 31.294 -105.617 1.00 41.88 390 VAL A C 1
ATOM 3093 O O . VAL A 1 390 ? 106.633 32.106 -105.813 1.00 41.88 390 VAL A O 1
ATOM 3096 N N . ARG A 1 391 ? 104.547 31.604 -105.046 1.00 39.25 391 ARG A N 1
ATOM 3097 C CA . ARG A 1 391 ? 104.224 32.484 -103.877 1.00 39.25 391 ARG A CA 1
ATOM 3098 C C . ARG A 1 391 ? 102.688 32.657 -103.823 1.00 39.25 391 ARG A C 1
ATOM 3100 O O . ARG A 1 391 ? 102.108 32.950 -104.853 1.00 39.25 391 ARG A O 1
ATOM 3107 N N . SER A 1 392 ? 101.927 32.328 -102.773 1.00 39.62 392 SER A N 1
ATOM 3108 C CA . SER A 1 392 ? 101.901 32.681 -101.334 1.00 39.62 392 SER A CA 1
ATOM 3109 C C . SER A 1 392 ? 101.224 34.021 -100.979 1.00 39.62 392 SER A C 1
ATOM 3111 O O . SER A 1 392 ? 101.834 35.071 -101.167 1.00 39.62 392 SER A O 1
ATOM 3113 N N . HIS A 1 393 ? 100.061 33.935 -100.321 1.00 41.75 393 HIS A N 1
ATOM 3114 C CA . HIS A 1 393 ? 99.519 34.747 -99.200 1.00 41.75 393 HIS A CA 1
ATOM 3115 C C . HIS A 1 393 ? 98.540 33.785 -98.479 1.00 41.75 393 HIS A C 1
ATOM 3117 O O . HIS A 1 393 ? 97.720 33.191 -99.165 1.00 41.75 393 HIS A O 1
ATOM 3123 N N . ARG A 1 394 ? 98.681 33.314 -97.225 1.00 39.66 394 ARG A N 1
ATOM 3124 C CA . ARG A 1 394 ? 98.834 33.903 -95.869 1.00 39.66 394 ARG A CA 1
ATOM 3125 C C . ARG A 1 394 ? 97.707 34.853 -95.430 1.00 39.66 394 ARG A C 1
ATOM 3127 O O . ARG A 1 394 ? 97.530 35.901 -96.031 1.00 39.66 394 ARG A O 1
ATOM 3134 N N . GLY A 1 395 ? 97.078 34.484 -94.303 1.00 36.44 395 GLY A N 1
ATOM 3135 C CA . GLY A 1 395 ? 96.166 35.266 -93.449 1.00 36.44 395 GLY A CA 1
ATOM 3136 C C . GLY A 1 395 ? 95.053 34.369 -92.876 1.00 36.44 395 GLY A C 1
ATOM 3137 O O . GLY A 1 395 ? 94.063 34.155 -93.555 1.00 36.44 395 GLY A O 1
ATOM 3138 N N . CYS A 1 396 ? 95.290 33.569 -91.827 1.00 38.38 396 CYS A N 1
ATOM 3139 C CA . CYS A 1 396 ? 95.164 33.887 -90.386 1.00 38.38 396 CYS A CA 1
ATOM 3140 C C . CYS A 1 396 ? 93.723 34.153 -89.903 1.00 38.38 396 CYS A C 1
ATOM 3142 O O . CYS A 1 396 ? 93.109 35.125 -90.322 1.00 38.38 396 CYS A O 1
ATOM 3144 N N . GLY A 1 397 ? 93.254 33.346 -88.939 1.00 36.44 397 GLY A N 1
ATOM 3145 C CA . GLY A 1 397 ? 92.026 33.602 -88.176 1.00 36.44 397 GLY A CA 1
ATOM 3146 C C . GLY A 1 397 ? 91.552 32.432 -87.304 1.00 36.44 397 GLY A C 1
ATOM 3147 O O . GLY A 1 397 ? 90.513 31.847 -87.577 1.00 36.44 397 GLY A O 1
ATOM 3148 N N . LEU A 1 398 ? 92.325 32.079 -86.272 1.00 42.59 398 LEU A N 1
ATOM 3149 C CA . LEU A 1 398 ? 91.878 31.292 -85.110 1.00 42.59 398 LEU A CA 1
ATOM 3150 C C . LEU A 1 398 ? 90.855 32.089 -84.271 1.00 42.59 398 LEU A C 1
ATOM 3152 O O . LEU A 1 398 ? 90.997 33.303 -84.157 1.00 42.59 398 LEU A O 1
ATOM 3156 N N . GLY A 1 399 ? 89.925 31.402 -83.592 1.00 37.16 399 GLY A N 1
ATOM 3157 C CA . GLY A 1 399 ? 89.111 31.962 -82.493 1.00 37.16 399 GLY A CA 1
ATOM 3158 C C . GLY A 1 399 ? 87.681 31.404 -82.467 1.00 37.16 399 GLY A C 1
ATOM 3159 O O . GLY A 1 399 ? 86.852 31.849 -83.242 1.00 37.16 399 GLY A O 1
ATOM 3160 N N . ILE A 1 400 ? 87.386 30.299 -81.773 1.00 39.41 400 ILE A N 1
ATOM 3161 C CA . ILE A 1 400 ? 87.055 30.198 -80.334 1.00 39.41 400 ILE A CA 1
ATOM 3162 C C . ILE A 1 400 ? 85.635 30.704 -79.976 1.00 39.41 400 ILE A C 1
ATOM 3164 O O . ILE A 1 400 ? 85.355 31.892 -80.023 1.00 39.41 400 ILE A O 1
ATOM 3168 N N . SER A 1 401 ? 84.855 29.766 -79.414 1.00 39.22 401 SER A N 1
ATOM 3169 C CA . SER A 1 401 ? 83.858 29.904 -78.330 1.00 39.22 401 SER A CA 1
ATOM 3170 C C . SER A 1 401 ? 82.380 30.247 -78.582 1.00 39.22 401 SER A C 1
ATOM 3172 O O . SER A 1 401 ? 82.026 31.353 -78.961 1.00 39.22 401 SER A O 1
ATOM 3174 N N . ARG A 1 402 ? 81.580 29.332 -78.000 1.00 41.84 402 ARG A N 1
ATOM 3175 C CA . ARG A 1 402 ? 80.398 29.507 -77.123 1.00 41.84 402 ARG A CA 1
ATOM 3176 C C . ARG A 1 402 ? 79.039 29.757 -77.793 1.00 41.84 402 ARG A C 1
ATOM 3178 O O . ARG A 1 402 ? 78.891 30.644 -78.610 1.00 41.84 402 ARG A O 1
ATOM 3185 N N . PHE A 1 403 ? 78.059 28.873 -77.575 1.00 44.56 403 PHE A N 1
ATOM 3186 C CA . PHE A 1 403 ? 77.191 28.696 -76.384 1.00 44.56 403 PHE A CA 1
ATOM 3187 C C . PHE A 1 403 ? 76.012 29.682 -76.371 1.00 44.56 403 PHE A C 1
ATOM 3189 O O . PHE A 1 403 ? 76.229 30.874 -76.197 1.00 44.56 403 PHE A O 1
ATOM 3196 N N . TRP A 1 404 ? 74.802 29.123 -76.494 1.00 40.69 404 TRP A N 1
ATOM 3197 C CA . TRP A 1 404 ? 73.525 29.375 -75.785 1.00 40.69 404 TRP A CA 1
ATOM 3198 C C . TRP A 1 404 ? 72.371 29.020 -76.740 1.00 40.69 404 TRP A C 1
ATOM 3200 O O . TRP A 1 404 ? 72.285 29.544 -77.841 1.00 40.69 404 TRP A O 1
ATOM 3210 N N . ARG A 1 405 ? 71.635 27.937 -76.453 1.00 44.56 405 ARG A N 1
ATOM 3211 C CA . ARG A 1 405 ? 70.344 27.943 -75.732 1.00 44.56 405 ARG A CA 1
ATOM 3212 C C . ARG A 1 405 ? 69.319 28.897 -76.347 1.00 44.56 405 ARG A C 1
ATOM 3214 O O . ARG A 1 405 ? 69.428 30.108 -76.169 1.00 44.56 405 ARG A O 1
ATOM 3221 N N . ARG A 1 406 ? 68.240 28.313 -76.857 1.00 44.16 406 ARG A N 1
ATOM 3222 C CA . ARG A 1 406 ? 66.935 28.419 -76.203 1.00 44.16 406 ARG A CA 1
ATOM 3223 C C . ARG A 1 406 ? 66.292 27.048 -76.151 1.00 44.16 406 ARG A C 1
ATOM 3225 O O . ARG A 1 406 ? 66.490 26.308 -77.136 1.00 44.16 406 ARG A O 1
#

Foldseek 3Di:
DPPPLLVLDQLCVLLVQADPDPPRWGFASAFDPVPVRHGHRDTDDDPLSVVLVVLRVVVSVDQLVPDDLVSQQVNNCSSHDPPPGNVCSVVSSVVVNVSSVVSNVVSVVVVVVVPDDDDDDDDDDDDDDDDDDDDDDDDPVVVVVVVVVVVVVVVVVVVVVVVVVVVVVVVVVVVVVVVVVVVVVVVVVVVVVVVVVVVVVVVVVVVVVVVVVVVVVVVVVVVVVVVVVVVVVVVVVVVVVVVVVVVVVVVVVVVVVVVVVVVVVVVVVVVVVVVVVVVVVVVVVVVVVVVVVVVVVVVVVVVVVVVVVVVVVVVVVVVVVVVVVVVVVVVVVVVVVVVVVVVVVVVVVVVVVVVVVVVVVVVVVVVVPPDDDDDDDDDDDDDDDDDDDDDDDDDDDDDDYDDDDD

Organism: NCBI:txid41990

Secondary structure (DSSP, 8-state):
--TTTTTT--HHHHTT-B-SSTT-PEEP--EEGGGTTEEP-PEE-THHHHHHHHHHHHHHTS-TTT--HHHHHHHHHHTS-TTTTGGGHHHHHHHHHHHHHHHHHHHHHHHHHTT-PPPP--------------PPP--THHHHHHHHHHHHHHHHHHHHHHHHHHHHHHHHHHHHHHHHHHHHHHHHHHHHHHHHHHHHHHHHHHHHHHHHHHHHHHHHHHHHHHHHHHHHHHHHHHHHHHHHHHHHHHHHHHHHHHHHHHHHHHHHHHHHHHHHHHHHHHHHHHHHHHHHHHHHHHHHHHHHHHHHHHHHHHHHHHHHHHHHHHHHHHHHHHHHHHHHHHHHHHHHHHHHHHHHHHHHHHHHHHHTTSS-----------------------------------

Sequence (406 aa):
MATALQTYWDPENLFQIGDYGMSGDVQCAGRARTKNNARCRWNIRGIERNQIYELVARLSQKAPDEVQASDLWPLAQKCLCQDYHSNQVGEVVQRWQELVRRAAQNYSNASSRQNTPERESPSSSMSSPQRSIELGQPSAAAAELSRLVREKSASLVQKNFETTQQELWKSHQECRNLKEEIESLKKETQKATDGYLAQVSDMRALVDARNNELAAARDEIKTRDGRIQDMADQISRAATTAEQIEETVAEFRLLRDRAVKERDLMKSIVAQKDGELKSGGSRLESLQHDNERLHAENVDLYSKIDALQTNFETAESERSKLTAELATMAVALEQSKAKDQGTLEKNSLLKKEIQDLRDRLVHMEKDASMHQTVHVAAFPESPMKQLKKVRSHRGCGLGISRFWRR

pLDDT: mean 82.66, std 22.08, range [28.38, 98.56]

Radius of gyration: 96.78 Å; chains: 1; bounding box: 194×68×283 Å